Protein AF-A0A947KM28-F1 (afdb_monomer)

Sequence (595 aa):
MPNTINYKTVRKPQDFRLFSLVRKKGRMAFASAFYKFTKDPPALVLMHKKENFYPEIYLECVLQINDLSALMKNEFIIAEDTAYDGWKFYLDRYGHLMFQLRDKAPSYEESVAISHLSLATFVGMTFKVGFTVSGTKLLLLAAKDERQPMEVLFTVEDFKGLPPFFSKIEPTHLENKSSRIRIQRLTAYNTARFELFQGGAGKPNGCLVKTDFSGASRMFCAYHGNRELIDIYTGPEFCNTTSYWLFVRVTGAVKSKTKLRIHQHLDGRPNMCPVFFWSLDRKKWFRANSLKVTDERGAFNPLLEAPARDFYLASSIPFLETELRQVTQQLKRLPFVQITNIGRTVEKRDIKLLKLTDSTVPDVEKKHIALICGQHSPMEMLGAHFLMPMVDYLKKNKAILQQVVLYFVPIVNMDCAHWGGNGLNVNKLNTNRCWFKDLQPETSGILNYFKKLKHKGIQVDYFIDIHAGGTFRNHPLVTYSDNFYVGPTVKNIFKGKADAQKMIHKKHRALKLLEQYAGLRTIDHIEGSFRRALAQDYFRIAYPEAMAFSLELGTSSYFDPIKKESKVVDQQSLRIVGEGLLKAILAQISADAPG

Solvent-accessible surface area (backbone atoms only — not comparable to full-atom values): 31539 Å² total; per-residue (Å²): 130,85,81,79,81,81,83,74,80,81,85,54,67,84,77,45,45,58,34,46,83,44,82,52,94,95,39,85,41,79,27,65,63,49,62,45,80,39,83,79,71,80,38,75,40,76,50,66,74,81,71,87,80,65,81,38,42,39,38,42,33,32,39,31,31,61,43,65,76,72,22,70,83,38,65,47,69,61,34,34,28,89,54,77,58,20,36,39,34,28,30,39,55,72,29,26,46,35,40,36,53,65,66,61,45,98,44,69,79,50,26,45,50,64,32,80,57,52,53,61,81,42,57,73,32,50,22,28,39,33,39,38,43,48,86,37,34,40,38,36,30,34,17,84,28,78,81,40,30,69,39,80,51,31,77,38,78,73,42,54,58,72,52,101,52,60,58,39,52,41,62,81,40,79,80,60,83,53,86,32,62,38,65,79,45,78,49,74,44,54,77,78,84,67,91,74,81,87,82,90,79,82,80,66,86,58,47,45,81,44,49,94,51,85,29,21,22,60,62,47,79,26,45,38,85,99,59,39,40,31,40,36,35,53,39,83,59,68,95,83,43,50,34,65,37,46,28,38,36,40,32,41,36,46,55,73,56,21,29,39,31,36,41,56,53,49,88,94,36,78,47,47,41,56,44,46,26,31,21,78,75,83,76,62,67,42,76,52,54,67,80,35,59,44,48,98,86,66,49,66,34,34,29,29,48,33,88,42,38,56,29,35,41,22,29,32,71,78,53,33,67,66,50,50,52,55,50,51,66,62,45,68,75,41,92,40,42,47,80,41,75,51,34,35,31,88,91,62,46,73,25,49,35,39,39,38,30,37,84,89,44,65,73,79,80,29,48,27,38,38,38,40,16,10,45,41,24,42,47,16,9,47,57,35,58,21,54,60,34,40,50,57,50,43,70,75,40,55,76,53,28,58,47,32,37,40,37,39,26,46,42,48,31,48,63,13,24,43,54,28,25,62,14,38,41,94,86,70,41,51,53,62,50,13,60,73,50,82,65,39,49,44,46,43,15,55,53,54,51,54,52,54,40,43,77,72,69,42,67,50,46,31,37,39,41,31,37,42,45,11,54,66,28,58,40,34,28,45,39,61,33,64,62,60,54,74,37,84,84,26,78,84,71,47,98,44,74,66,58,32,50,52,50,50,54,51,48,57,54,42,36,54,32,24,22,58,43,26,19,34,42,63,90,58,50,39,79,47,82,84,74,72,22,31,62,33,47,45,43,36,67,77,27,67,83,22,56,39,25,36,36,39,34,27,47,45,17,29,37,36,45,87,79,73,42,80,41,68,50,48,69,66,46,42,36,48,33,26,34,11,45,52,50,19,52,52,54,46,52,61,73,68,48,88,128

pLDDT: mean 76.01, std 21.68, range [22.36, 98.88]

Secondary structure (DSSP, 8-state):
-----------SGGGG--EEEEEETTEEEEEE-PEEEEETTEEEEEPPTTS----EEEEEEEEEES-GGGTSSS-EEEEEE-STT-EEEEE-TTSEEEEEESS--SSHHHHEEEEEEEGGGGBTSEEEEEEEEETTEEEEEEESSTTS--EEEEEESS-----S-----B-TTTT---SSEEEEEEEEEESSS-------S---SS-EEE--STTPPPEEEEEETTTTEEEEEEPP-SSS------EEEEES--TTT-EEEEE---TT-GGGPPPPEEESSSSS-EE--EEEEE-TTS-EEEEEEP-SSSEEEESS---SHHHHHHHHHHHTTSTTEEEEEEEE-TT--EEEEEEE--TTS-GGGSEEEEEEE-SS-GGGGGGGGGHHHHHHHHHH-GGGGGTEEEEEES-S-HHHHHHT-SS--TTS--GGG-SSSS--HHHHHHHHHHHHHHHTTPPP-EEEEEEEESTT-SS-EEE--THHHHSGGGTTTSSSHHHHHHHHHHHHHHHHHHHHHH---GGG-B-----SSSHHHHHHHHSTTSEEEEEEEESSEEEETTTTEEEE--HHHHHHHHHHHHHHHHHHHHTTS--

Mean predicted aligned error: 14.21 Å

Nearest PDB structures (foldseek):
  4b6z-assembly3_C  TM=7.887E-01  e=4.135E-25  Burkholderia cenocepacia
  4b6z-assembly4_D  TM=7.791E-01  e=6.897E-25  Burkholderia cenocepacia
  4b6z-assembly1_A  TM=7.856E-01  e=1.529E-24  Burkholderia cenocepacia
  4b6z-assembly2_B  TM=7.825E-01  e=2.699E-24  Burkholderia cenocepacia
  3l2n-assembly1_A  TM=8.101E-01  e=4.136E-23  Shewanella denitrificans OS217

Foldseek 3Di:
DPDDDDFDADDDQVVFFQWDWDQDPNDIDIAGFAFDQDVVVRDGHTDDRPDDAFWKKKKKWKKAAQDLVVQCVAWAFQKWDPDQQIWTFTQHSQQWTKIFGRDFDPDRVLGMDTFPDHPPVLHRHIKMWIWIDAPQKIFTWIGSHPQFFTDTRTIDHRSPSRPPGPRTIDRVPPPPPDPGMDTPDMDMDTLPDDDNDDDDDDDDQWKDKAQPAFLAFDWDWGAHDPRQEIEIERDDDGHDFWALKHKIKIAQDDFQRRKYWYHTDDPPPPQQNFFKWKAQPLPFIDTWDWPDQADPVRHGTTITTDHDRIMMMIRFSFDAPVNVVVVCVVQVPPPQWDWDFLFAAPVGHTFIKIKGADPVADQLQAAEAEEEWALFFRNFLLLLLLVVLQVVLCVVVVVNRNHYIYIYRSHLQNQNRRHRHRTAHPVRHRCQQQQQPPHGRSNVSVVVVVVVCVVVVDAHAEYEYGTEGHDNPLAKEKADALCCLVDPVNPPQDPDNVLSVVVVVLVVLLQVLLCQQQVRHPVRYDHDDLDVGGPLNNSCRSRVNHHRIYMYGYQAWHQQNVVRHIDGDGSVSSSRNSNSNVRSVVVSVVVVDDD

Structure (mmCIF, N/CA/C/O backbone):
data_AF-A0A947KM28-F1
#
_entry.id   AF-A0A947KM28-F1
#
loop_
_atom_site.group_PDB
_atom_site.id
_atom_site.type_symbol
_atom_site.label_atom_id
_atom_site.label_alt_id
_atom_site.label_comp_id
_atom_site.label_asym_id
_atom_site.label_entity_id
_atom_site.label_seq_id
_atom_site.pdbx_PDB_ins_code
_atom_site.Cartn_x
_atom_site.Cartn_y
_atom_site.Cartn_z
_atom_site.occupancy
_atom_site.B_iso_or_equiv
_atom_site.auth_seq_id
_atom_site.auth_comp_id
_atom_site.auth_asym_id
_atom_site.auth_atom_id
_atom_site.pdbx_PDB_model_num
ATOM 1 N N . MET A 1 1 ? -16.382 -14.405 -23.094 1.00 23.16 1 MET A N 1
ATOM 2 C CA . MET A 1 1 ? -14.939 -14.269 -23.401 1.00 23.16 1 MET A CA 1
ATOM 3 C C . MET A 1 1 ? -14.528 -12.835 -23.092 1.00 23.16 1 MET A C 1
ATOM 5 O O . MET A 1 1 ? -15.331 -11.957 -23.385 1.00 23.16 1 MET A O 1
ATOM 9 N N . PRO A 1 2 ? -13.384 -12.550 -22.448 1.00 24.05 2 PRO A N 1
ATOM 10 C CA . PRO A 1 2 ? -12.977 -11.165 -22.247 1.00 24.05 2 PRO A CA 1
ATOM 11 C C . PRO A 1 2 ? -12.565 -10.585 -23.601 1.00 24.05 2 PRO A C 1
ATOM 13 O O . PRO A 1 2 ? -11.694 -11.144 -24.260 1.00 24.05 2 PRO A O 1
ATOM 16 N N . ASN A 1 3 ? -13.241 -9.510 -24.015 1.00 22.94 3 ASN A N 1
ATOM 17 C CA . ASN A 1 3 ? -13.019 -8.810 -25.280 1.00 22.94 3 ASN A CA 1
ATOM 18 C C . ASN A 1 3 ? -11.521 -8.589 -25.523 1.00 22.94 3 ASN A C 1
ATOM 20 O O . ASN A 1 3 ? -10.876 -7.816 -24.812 1.00 22.94 3 ASN A O 1
ATOM 24 N N . THR A 1 4 ? -10.995 -9.270 -26.535 1.00 22.61 4 THR A N 1
ATOM 25 C CA . THR A 1 4 ? -9.686 -9.021 -27.125 1.00 22.61 4 THR A CA 1
ATOM 26 C C . THR A 1 4 ? -9.621 -7.561 -27.556 1.00 22.61 4 THR A C 1
ATOM 28 O O . THR A 1 4 ? -10.396 -7.101 -28.394 1.00 22.61 4 THR A O 1
ATOM 31 N N . ILE A 1 5 ? -8.712 -6.809 -26.941 1.00 24.09 5 ILE A N 1
ATOM 32 C CA . ILE A 1 5 ? -8.357 -5.466 -27.386 1.00 24.09 5 ILE A CA 1
ATOM 33 C C . ILE A 1 5 ? -7.682 -5.636 -28.752 1.00 24.09 5 ILE A C 1
ATOM 35 O O . ILE A 1 5 ? -6.591 -6.192 -28.836 1.00 24.09 5 ILE A O 1
ATOM 39 N N . ASN A 1 6 ? -8.347 -5.211 -29.828 1.00 22.36 6 ASN A N 1
ATOM 40 C CA . ASN A 1 6 ? -7.742 -5.176 -31.158 1.00 22.36 6 ASN A CA 1
ATOM 41 C C . ASN A 1 6 ? -6.814 -3.958 -31.250 1.00 22.36 6 ASN A C 1
ATOM 43 O O . ASN A 1 6 ? -7.271 -2.814 -31.263 1.00 22.36 6 ASN A O 1
ATOM 47 N N . TYR A 1 7 ? -5.508 -4.213 -31.313 1.00 28.58 7 TYR A N 1
ATOM 48 C CA . TYR A 1 7 ? -4.479 -3.201 -31.536 1.00 28.58 7 TYR A CA 1
ATOM 49 C C . TYR A 1 7 ? -4.534 -2.728 -32.995 1.00 28.58 7 TYR A C 1
ATOM 51 O O . TYR A 1 7 ? -4.408 -3.534 -33.916 1.00 28.58 7 TYR A O 1
ATOM 59 N N . LYS A 1 8 ? -4.718 -1.425 -33.229 1.00 28.16 8 LYS A N 1
ATOM 60 C CA . LYS A 1 8 ? -4.659 -0.841 -34.576 1.00 28.16 8 LYS A CA 1
ATOM 61 C C . LYS A 1 8 ? -3.262 -0.262 -34.796 1.00 28.16 8 LYS A C 1
ATOM 63 O O . LYS A 1 8 ? -2.875 0.677 -34.110 1.00 28.16 8 LYS A O 1
ATOM 68 N N . THR A 1 9 ? -2.506 -0.823 -35.737 1.00 30.70 9 THR A N 1
ATOM 69 C CA . THR A 1 9 ? -1.204 -0.279 -36.146 1.00 30.70 9 THR A CA 1
ATOM 70 C C . THR A 1 9 ? -1.407 1.094 -36.786 1.00 30.70 9 THR A C 1
ATOM 72 O O . THR A 1 9 ? -2.077 1.207 -37.813 1.00 30.70 9 THR A O 1
ATOM 75 N N . VAL A 1 10 ? -0.832 2.125 -36.178 1.00 34.00 10 VAL A N 1
ATOM 76 C CA . VAL A 1 10 ? -0.763 3.485 -36.721 1.00 34.00 10 VAL A CA 1
ATOM 77 C C . VAL A 1 10 ? 0.266 3.515 -37.857 1.00 34.00 10 VAL A C 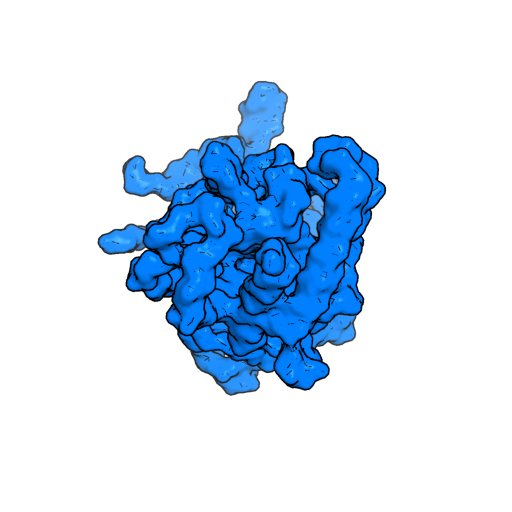1
ATOM 79 O O . VAL A 1 10 ? 1.367 2.995 -37.695 1.00 34.00 10 VAL A O 1
ATOM 82 N N . ARG A 1 11 ? -0.100 4.052 -39.030 1.00 31.86 11 ARG A N 1
ATOM 83 C CA . ARG A 1 11 ? 0.731 3.972 -40.252 1.00 31.86 11 ARG A CA 1
ATOM 84 C C . ARG A 1 11 ? 0.888 5.300 -41.000 1.00 31.86 11 ARG A C 1
ATOM 86 O O . ARG A 1 11 ? 1.658 5.333 -41.954 1.00 31.86 11 ARG A O 1
ATOM 93 N N . LYS A 1 12 ? 0.172 6.375 -40.631 1.00 35.47 12 LYS A N 1
ATOM 94 C CA . LYS A 1 12 ? 0.184 7.652 -41.374 1.00 35.47 12 LYS A CA 1
ATOM 95 C C . LYS A 1 12 ? 0.520 8.853 -40.470 1.00 35.47 12 LYS A C 1
ATOM 97 O O . LYS A 1 12 ? 0.097 8.861 -39.320 1.00 35.47 12 LYS A O 1
ATOM 102 N N . PRO A 1 13 ? 1.180 9.914 -40.980 1.00 33.16 13 PRO A N 1
ATOM 103 C CA . PRO A 1 13 ? 1.560 11.108 -40.200 1.00 33.16 13 PRO A CA 1
ATOM 104 C C . PRO A 1 13 ? 0.416 11.797 -39.429 1.00 33.16 13 PRO A C 1
ATOM 106 O O . PRO A 1 13 ? 0.615 12.350 -38.352 1.00 33.16 13 PRO A O 1
ATOM 109 N N . GLN A 1 14 ? -0.811 11.744 -39.950 1.00 38.41 14 GLN A N 1
ATOM 110 C CA . GLN A 1 14 ? -2.008 12.305 -39.307 1.00 38.41 14 GLN A CA 1
ATOM 111 C C . GLN A 1 14 ? -2.412 11.603 -37.996 1.00 38.41 14 GLN A C 1
ATOM 113 O O . GLN A 1 14 ? -3.127 12.185 -37.182 1.00 38.41 14 GLN A O 1
ATOM 118 N N . ASP A 1 15 ? -1.931 10.378 -37.781 1.00 36.44 15 ASP A N 1
ATOM 119 C CA . ASP A 1 15 ? -2.217 9.566 -36.601 1.00 36.44 15 ASP A CA 1
ATOM 120 C C . ASP A 1 15 ? -1.331 9.960 -35.385 1.00 36.44 15 ASP A C 1
ATOM 122 O O . ASP A 1 15 ? -1.511 9.420 -34.296 1.00 36.44 15 ASP A O 1
ATOM 126 N N . PHE A 1 16 ? -0.390 10.907 -35.550 1.00 37.94 16 PHE A N 1
ATOM 127 C CA . PHE A 1 16 ? 0.612 11.329 -34.549 1.00 37.94 16 PHE A CA 1
ATOM 128 C C . PHE A 1 16 ? 0.315 12.684 -33.864 1.00 37.94 16 PHE A C 1
ATOM 130 O O . PHE A 1 16 ? 1.201 13.282 -33.250 1.00 37.94 16 PHE A O 1
ATOM 137 N N . ARG A 1 17 ? -0.913 13.216 -33.952 1.00 40.94 17 ARG A N 1
ATOM 138 C CA . ARG A 1 17 ? -1.299 14.451 -33.232 1.00 40.94 17 ARG A CA 1
ATOM 139 C C . ARG A 1 17 ? -1.501 14.179 -31.735 1.00 40.94 17 ARG A C 1
ATOM 141 O O . ARG A 1 17 ? -2.512 13.598 -31.356 1.00 40.94 17 ARG A O 1
ATOM 148 N N . LEU A 1 18 ? -0.581 14.636 -30.882 1.00 41.97 18 LEU A N 1
ATOM 149 C CA . LEU A 1 18 ? -0.646 14.427 -29.423 1.00 41.97 18 LEU A CA 1
ATOM 150 C C . LEU A 1 18 ? -1.498 15.491 -28.689 1.00 41.97 18 LEU A C 1
ATOM 152 O O . LEU A 1 18 ? -2.117 15.184 -27.666 1.00 41.97 18 LEU A O 1
ATOM 156 N N . PHE A 1 19 ? -1.595 16.720 -29.219 1.00 39.25 19 PHE A N 1
ATOM 157 C CA . PHE A 1 19 ? -2.377 17.824 -28.634 1.00 39.25 19 PHE A CA 1
ATOM 158 C C . PHE A 1 19 ? -3.058 18.701 -29.698 1.00 39.25 19 PHE A C 1
ATOM 160 O O . PHE A 1 19 ? -2.598 18.798 -30.833 1.00 39.25 19 PHE A O 1
ATOM 167 N N . SER A 1 20 ? -4.155 19.373 -29.324 1.00 36.22 20 SER A N 1
ATOM 168 C CA . SER A 1 20 ? -4.854 20.355 -30.165 1.00 36.22 20 SER A CA 1
ATOM 169 C C . SER A 1 20 ? -5.204 21.629 -29.386 1.00 36.22 20 SER A C 1
ATOM 171 O O . SER A 1 20 ? -5.492 21.594 -28.187 1.00 36.22 20 SER A O 1
ATOM 173 N N . LEU A 1 21 ? -5.169 22.770 -30.073 1.00 35.66 21 LEU A N 1
ATOM 174 C CA . LEU A 1 21 ? -5.443 24.093 -29.519 1.00 35.66 21 LEU A CA 1
ATOM 175 C C . LEU A 1 21 ? -6.866 24.522 -29.889 1.00 35.66 21 LEU A C 1
ATOM 177 O O . LEU A 1 21 ? -7.203 24.599 -31.068 1.00 35.66 21 LEU A O 1
ATOM 181 N N . VAL A 1 22 ? -7.713 24.799 -28.894 1.00 38.72 22 VAL A N 1
ATOM 182 C CA . VAL A 1 22 ? -9.122 25.164 -29.123 1.00 38.72 22 VAL A CA 1
ATOM 183 C C . VAL A 1 22 ? -9.430 26.529 -28.525 1.00 38.72 22 VAL A C 1
ATOM 185 O O . VAL A 1 22 ? -9.192 26.790 -27.345 1.00 38.72 22 VAL A O 1
ATOM 188 N N . ARG A 1 23 ? -10.008 27.413 -29.342 1.00 36.94 23 ARG A N 1
ATOM 189 C CA . ARG A 1 23 ? -10.428 28.752 -28.922 1.00 36.94 23 ARG A CA 1
ATOM 190 C C . ARG A 1 23 ? -11.747 28.649 -28.161 1.00 36.94 23 ARG A C 1
ATOM 192 O O . ARG A 1 23 ? -12.749 28.185 -28.704 1.00 36.94 23 ARG A O 1
ATOM 199 N N . LYS A 1 24 ? -11.773 29.067 -26.894 1.00 34.47 24 LYS A N 1
ATOM 200 C CA . LYS A 1 24 ? -12.983 29.017 -26.063 1.00 34.47 24 LYS A CA 1
ATOM 201 C C . LYS A 1 24 ? -13.172 30.345 -25.341 1.00 34.47 24 LYS A C 1
ATOM 203 O O . LYS A 1 24 ? -12.340 30.733 -24.531 1.00 34.47 24 LYS A O 1
ATOM 208 N N . LYS A 1 25 ? -14.283 31.036 -25.626 1.00 35.31 25 LYS A N 1
ATOM 209 C CA . LYS A 1 25 ? -14.619 32.347 -25.032 1.00 35.31 25 LYS A CA 1
ATOM 210 C C . LYS A 1 25 ? -13.460 33.360 -25.118 1.00 35.31 25 LYS A C 1
ATOM 212 O O . LYS A 1 25 ? -13.063 33.943 -24.117 1.00 35.31 25 LYS A O 1
ATOM 217 N N . GLY A 1 26 ? -12.864 33.501 -26.303 1.00 34.59 26 GLY A N 1
ATOM 218 C CA . GLY A 1 26 ? -11.791 34.473 -26.551 1.00 34.59 26 GLY A CA 1
ATOM 219 C C . GLY A 1 26 ? -10.419 34.122 -25.960 1.00 34.59 26 GLY A C 1
ATOM 220 O O . GLY A 1 26 ? -9.464 34.838 -26.233 1.00 34.59 26 GLY A O 1
ATOM 221 N N . ARG A 1 27 ? -10.281 33.015 -25.216 1.00 27.12 27 ARG A N 1
ATOM 222 C CA . ARG A 1 27 ? -8.998 32.535 -24.683 1.00 27.12 27 ARG A CA 1
ATOM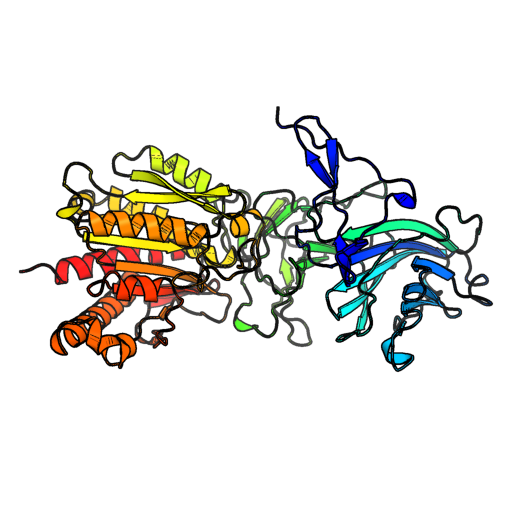 223 C C . ARG A 1 27 ? -8.589 31.219 -25.340 1.00 27.12 27 ARG A C 1
ATOM 225 O O . ARG A 1 27 ? -9.433 30.382 -25.674 1.00 27.12 27 ARG A O 1
ATOM 232 N N . MET A 1 28 ? -7.288 31.059 -25.542 1.00 34.66 28 MET A N 1
ATOM 233 C CA . MET A 1 28 ? -6.689 29.833 -26.063 1.00 34.66 28 MET A CA 1
ATOM 234 C C . MET A 1 28 ? -6.617 28.802 -24.933 1.00 34.66 28 MET A C 1
ATOM 236 O O . MET A 1 28 ? -6.160 29.128 -23.840 1.00 34.66 28 MET A O 1
ATOM 240 N N . ALA A 1 29 ? -7.113 27.585 -25.166 1.00 31.34 29 ALA A N 1
ATOM 241 C CA . ALA A 1 29 ? -7.081 26.501 -24.188 1.00 31.34 29 ALA A CA 1
ATOM 242 C C . ALA A 1 29 ? -6.582 25.199 -24.830 1.00 31.34 29 ALA A C 1
ATOM 244 O O . ALA A 1 29 ? -6.941 24.871 -25.964 1.00 31.34 29 ALA A O 1
ATOM 245 N N . PHE A 1 30 ? -5.769 24.459 -24.081 1.00 35.50 30 PHE A N 1
ATOM 246 C CA . PHE A 1 30 ? -5.212 23.169 -24.479 1.00 35.50 30 PHE A CA 1
ATOM 247 C C . PHE A 1 30 ? -6.268 22.062 -24.399 1.00 35.50 30 PHE A C 1
ATOM 249 O O . PHE A 1 30 ? -7.006 21.978 -23.416 1.00 35.50 30 PHE A O 1
ATOM 256 N N . ALA A 1 31 ? -6.319 21.187 -25.405 1.00 34.69 31 ALA A N 1
ATOM 257 C CA . ALA A 1 31 ? -7.050 19.927 -25.346 1.00 34.69 31 ALA A CA 1
ATOM 258 C C . ALA A 1 31 ? -6.157 18.785 -25.856 1.00 34.69 31 ALA A C 1
ATOM 260 O O . ALA A 1 31 ? -5.770 18.751 -27.026 1.00 34.69 31 ALA A O 1
ATOM 261 N N . SER A 1 32 ? -5.832 17.838 -24.973 1.00 36.56 32 SER A N 1
ATOM 262 C CA . SER A 1 32 ? -5.248 16.557 -25.378 1.00 36.56 32 SER A CA 1
ATOM 263 C C . SER A 1 32 ? -6.299 15.758 -26.153 1.00 36.56 32 SER A C 1
ATOM 265 O O . SER A 1 32 ? -7.448 15.661 -25.719 1.00 36.56 32 SER A O 1
ATOM 267 N N . ALA A 1 33 ? -5.935 15.230 -27.319 1.00 39.78 33 ALA A N 1
ATOM 268 C CA . ALA A 1 33 ? -6.843 14.479 -28.179 1.00 39.78 33 ALA A CA 1
ATOM 269 C C . ALA A 1 33 ? -6.618 12.974 -27.976 1.00 39.78 33 ALA A C 1
ATOM 271 O O . ALA A 1 33 ? -5.998 12.320 -28.805 1.00 39.78 33 ALA A O 1
ATOM 272 N N . PHE A 1 34 ? -7.106 12.413 -26.868 1.00 47.16 34 PHE A N 1
ATOM 273 C CA . PHE A 1 34 ? -7.146 10.957 -26.704 1.00 47.16 34 PHE A CA 1
ATOM 274 C C . PHE A 1 34 ? -8.513 10.393 -27.056 1.00 47.16 34 PHE A C 1
ATOM 276 O O . PHE A 1 34 ? -9.536 11.039 -26.852 1.00 47.16 34 PHE A O 1
ATOM 283 N N . TYR A 1 35 ? -8.518 9.164 -27.565 1.00 40.00 35 TYR A N 1
ATOM 284 C CA . TYR A 1 35 ? -9.721 8.398 -27.853 1.00 40.00 35 TYR A CA 1
ATOM 285 C C . TYR A 1 35 ? -9.967 7.392 -26.727 1.00 40.00 35 TYR A C 1
ATOM 287 O O . TYR A 1 35 ? -9.067 6.652 -26.334 1.00 40.00 35 TYR A O 1
ATOM 295 N N . LYS A 1 36 ? -11.196 7.327 -26.225 1.00 37.75 36 LYS A N 1
ATOM 296 C CA . LYS A 1 36 ? -11.663 6.254 -25.349 1.00 37.75 36 LYS A CA 1
ATOM 297 C C . LYS A 1 36 ? -12.274 5.157 -26.207 1.00 37.75 36 LYS A C 1
ATOM 299 O O . LYS A 1 36 ? -13.106 5.440 -27.065 1.00 37.75 36 LYS A O 1
ATOM 304 N N . PHE A 1 37 ? -11.914 3.901 -25.952 1.00 37.00 37 PHE A N 1
ATOM 305 C CA . PHE A 1 37 ? -12.651 2.778 -26.523 1.00 37.00 37 PHE A CA 1
ATOM 306 C C . PHE A 1 37 ? -14.021 2.686 -25.840 1.00 37.00 37 PHE A C 1
ATOM 308 O O . PHE A 1 37 ? -14.128 2.379 -24.648 1.00 37.00 37 PHE A O 1
ATOM 315 N N . THR A 1 38 ? -15.070 3.006 -26.585 1.00 38.59 38 THR A N 1
ATOM 316 C CA . THR A 1 38 ? -16.459 2.792 -26.184 1.00 38.59 38 THR A CA 1
ATOM 317 C C . THR A 1 38 ? -16.849 1.377 -26.578 1.00 38.59 38 THR A C 1
ATOM 319 O O . THR A 1 38 ? -16.475 0.902 -27.646 1.00 38.59 38 THR A O 1
ATOM 322 N N . LYS A 1 39 ? -17.496 0.654 -25.660 1.00 31.28 39 LYS A N 1
ATOM 323 C CA . LYS A 1 39 ? -17.862 -0.750 -25.885 1.00 31.28 39 LYS A CA 1
ATOM 324 C C . LYS A 1 39 ? -19.144 -0.896 -26.702 1.00 31.28 39 LYS A C 1
ATOM 326 O O . LYS A 1 39 ? -19.376 -1.988 -27.203 1.00 31.28 39 LYS A O 1
ATOM 331 N N . ASP A 1 40 ? -19.939 0.168 -26.813 1.00 39.53 40 ASP A N 1
ATOM 332 C CA . ASP A 1 40 ? -21.238 0.134 -27.474 1.00 39.53 40 ASP A CA 1
ATOM 333 C C . ASP A 1 40 ? -21.647 1.539 -27.987 1.00 39.53 40 ASP A C 1
ATOM 335 O O . ASP A 1 40 ? -21.943 2.417 -27.169 1.00 39.53 40 ASP A O 1
ATOM 339 N N . PRO A 1 41 ? -21.586 1.803 -29.306 1.00 35.44 41 PRO A N 1
ATOM 340 C CA . PRO A 1 41 ? -21.001 0.921 -30.313 1.00 35.44 41 PRO A CA 1
ATOM 341 C C . PRO A 1 41 ? -19.480 0.768 -30.100 1.00 35.44 41 PRO A C 1
ATOM 343 O O . PRO A 1 41 ? -18.852 1.661 -29.528 1.00 35.44 41 PRO A O 1
ATOM 346 N N . PRO A 1 42 ? -18.853 -0.336 -30.549 1.00 36.84 42 PRO A N 1
ATOM 347 C CA . PRO A 1 42 ? -17.407 -0.524 -30.470 1.00 36.84 42 PRO A CA 1
ATOM 348 C C . PRO A 1 42 ? -16.668 0.526 -31.308 1.00 36.84 42 PRO A C 1
ATOM 350 O O . PRO A 1 42 ? -16.481 0.367 -32.513 1.00 36.84 42 PRO A O 1
ATOM 353 N N . ALA A 1 43 ? -16.252 1.620 -30.680 1.00 37.62 43 ALA A N 1
ATOM 354 C CA . ALA A 1 43 ? -15.626 2.733 -31.378 1.00 37.62 43 ALA A CA 1
ATOM 355 C C . ALA A 1 43 ? -14.595 3.438 -30.501 1.00 37.62 43 ALA A C 1
ATOM 357 O O . ALA A 1 43 ? -14.779 3.617 -29.296 1.00 37.62 43 ALA A O 1
ATOM 358 N N . LEU A 1 44 ? -13.510 3.883 -31.129 1.00 35.12 44 LEU A N 1
ATOM 359 C CA . LEU A 1 44 ? -12.597 4.856 -30.542 1.00 35.12 44 LEU A CA 1
ATOM 360 C C . LEU A 1 44 ? -13.260 6.233 -30.647 1.00 35.12 44 LEU A C 1
ATOM 362 O O . LEU A 1 44 ? -13.399 6.768 -31.743 1.00 35.12 44 LEU A O 1
ATOM 366 N N . VAL A 1 45 ? -13.688 6.793 -29.516 1.00 41.66 45 VAL A N 1
ATOM 367 C CA . VAL A 1 45 ? -14.383 8.086 -29.450 1.00 41.66 45 VAL A CA 1
ATOM 368 C C . VAL A 1 45 ? -13.470 9.119 -28.814 1.00 41.66 45 VAL A C 1
ATOM 370 O O . VAL A 1 45 ? -12.931 8.893 -27.733 1.00 41.66 45 VAL A O 1
ATOM 373 N N . LEU A 1 46 ? -13.300 10.255 -29.488 1.00 40.12 46 LEU A N 1
ATOM 374 C CA . LEU A 1 46 ? -12.487 11.367 -29.011 1.00 40.12 46 LEU A CA 1
ATOM 375 C C . LEU A 1 46 ? -13.013 11.868 -27.656 1.00 40.12 46 LEU A C 1
ATOM 377 O O . LEU A 1 46 ? -14.195 12.188 -27.516 1.00 40.12 46 LEU A O 1
ATOM 381 N N . MET A 1 47 ? -12.145 11.917 -26.650 1.00 42.38 47 MET A N 1
ATOM 382 C CA . MET A 1 47 ? -12.517 12.322 -25.301 1.00 42.38 47 MET A CA 1
ATOM 383 C C . MET A 1 47 ? -12.782 13.823 -25.207 1.00 42.38 47 MET A C 1
ATOM 385 O O . MET A 1 47 ? -12.243 14.647 -25.947 1.00 42.38 47 MET A O 1
ATOM 389 N N . HIS A 1 48 ? -13.638 14.189 -24.257 1.00 41.78 48 HIS A N 1
ATOM 390 C CA . HIS A 1 48 ? -14.072 15.563 -24.082 1.00 41.78 48 HIS A CA 1
ATOM 391 C C . HIS A 1 48 ? -12.963 16.430 -23.453 1.00 41.78 48 HIS A C 1
ATOM 393 O O . HIS A 1 48 ? -12.345 16.061 -22.459 1.00 41.78 48 HIS A O 1
ATOM 399 N N . LYS A 1 49 ? -12.798 17.654 -23.974 1.00 37.09 49 LYS A N 1
ATOM 400 C CA . LYS A 1 49 ? -11.811 18.711 -23.625 1.00 37.09 49 LYS A CA 1
ATOM 401 C C . LYS A 1 49 ? -11.662 19.136 -22.149 1.00 37.09 49 LYS A C 1
ATOM 403 O O . LYS A 1 49 ? -11.023 20.144 -21.875 1.00 37.09 49 LYS A O 1
ATOM 408 N N . LYS A 1 50 ? -12.348 18.485 -21.210 1.00 36.56 50 LYS A N 1
ATOM 409 C CA . LYS A 1 50 ? -12.276 18.767 -19.764 1.00 36.56 50 LYS A CA 1
ATOM 410 C C . LYS A 1 50 ? -11.550 17.666 -18.982 1.00 36.56 50 LYS A C 1
ATOM 412 O O . LYS A 1 50 ? -11.358 17.825 -17.782 1.00 36.56 50 LYS A O 1
ATOM 417 N N . GLU A 1 51 ? -11.192 16.560 -19.627 1.00 40.47 51 GLU A N 1
ATOM 418 C CA . GLU A 1 51 ? -10.435 15.486 -18.989 1.00 40.47 51 GLU A CA 1
ATOM 419 C C . GLU A 1 51 ? -8.939 15.856 -18.996 1.00 40.47 51 GLU A C 1
ATOM 421 O O . GLU A 1 51 ? -8.324 15.979 -20.053 1.00 40.47 51 GLU A O 1
ATOM 426 N N . ASN A 1 52 ? -8.375 16.128 -17.813 1.00 34.62 52 ASN A N 1
ATOM 427 C CA . ASN A 1 52 ? -6.992 16.587 -17.646 1.00 34.62 52 ASN A CA 1
ATOM 428 C C . ASN A 1 52 ? -6.009 15.405 -17.716 1.00 34.62 52 ASN A C 1
ATOM 430 O O . ASN A 1 52 ? -6.038 14.535 -16.846 1.00 34.62 52 ASN A O 1
ATOM 434 N N . PHE A 1 53 ? -5.094 15.424 -18.687 1.00 38.84 53 PHE A N 1
ATOM 435 C CA . PHE A 1 53 ? -4.001 14.456 -18.844 1.00 38.84 53 PHE A CA 1
ATOM 436 C C . PHE A 1 53 ? -2.631 15.133 -18.620 1.00 38.84 53 PHE A C 1
ATOM 438 O O . PHE A 1 53 ? -2.521 16.335 -18.859 1.00 38.84 53 PHE A O 1
ATOM 445 N N . TYR A 1 54 ? -1.608 14.414 -18.134 1.00 41.91 54 TYR A N 1
ATOM 446 C CA . TYR A 1 54 ? -0.272 14.990 -17.892 1.00 41.91 54 TYR A CA 1
ATOM 447 C C . TYR A 1 54 ? 0.713 14.745 -19.060 1.00 41.91 54 TYR A C 1
ATOM 449 O O . TYR A 1 54 ? 0.635 13.691 -19.687 1.00 41.91 54 TYR A O 1
ATOM 457 N N . PRO A 1 55 ? 1.625 15.694 -19.358 1.00 47.97 55 PRO A N 1
ATOM 458 C CA . PRO A 1 55 ? 2.443 15.711 -20.573 1.00 47.97 55 PRO A CA 1
ATOM 459 C C . PRO A 1 55 ? 3.827 15.073 -20.373 1.00 47.97 55 PRO A C 1
ATOM 461 O O . PRO A 1 55 ? 4.790 15.752 -20.034 1.00 47.97 55 PRO A O 1
ATOM 464 N N . GLU A 1 56 ? 3.954 13.777 -20.624 1.00 49.56 56 GLU A N 1
ATOM 465 C CA . GLU A 1 56 ? 5.271 13.139 -20.734 1.00 49.56 56 GLU A CA 1
ATOM 466 C C . GLU A 1 56 ? 5.374 12.455 -22.084 1.00 49.56 56 GLU A C 1
ATOM 468 O O . GLU A 1 56 ? 4.444 11.759 -22.500 1.00 49.56 56 GLU A O 1
ATOM 473 N N . ILE A 1 57 ? 6.483 12.694 -22.782 1.00 57.00 57 ILE A N 1
ATOM 474 C CA . ILE A 1 57 ? 6.705 12.200 -24.140 1.00 57.00 57 ILE A CA 1
ATOM 475 C C . ILE A 1 57 ? 8.051 11.503 -24.187 1.00 57.00 57 ILE A C 1
ATOM 477 O O . ILE A 1 57 ? 9.075 12.103 -23.875 1.00 57.00 57 ILE A O 1
ATOM 481 N N . TYR A 1 58 ? 8.043 10.251 -24.630 1.00 61.72 58 TYR A N 1
ATOM 482 C CA . TYR A 1 58 ? 9.254 9.517 -24.971 1.00 61.72 58 TYR A CA 1
ATOM 483 C C . TYR A 1 58 ? 9.235 9.198 -26.465 1.00 61.72 58 TYR A C 1
ATOM 485 O O . TYR A 1 58 ? 8.250 8.656 -26.961 1.00 61.72 58 TYR A O 1
ATOM 493 N N . LEU A 1 59 ? 10.298 9.547 -27.185 1.00 65.31 59 LEU A N 1
ATOM 494 C CA . LEU A 1 59 ? 10.477 9.255 -28.605 1.00 65.31 59 LEU A CA 1
ATOM 495 C C . LEU A 1 59 ? 11.751 8.428 -28.803 1.00 65.31 59 LEU A C 1
ATOM 497 O O . LEU A 1 59 ? 12.813 8.778 -28.298 1.00 65.31 59 LEU A O 1
ATOM 501 N N . GLU A 1 60 ? 11.648 7.337 -29.555 1.00 66.69 60 GLU A N 1
ATOM 502 C CA . GLU A 1 60 ? 12.735 6.411 -29.880 1.00 66.69 60 GLU A CA 1
ATOM 503 C C . GLU A 1 60 ? 12.812 6.202 -31.397 1.00 66.69 60 GLU A C 1
ATOM 505 O O . GLU A 1 60 ? 11.801 5.959 -32.049 1.00 66.69 60 GLU A O 1
ATOM 510 N N . CYS A 1 61 ? 14.015 6.222 -31.960 1.00 69.38 61 CYS A N 1
ATOM 511 C CA . CYS A 1 61 ? 14.305 6.003 -33.368 1.00 69.38 61 CYS A CA 1
ATOM 512 C C . CYS A 1 61 ? 15.452 4.992 -33.544 1.00 69.38 61 CYS A C 1
ATOM 514 O O . CYS A 1 61 ? 16.452 5.057 -32.837 1.00 69.38 61 CYS A O 1
ATOM 516 N N . VAL A 1 62 ? 15.342 4.077 -34.509 1.00 64.81 62 VAL A N 1
ATOM 517 C CA . VAL A 1 62 ? 16.446 3.223 -34.979 1.00 64.81 62 VAL A CA 1
ATOM 518 C C . VAL A 1 62 ? 17.015 3.848 -36.248 1.00 64.81 62 VAL A C 1
ATOM 520 O O . VAL A 1 62 ? 16.279 4.066 -37.215 1.00 64.81 62 VAL A O 1
ATOM 523 N N . LEU A 1 63 ? 18.313 4.125 -36.243 1.00 74.38 63 LEU A N 1
ATOM 524 C CA . LEU A 1 63 ? 19.060 4.712 -37.345 1.00 74.38 63 LEU A CA 1
ATOM 525 C C . LEU A 1 63 ? 20.092 3.726 -37.882 1.00 74.38 63 LEU A C 1
ATOM 527 O O . LEU A 1 63 ? 20.675 2.947 -37.137 1.00 74.38 63 LEU A O 1
ATOM 531 N N . GLN A 1 64 ? 20.359 3.810 -39.177 1.00 78.25 64 GLN A N 1
ATOM 532 C CA . GLN A 1 64 ? 21.509 3.186 -39.814 1.00 78.25 64 GLN A CA 1
ATOM 533 C C . GLN A 1 64 ? 22.287 4.264 -40.560 1.00 78.25 64 GLN A C 1
ATOM 535 O O . GLN A 1 64 ? 21.744 4.880 -41.479 1.00 78.25 64 GLN A O 1
ATOM 540 N N . ILE A 1 65 ? 23.543 4.490 -40.175 1.00 77.69 65 ILE A N 1
ATOM 541 C CA . ILE A 1 65 ? 24.451 5.391 -40.893 1.00 77.69 65 ILE A CA 1
ATOM 542 C C . ILE A 1 65 ? 25.369 4.522 -41.745 1.00 77.69 65 ILE A C 1
ATOM 544 O O . ILE A 1 65 ? 26.259 3.867 -41.221 1.00 77.69 65 ILE A O 1
ATOM 548 N N . ASN A 1 66 ? 25.175 4.521 -43.058 1.00 78.31 66 ASN A N 1
ATOM 549 C CA . ASN A 1 66 ? 26.073 3.858 -44.002 1.00 78.31 66 ASN A CA 1
ATOM 550 C C . ASN A 1 66 ? 27.264 4.755 -44.373 1.00 78.31 66 ASN A C 1
ATOM 552 O O . ASN A 1 66 ? 28.344 4.243 -44.640 1.00 78.31 66 ASN A O 1
ATOM 556 N N . ASP A 1 67 ? 27.073 6.079 -44.379 1.00 75.12 67 ASP A N 1
ATOM 557 C CA . ASP A 1 67 ? 28.108 7.066 -44.707 1.00 75.12 67 ASP A CA 1
ATOM 558 C C . ASP A 1 67 ? 27.771 8.447 -44.099 1.00 75.12 67 ASP A C 1
ATOM 560 O O . ASP A 1 67 ? 26.632 8.913 -44.194 1.00 75.12 67 ASP A O 1
ATOM 564 N N . LEU A 1 68 ? 28.764 9.117 -43.495 1.00 69.69 68 LEU A N 1
ATOM 565 C CA . LEU A 1 68 ? 28.642 10.459 -42.898 1.00 69.69 68 LEU A CA 1
ATOM 566 C C . LEU A 1 68 ? 28.781 11.594 -43.914 1.00 69.69 68 LEU A C 1
ATOM 568 O O . LEU A 1 68 ? 28.547 12.746 -43.555 1.00 69.69 68 LEU A O 1
ATOM 572 N N . SER A 1 69 ? 29.116 11.320 -45.179 1.00 71.50 69 SER A N 1
ATOM 573 C CA . SER A 1 69 ? 29.196 12.367 -46.211 1.00 71.50 69 SER A CA 1
ATOM 574 C C . SER A 1 69 ? 27.890 13.164 -46.360 1.00 71.50 69 SER A C 1
ATOM 576 O O . SER A 1 69 ? 27.911 14.313 -46.797 1.00 71.50 69 SER A O 1
ATOM 578 N N . ALA A 1 70 ? 26.759 12.576 -45.953 1.00 65.25 70 ALA A N 1
ATOM 579 C CA . ALA A 1 70 ? 25.458 13.235 -45.880 1.00 65.25 70 ALA A CA 1
ATOM 580 C C . ALA A 1 70 ? 25.377 14.331 -44.795 1.00 65.25 70 ALA A C 1
ATOM 582 O O . ALA A 1 70 ? 24.623 15.285 -44.972 1.00 65.25 70 ALA A O 1
ATOM 583 N N . LEU A 1 71 ? 26.161 14.223 -43.716 1.00 67.81 71 LEU A N 1
ATOM 584 C CA . LEU A 1 71 ? 26.235 15.206 -42.625 1.00 67.81 71 LEU A CA 1
ATOM 585 C C . LEU A 1 71 ? 27.241 16.329 -42.911 1.00 67.81 71 LEU A C 1
ATOM 587 O O . LEU A 1 71 ? 27.100 17.434 -42.404 1.00 67.81 71 LEU A O 1
ATOM 591 N N . MET A 1 72 ? 28.228 16.089 -43.782 1.00 63.97 72 MET A N 1
ATOM 592 C CA . MET A 1 72 ? 29.331 17.027 -44.060 1.00 63.97 72 MET A CA 1
ATOM 593 C C . MET A 1 72 ? 28.884 18.411 -44.573 1.00 63.97 72 MET A C 1
ATOM 595 O O . MET A 1 72 ? 29.667 19.358 -44.516 1.00 63.97 72 MET A O 1
ATOM 599 N N . LYS A 1 73 ? 27.653 18.545 -45.092 1.00 59.50 73 LYS A N 1
ATOM 600 C CA . LYS A 1 73 ? 27.109 19.819 -45.600 1.00 59.50 73 LYS A CA 1
ATOM 601 C C . LYS A 1 73 ? 25.811 20.279 -44.927 1.00 59.50 73 LYS A C 1
ATOM 603 O O . LYS A 1 73 ? 25.503 21.455 -45.054 1.00 59.50 73 LYS A O 1
ATOM 608 N N . ASN A 1 74 ? 25.079 19.403 -44.231 1.00 68.44 74 ASN A N 1
ATOM 609 C CA . ASN A 1 74 ? 23.752 19.675 -43.663 1.00 68.44 74 ASN A CA 1
ATOM 610 C C . ASN A 1 74 ? 23.501 18.836 -42.396 1.00 68.44 74 ASN A C 1
ATOM 612 O O . ASN A 1 74 ? 24.113 17.793 -42.197 1.00 68.44 74 ASN A O 1
ATOM 616 N N . GLU A 1 75 ? 22.548 19.261 -41.572 1.00 83.56 75 GLU A N 1
ATOM 617 C CA . GLU A 1 75 ? 21.979 18.460 -40.482 1.00 83.56 75 GLU A CA 1
ATOM 618 C C . GLU A 1 75 ? 21.035 17.356 -40.999 1.00 83.56 75 GLU A C 1
ATOM 620 O O . GLU A 1 75 ? 20.325 17.542 -41.990 1.00 83.56 75 GLU A O 1
ATOM 625 N N . PHE A 1 76 ? 20.988 16.212 -40.309 1.00 82.12 76 PHE A N 1
ATOM 626 C CA . PHE A 1 76 ? 20.055 15.122 -40.610 1.00 82.12 76 PHE A CA 1
ATOM 627 C C . PHE A 1 76 ? 18.900 15.110 -39.613 1.00 82.12 76 PHE A C 1
ATOM 629 O O . PHE A 1 76 ? 19.057 14.711 -38.459 1.00 82.12 76 PHE A O 1
ATOM 636 N N . ILE A 1 77 ? 17.723 15.530 -40.067 1.00 81.19 77 ILE A N 1
ATOM 637 C CA . ILE A 1 77 ? 16.522 15.610 -39.235 1.00 81.19 77 ILE A CA 1
ATOM 638 C C . ILE A 1 77 ? 15.975 14.204 -38.995 1.00 81.19 77 ILE A C 1
ATOM 640 O O . ILE A 1 77 ? 15.647 13.493 -39.937 1.00 81.19 77 ILE A O 1
ATOM 644 N N . ILE A 1 78 ? 15.868 13.793 -37.735 1.00 76.81 78 ILE A N 1
ATOM 645 C CA . ILE A 1 78 ? 15.292 12.495 -37.364 1.00 76.81 78 ILE A CA 1
ATOM 646 C C . ILE A 1 78 ? 13.777 12.637 -37.217 1.00 76.81 78 ILE A C 1
ATOM 648 O O . ILE A 1 78 ? 13.006 11.846 -37.760 1.00 76.81 78 ILE A O 1
ATOM 652 N N . ALA A 1 79 ? 13.357 13.654 -36.470 1.00 72.69 79 ALA A N 1
ATOM 653 C CA . ALA A 1 79 ? 11.965 14.023 -36.277 1.00 72.69 79 ALA A CA 1
ATOM 654 C C . ALA A 1 79 ? 11.882 15.510 -35.939 1.00 72.69 79 ALA A C 1
ATOM 656 O O . ALA A 1 79 ? 12.776 16.054 -35.288 1.00 72.69 79 ALA A O 1
ATOM 657 N N . GLU A 1 80 ? 10.800 16.162 -36.342 1.00 71.94 80 GLU A N 1
ATOM 658 C CA . GLU A 1 80 ? 10.558 17.551 -35.970 1.00 71.94 80 GLU A CA 1
ATOM 659 C C . GLU A 1 80 ? 9.071 17.878 -35.861 1.00 71.94 80 GLU A C 1
ATOM 661 O O . GLU A 1 80 ? 8.209 17.198 -36.427 1.00 71.94 80 GLU A O 1
ATOM 666 N N . ASP A 1 81 ? 8.799 18.952 -35.125 1.00 69.06 81 ASP A N 1
ATOM 667 C CA . ASP A 1 81 ? 7.587 19.747 -35.269 1.00 69.06 81 ASP A CA 1
ATOM 668 C C . ASP A 1 81 ? 7.996 21.038 -35.987 1.00 69.06 81 ASP A C 1
ATOM 670 O O . ASP A 1 81 ? 8.781 21.835 -35.466 1.00 69.06 81 ASP A O 1
ATOM 674 N N . THR A 1 82 ? 7.511 21.222 -37.215 1.00 69.81 82 THR A N 1
ATOM 675 C CA . THR A 1 82 ? 7.848 22.373 -38.066 1.00 69.81 82 THR A CA 1
ATOM 676 C C . THR A 1 82 ? 7.073 23.637 -37.698 1.00 69.81 82 THR A C 1
ATOM 678 O O . THR A 1 82 ? 7.180 24.641 -38.403 1.00 69.81 82 THR A O 1
ATOM 681 N N . ALA A 1 83 ? 6.249 23.604 -36.646 1.00 62.38 83 ALA A N 1
A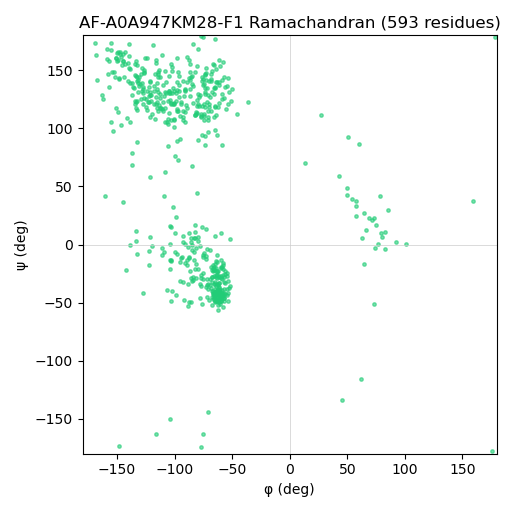TOM 682 C CA . ALA A 1 83 ? 5.579 24.792 -36.140 1.00 62.38 83 ALA A CA 1
ATOM 683 C C . ALA A 1 83 ? 6.585 25.885 -35.741 1.00 62.38 83 ALA A C 1
ATOM 685 O O . ALA A 1 83 ? 7.745 25.615 -35.424 1.00 62.38 83 ALA A O 1
ATOM 686 N N . TYR A 1 84 ? 6.107 27.132 -35.733 1.00 62.78 84 TYR A N 1
ATOM 687 C CA . TYR A 1 84 ? 6.900 28.311 -35.375 1.00 62.78 84 TYR A CA 1
ATOM 688 C C . TYR A 1 84 ? 7.576 28.170 -34.000 1.00 62.78 84 TYR A C 1
ATOM 690 O O . TYR A 1 84 ? 8.758 28.452 -33.863 1.00 62.78 84 TYR A O 1
ATOM 698 N N . ASP A 1 85 ? 6.866 27.637 -33.002 1.00 59.44 85 ASP A N 1
ATOM 699 C CA . ASP A 1 85 ? 7.416 27.321 -31.683 1.00 59.44 85 ASP A CA 1
ATOM 700 C C . ASP A 1 85 ? 7.774 25.837 -31.519 1.00 59.44 85 ASP A C 1
ATOM 702 O O . ASP A 1 85 ? 7.799 25.335 -30.403 1.00 59.44 85 ASP A O 1
ATOM 706 N N . GLY A 1 86 ? 8.023 25.128 -32.619 1.00 68.31 86 GLY A N 1
ATOM 707 C CA . GLY A 1 86 ? 8.287 23.696 -32.635 1.00 68.31 86 GLY A CA 1
ATOM 708 C C . GLY A 1 86 ? 9.683 23.309 -32.143 1.00 68.31 86 GLY A C 1
ATOM 709 O O . GLY A 1 86 ? 10.409 24.069 -31.498 1.00 68.31 86 GLY A O 1
ATOM 710 N N . TRP A 1 87 ? 10.075 22.084 -32.462 1.00 78.50 87 TRP A N 1
ATOM 711 C CA . TRP A 1 87 ? 11.347 21.507 -32.041 1.00 78.50 87 TRP A CA 1
ATOM 712 C C . TRP A 1 87 ? 11.920 20.631 -33.142 1.00 78.50 87 TRP A C 1
ATOM 714 O O . TRP A 1 87 ? 11.235 20.245 -34.092 1.00 78.50 87 TRP A O 1
ATOM 724 N N . LYS A 1 88 ? 13.194 20.299 -32.991 1.00 81.81 88 LYS A N 1
ATOM 725 C CA . LYS A 1 88 ? 13.943 19.482 -33.926 1.00 81.81 88 LYS A CA 1
ATOM 726 C C . LYS A 1 88 ? 14.787 18.468 -33.171 1.00 81.81 88 LYS A C 1
ATOM 728 O O . LYS A 1 88 ? 15.544 18.842 -32.284 1.00 81.81 88 LYS A O 1
ATOM 733 N N . PHE A 1 89 ? 14.677 17.199 -33.543 1.00 83.00 89 PHE A N 1
ATOM 734 C CA . PHE A 1 89 ? 15.550 16.118 -33.096 1.00 83.00 89 PHE A CA 1
ATOM 735 C C . PHE A 1 89 ? 16.360 15.627 -34.293 1.00 83.00 89 PHE A C 1
ATOM 737 O O . PHE A 1 89 ? 15.782 15.196 -35.293 1.00 83.00 89 PHE A O 1
ATOM 744 N N . TYR A 1 90 ? 17.683 15.756 -34.246 1.00 85.88 90 TYR A N 1
ATOM 745 C CA . TYR A 1 90 ? 18.525 15.633 -35.438 1.00 85.88 90 TYR A CA 1
ATOM 746 C C . TYR A 1 90 ? 19.965 15.228 -35.115 1.00 85.88 90 TYR A C 1
ATOM 748 O O . TYR A 1 90 ? 20.381 15.255 -33.962 1.00 85.88 90 TYR A O 1
ATOM 756 N N . LEU A 1 91 ? 20.720 14.840 -36.143 1.00 85.56 91 LEU A N 1
ATOM 757 C CA . LEU A 1 91 ? 22.179 14.753 -36.088 1.00 85.56 91 LEU A CA 1
ATOM 758 C C . LEU A 1 91 ? 22.780 16.00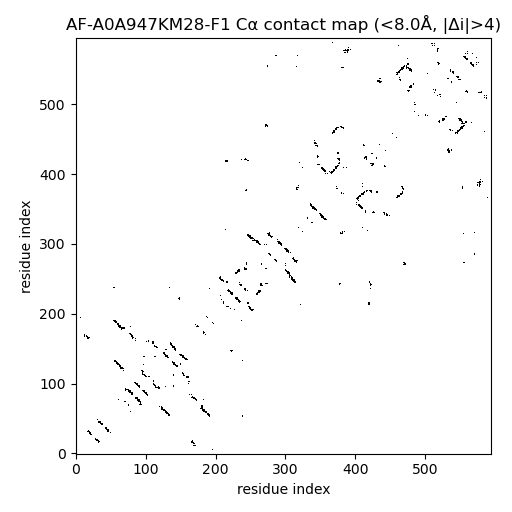6 -36.722 1.00 85.56 91 LEU A C 1
ATOM 760 O O . LEU A 1 91 ? 22.393 16.371 -37.837 1.00 85.56 91 LEU A O 1
ATOM 764 N N . ASP A 1 92 ? 23.716 16.659 -36.039 1.00 86.56 92 ASP A N 1
ATOM 765 C CA . ASP A 1 92 ? 24.446 17.788 -36.615 1.00 86.56 92 ASP A CA 1
ATOM 766 C C . ASP A 1 92 ? 25.508 17.336 -37.639 1.00 86.56 92 ASP A C 1
ATOM 768 O O . ASP A 1 92 ? 25.716 16.143 -37.885 1.00 86.56 92 ASP A O 1
ATOM 772 N N . ARG A 1 93 ? 26.215 18.304 -38.237 1.00 85.06 93 ARG A N 1
ATOM 773 C CA . ARG A 1 93 ? 27.254 18.039 -39.248 1.00 85.06 93 ARG A CA 1
ATOM 774 C C . ARG A 1 93 ? 28.453 17.230 -38.736 1.00 85.06 93 ARG A C 1
ATOM 776 O O . ARG A 1 93 ? 29.240 16.731 -39.535 1.00 85.06 93 ARG A O 1
ATOM 783 N N . TYR A 1 94 ? 28.601 17.121 -37.420 1.00 84.38 94 TYR A N 1
ATOM 784 C CA . TYR A 1 94 ? 29.674 16.401 -36.743 1.00 84.38 94 TYR A CA 1
ATOM 785 C C . TYR A 1 94 ? 29.199 15.053 -36.177 1.00 84.38 94 TYR A C 1
ATOM 787 O O . TYR A 1 94 ? 29.990 14.318 -35.584 1.00 84.38 94 TYR A O 1
ATOM 795 N N . GLY A 1 95 ? 27.923 14.705 -36.372 1.00 78.31 95 GLY A N 1
ATOM 796 C CA . GLY A 1 95 ? 27.317 13.469 -35.893 1.00 78.31 95 GLY A CA 1
ATOM 797 C C . GLY A 1 95 ? 26.858 13.512 -34.436 1.00 78.31 95 GLY A C 1
ATOM 798 O O . GLY A 1 95 ? 26.519 12.460 -33.898 1.00 78.31 95 GLY A O 1
ATOM 799 N N . HIS A 1 96 ? 26.830 14.673 -33.780 1.00 84.81 96 HIS A N 1
ATOM 800 C CA . HIS A 1 96 ? 26.229 14.793 -32.453 1.00 84.81 96 HIS A CA 1
ATOM 801 C C . HIS A 1 96 ? 24.710 14.712 -32.541 1.00 84.81 96 HIS A C 1
ATOM 803 O O . HIS A 1 96 ? 24.092 15.243 -33.464 1.00 84.81 96 HIS A O 1
ATOM 809 N N . LEU A 1 97 ? 24.109 14.040 -31.562 1.00 86.50 97 LEU A N 1
ATOM 810 C CA . LEU A 1 97 ? 22.667 13.971 -31.409 1.00 86.50 97 LEU A CA 1
ATOM 811 C C . LEU A 1 97 ? 22.173 15.245 -30.737 1.00 86.50 97 LEU A C 1
ATOM 813 O O . LEU A 1 97 ? 22.606 15.582 -29.637 1.00 86.50 97 LEU A O 1
ATOM 817 N N . MET A 1 98 ? 21.244 15.915 -31.401 1.00 86.00 98 MET A N 1
ATOM 818 C CA . MET A 1 98 ? 20.759 17.233 -31.040 1.00 86.00 98 MET A CA 1
ATOM 819 C C . MET A 1 98 ? 19.259 17.201 -30.784 1.00 86.00 98 MET A C 1
ATOM 821 O O . MET A 1 98 ? 18.498 16.586 -31.538 1.00 86.00 98 MET A O 1
ATOM 825 N N . PHE A 1 99 ? 18.823 17.932 -29.765 1.00 84.44 99 PHE A N 1
ATOM 826 C CA . PHE A 1 99 ? 17.441 18.367 -29.624 1.00 84.44 99 PHE A CA 1
ATOM 827 C C . PHE A 1 99 ? 17.417 19.884 -29.473 1.00 84.44 99 PHE A C 1
ATOM 829 O O . PHE A 1 99 ? 18.078 20.420 -28.590 1.00 84.44 99 PHE A O 1
ATOM 836 N N . GLN A 1 100 ? 16.664 20.569 -30.327 1.00 83.12 100 GLN A N 1
ATOM 837 C CA . GLN A 1 100 ? 16.613 22.026 -30.376 1.00 83.12 100 GLN A CA 1
ATOM 838 C C . GLN A 1 100 ? 15.176 22.542 -30.383 1.00 83.12 100 GLN A C 1
ATOM 840 O O . GLN A 1 100 ? 14.333 22.044 -31.128 1.00 83.12 100 GLN A O 1
ATOM 845 N N . LEU A 1 101 ? 14.918 23.587 -29.601 1.00 74.00 101 LEU A N 1
ATOM 846 C CA . LEU A 1 101 ? 13.710 24.408 -29.678 1.00 74.00 101 LEU A CA 1
ATOM 847 C C . LEU A 1 101 ? 13.868 25.483 -30.757 1.00 74.00 101 LEU A C 1
ATOM 849 O O . LEU A 1 101 ? 14.919 26.116 -30.840 1.00 74.00 101 LEU A O 1
ATOM 853 N N . ARG A 1 102 ? 12.834 25.702 -31.578 1.00 72.06 102 ARG A N 1
ATOM 854 C CA . ARG A 1 102 ? 12.935 26.579 -32.755 1.00 72.06 102 ARG A CA 1
ATOM 855 C C . ARG A 1 102 ? 12.875 28.079 -32.441 1.00 72.06 102 ARG A C 1
ATOM 857 O O . ARG A 1 102 ? 13.553 28.811 -33.147 1.00 72.06 102 ARG A O 1
ATOM 864 N N . ASP A 1 103 ? 12.122 28.543 -31.428 1.00 63.38 103 ASP A N 1
ATOM 865 C CA . ASP A 1 103 ? 11.978 30.007 -31.223 1.00 63.38 103 ASP A CA 1
ATOM 866 C C . ASP A 1 103 ? 11.510 30.494 -29.820 1.00 63.38 103 ASP A C 1
ATOM 868 O O . ASP A 1 103 ? 10.658 31.376 -29.707 1.00 63.38 103 ASP A O 1
ATOM 872 N N . LYS A 1 104 ? 12.003 29.915 -28.704 1.00 53.69 104 LYS A N 1
ATOM 873 C CA . LYS A 1 104 ? 11.571 30.325 -27.335 1.00 53.69 104 LYS A CA 1
ATOM 874 C C . LYS A 1 104 ? 12.637 30.432 -26.235 1.00 53.69 104 LYS A C 1
ATOM 876 O O . LYS A 1 104 ? 12.269 30.785 -25.113 1.00 53.69 104 LYS A O 1
ATOM 881 N N . ALA A 1 105 ? 13.914 30.155 -26.496 1.00 54.38 105 ALA A N 1
ATOM 882 C CA . ALA A 1 105 ? 14.933 30.266 -25.448 1.00 54.38 105 ALA A CA 1
ATOM 883 C C . ALA A 1 105 ? 15.671 31.620 -25.499 1.00 54.38 105 ALA A C 1
ATOM 885 O O . ALA A 1 105 ? 16.052 32.049 -26.588 1.00 54.38 105 ALA A O 1
ATOM 886 N N . PRO A 1 106 ? 15.913 32.274 -24.347 1.00 52.41 106 PRO A N 1
ATOM 887 C CA . PRO A 1 106 ? 16.731 33.486 -24.227 1.00 52.41 106 PRO A CA 1
ATOM 888 C C . PRO A 1 106 ? 18.148 33.364 -24.812 1.00 52.41 106 PRO A C 1
ATOM 890 O O . PRO A 1 106 ? 18.746 34.377 -25.174 1.00 52.41 106 PRO A O 1
ATOM 893 N N . SER A 1 107 ? 18.690 32.143 -24.895 1.00 62.62 107 SER A N 1
ATOM 894 C CA . SER A 1 107 ? 20.026 31.845 -25.415 1.00 62.62 107 SER A CA 1
ATOM 895 C C . SER A 1 107 ? 20.088 30.475 -26.116 1.00 62.62 107 SER A C 1
ATOM 897 O O . SER A 1 107 ? 19.212 29.618 -25.953 1.00 62.62 107 SER A O 1
ATOM 899 N N . TYR A 1 108 ? 21.147 30.252 -26.903 1.00 59.72 108 TYR A N 1
ATOM 900 C CA . TYR A 1 108 ? 21.408 28.973 -27.583 1.00 59.72 108 TYR A CA 1
ATOM 901 C C . TYR A 1 108 ? 21.584 27.811 -26.588 1.00 59.72 108 TYR A C 1
ATOM 903 O O . TYR A 1 108 ? 21.057 26.723 -26.804 1.00 59.72 108 TYR A O 1
ATOM 911 N N . GLU A 1 109 ? 22.260 28.054 -25.462 1.00 60.66 109 GLU A N 1
ATOM 912 C CA . GLU A 1 109 ? 22.496 27.047 -24.414 1.00 60.66 109 GLU A CA 1
ATOM 913 C C . GLU A 1 109 ? 21.201 26.590 -23.726 1.00 60.66 109 GLU A C 1
ATOM 915 O O . GLU A 1 109 ? 21.103 25.453 -23.274 1.00 60.66 109 GLU A O 1
ATOM 920 N N . GLU A 1 110 ? 20.177 27.445 -23.699 1.00 58.03 110 GLU A N 1
ATOM 921 C CA . GLU A 1 110 ? 18.874 27.136 -23.105 1.00 58.03 110 GLU A CA 1
ATOM 922 C C . GLU A 1 110 ? 17.886 26.488 -24.096 1.00 58.03 110 GLU A C 1
ATOM 924 O O . GLU A 1 110 ? 16.862 25.952 -23.677 1.00 58.03 110 GLU A O 1
ATOM 929 N N . SER A 1 111 ? 18.170 26.517 -25.406 1.00 67.25 111 SER A N 1
ATOM 930 C CA . SER A 1 111 ? 17.309 25.930 -26.456 1.00 67.25 111 SER A CA 1
ATOM 931 C C . SER A 1 111 ? 17.819 24.612 -27.013 1.00 67.25 111 SER A C 1
ATOM 933 O O . SER A 1 111 ? 17.063 23.942 -27.721 1.00 67.25 111 SER A O 1
ATOM 935 N N . VAL A 1 112 ? 19.073 24.249 -26.742 1.00 73.44 112 VAL A N 1
ATOM 936 C CA . VAL A 1 112 ? 19.760 23.145 -27.413 1.00 73.44 112 VAL A CA 1
ATOM 937 C C . VAL A 1 112 ? 20.326 22.160 -26.402 1.00 73.44 112 VAL A C 1
ATOM 939 O O . VAL A 1 112 ? 21.112 22.508 -25.529 1.00 73.44 112 VAL A O 1
ATOM 942 N N . ALA A 1 113 ? 19.971 20.893 -26.572 1.00 74.88 113 ALA A N 1
ATOM 943 C CA . ALA A 1 113 ? 20.628 19.766 -25.936 1.00 74.88 113 ALA A CA 1
ATOM 944 C C . ALA A 1 113 ? 21.488 19.038 -26.971 1.00 74.88 113 ALA A C 1
ATOM 946 O O . ALA A 1 113 ? 21.010 18.726 -28.062 1.00 74.88 113 ALA A O 1
ATOM 947 N N . ILE A 1 114 ? 22.737 18.749 -26.612 1.00 81.12 114 ILE A N 1
ATOM 948 C CA . ILE A 1 114 ? 23.726 18.097 -27.474 1.00 81.12 114 ILE A CA 1
ATOM 949 C C . ILE A 1 114 ? 24.320 16.887 -26.757 1.00 81.12 114 ILE A C 1
ATOM 951 O O . ILE A 1 114 ? 24.700 16.968 -25.591 1.00 81.12 114 ILE A O 1
ATOM 955 N N . SER A 1 115 ? 24.420 15.747 -27.439 1.00 72.38 115 SER A N 1
ATOM 956 C CA . SER A 1 115 ? 25.129 14.594 -26.890 1.00 72.38 115 SER A CA 1
ATOM 957 C C . SER A 1 115 ? 26.620 14.883 -26.730 1.00 72.38 115 SER A C 1
ATOM 959 O O . SER A 1 115 ? 27.277 15.350 -27.660 1.00 72.38 115 SER A O 1
ATOM 961 N N . HIS A 1 116 ? 27.196 14.516 -25.583 1.00 63.69 116 HIS A N 1
ATOM 962 C CA . HIS A 1 116 ? 28.640 14.656 -25.352 1.00 63.69 116 HIS A CA 1
ATOM 963 C C . HIS A 1 116 ? 29.493 13.808 -26.305 1.00 63.69 116 HIS A C 1
ATOM 965 O O . HIS A 1 116 ? 30.641 14.140 -26.587 1.00 63.69 116 HIS A O 1
ATOM 971 N N . LEU A 1 117 ? 28.927 12.710 -26.804 1.00 67.19 117 LEU A N 1
ATOM 972 C CA . LEU A 1 117 ? 29.562 11.813 -27.760 1.00 67.19 117 LEU A CA 1
ATOM 973 C C . LEU A 1 117 ? 28.963 12.026 -29.146 1.00 67.19 117 LEU A C 1
ATOM 975 O O . LEU A 1 117 ? 27.738 12.034 -29.304 1.00 67.19 117 LEU A O 1
ATOM 979 N N . SER A 1 118 ? 29.836 12.154 -30.145 1.00 80.06 118 SER A N 1
ATOM 980 C CA . SER A 1 118 ? 29.428 12.076 -31.544 1.00 80.06 118 SER A CA 1
ATOM 981 C C . SER A 1 118 ? 29.071 10.634 -31.899 1.00 80.06 118 SER A C 1
ATOM 983 O O . SER A 1 118 ? 29.803 9.682 -31.599 1.00 80.06 118 SER A O 1
ATOM 985 N N . LEU A 1 119 ? 27.950 10.479 -32.598 1.00 76.06 119 LEU A N 1
ATOM 986 C CA . LEU A 1 119 ? 27.494 9.214 -33.152 1.00 76.06 119 LEU A CA 1
ATOM 987 C C . LEU A 1 119 ? 28.162 8.884 -34.502 1.00 76.06 119 LEU A C 1
ATOM 989 O O . LEU A 1 119 ? 27.808 7.903 -35.156 1.00 76.06 119 LEU A O 1
ATOM 993 N N . ALA A 1 120 ? 29.195 9.636 -34.894 1.00 72.88 120 ALA A N 1
ATOM 994 C CA . ALA A 1 120 ? 30.077 9.285 -36.007 1.00 72.88 120 ALA A CA 1
ATOM 995 C C . ALA A 1 120 ? 30.795 7.935 -35.803 1.00 72.88 120 ALA A C 1
ATOM 997 O O . ALA A 1 120 ? 31.231 7.305 -36.761 1.00 72.88 120 ALA A O 1
ATOM 998 N N . THR A 1 121 ? 30.883 7.443 -34.566 1.00 66.94 121 THR A N 1
ATOM 999 C CA . THR A 1 121 ? 31.450 6.119 -34.254 1.00 66.94 121 THR A CA 1
ATOM 1000 C C . THR A 1 121 ? 30.532 4.946 -34.621 1.00 66.94 121 THR A C 1
ATOM 1002 O O . THR A 1 121 ? 30.965 3.797 -34.556 1.00 66.94 121 THR A O 1
ATOM 1005 N N . PHE A 1 122 ? 29.286 5.211 -35.029 1.00 68.38 122 PHE A N 1
ATOM 1006 C CA . PHE A 1 122 ? 28.285 4.195 -35.381 1.00 68.38 122 PHE A CA 1
ATOM 1007 C C . PHE A 1 122 ? 28.107 4.047 -36.905 1.00 68.38 122 PHE A C 1
ATOM 1009 O O . PHE A 1 122 ? 27.134 3.455 -37.374 1.00 68.38 122 PHE A O 1
ATOM 1016 N N . VAL A 1 123 ? 29.045 4.577 -37.697 1.00 78.62 123 VAL A N 1
ATOM 1017 C CA . VAL A 1 123 ? 29.083 4.388 -39.156 1.00 78.62 123 VAL A CA 1
ATOM 1018 C C . VAL A 1 123 ? 29.246 2.916 -39.506 1.00 78.62 123 VAL A C 1
ATOM 1020 O O . VAL A 1 123 ? 30.027 2.196 -38.891 1.00 78.62 123 VAL A O 1
ATOM 1023 N N . GLY A 1 124 ? 28.490 2.466 -40.502 1.00 70.88 124 GLY A N 1
ATOM 1024 C CA . GLY A 1 124 ? 28.370 1.064 -40.885 1.00 70.88 124 GLY A CA 1
ATOM 1025 C C . GLY A 1 124 ? 27.484 0.243 -39.944 1.00 70.88 124 GLY A C 1
ATOM 1026 O O . GLY A 1 124 ? 27.312 -0.952 -40.177 1.00 70.88 124 GLY A O 1
ATOM 1027 N N . MET A 1 125 ? 26.908 0.849 -38.898 1.00 70.25 125 MET A N 1
ATOM 1028 C CA . MET A 1 125 ? 26.099 0.162 -37.892 1.00 70.25 125 MET A CA 1
ATOM 1029 C C . MET A 1 125 ? 24.645 0.646 -37.894 1.00 70.25 125 MET A C 1
ATOM 1031 O O . MET A 1 125 ? 24.316 1.758 -38.312 1.00 70.25 125 MET A O 1
ATOM 1035 N N . THR A 1 126 ? 23.761 -0.224 -37.406 1.00 71.44 126 THR A N 1
ATOM 1036 C CA . THR A 1 126 ? 22.396 0.134 -37.006 1.00 71.44 126 THR A CA 1
ATOM 1037 C C . THR A 1 126 ? 22.399 0.372 -35.502 1.00 71.44 126 THR A C 1
ATOM 1039 O O . THR A 1 126 ? 22.940 -0.447 -34.772 1.00 71.44 126 THR A O 1
ATOM 1042 N N . PHE A 1 127 ? 21.819 1.470 -35.036 1.00 61.94 127 PHE A N 1
ATOM 1043 C CA . PHE A 1 127 ? 21.882 1.917 -33.646 1.00 61.94 127 PHE A CA 1
ATOM 1044 C C . PHE A 1 127 ? 20.595 2.678 -33.286 1.00 61.94 127 PHE A C 1
ATOM 1046 O O . PHE A 1 127 ? 19.805 3.027 -34.163 1.00 61.94 127 PHE A O 1
ATOM 1053 N N . LYS A 1 128 ? 20.323 2.908 -32.001 1.00 68.88 128 LYS A N 1
ATOM 1054 C CA . LYS A 1 128 ? 19.120 3.637 -31.560 1.00 68.88 128 LYS A CA 1
ATOM 1055 C C . LYS A 1 128 ? 19.466 5.011 -31.033 1.00 68.88 128 LYS A C 1
ATOM 1057 O O . LYS A 1 128 ? 20.522 5.183 -30.443 1.00 68.88 128 LYS A O 1
ATOM 1062 N N . VAL A 1 129 ? 18.546 5.953 -31.200 1.00 68.19 129 VAL A N 1
ATOM 1063 C CA . VAL A 1 129 ? 18.582 7.303 -30.631 1.00 68.19 129 VAL A CA 1
ATOM 1064 C C . VAL A 1 129 ? 17.192 7.686 -30.135 1.00 68.19 129 VAL A C 1
ATOM 1066 O O . VAL A 1 129 ? 16.192 7.201 -30.652 1.00 68.19 129 VAL A O 1
ATOM 1069 N N . GLY A 1 130 ? 17.086 8.533 -29.125 1.00 74.12 130 GLY A N 1
ATOM 1070 C CA . GLY A 1 130 ? 15.786 8.967 -28.629 1.00 74.12 130 GLY A CA 1
ATOM 1071 C C . GLY A 1 130 ? 15.886 10.122 -27.657 1.00 74.12 130 GLY A C 1
ATOM 1072 O O . GLY A 1 130 ? 16.980 10.500 -27.239 1.00 74.12 130 GLY A O 1
ATOM 1073 N N . PHE A 1 131 ? 14.734 10.657 -27.276 1.00 68.50 131 PHE A N 1
ATOM 1074 C CA . PHE A 1 131 ? 14.644 11.645 -26.217 1.00 68.50 131 PHE A CA 1
ATOM 1075 C C . PHE A 1 131 ? 13.428 11.401 -25.330 1.00 68.50 131 PHE A C 1
ATOM 1077 O O . PHE A 1 131 ? 12.411 10.874 -25.783 1.00 68.50 131 PHE A O 1
ATOM 1084 N N . THR A 1 132 ? 13.518 11.806 -24.065 1.00 64.06 132 THR A N 1
ATOM 1085 C CA . THR A 1 132 ? 12.348 11.921 -23.186 1.00 64.06 132 THR A CA 1
ATOM 1086 C C . THR A 1 132 ? 12.226 13.336 -22.649 1.00 64.06 132 THR A C 1
ATOM 1088 O O . THR A 1 132 ? 13.224 13.935 -22.250 1.00 64.06 132 THR A O 1
ATOM 1091 N N . VAL A 1 133 ? 11.001 13.854 -22.664 1.00 59.41 133 VAL A N 1
ATOM 1092 C CA . VAL A 1 133 ? 10.621 15.146 -22.098 1.00 59.41 133 VAL A CA 1
ATOM 1093 C C . VAL A 1 133 ? 9.641 14.904 -20.958 1.00 59.41 133 VAL A C 1
ATOM 1095 O O . VAL A 1 133 ? 8.561 14.340 -21.162 1.00 59.41 133 VAL A O 1
ATOM 1098 N N . SER A 1 134 ? 10.015 15.367 -19.766 1.00 51.91 134 SER A N 1
ATOM 1099 C CA . SER A 1 134 ? 9.202 15.283 -18.553 1.00 51.91 134 SER A CA 1
ATOM 1100 C C . SER A 1 134 ? 9.305 16.583 -17.759 1.00 51.91 134 SER A C 1
ATOM 1102 O O . SER A 1 134 ? 10.311 16.835 -17.098 1.00 51.91 134 SER A O 1
ATOM 1104 N N . GLY A 1 135 ? 8.257 17.410 -17.792 1.00 53.00 135 GLY A N 1
ATOM 1105 C CA . GLY A 1 135 ? 8.282 18.722 -17.139 1.00 53.00 135 GLY A CA 1
ATOM 1106 C C . GLY A 1 135 ? 9.362 19.625 -17.745 1.00 53.00 135 GLY A C 1
ATOM 1107 O O . GLY A 1 135 ? 9.273 19.965 -18.920 1.00 53.00 135 GLY A O 1
ATOM 1108 N N . THR A 1 136 ? 10.370 19.995 -16.950 1.00 52.16 136 THR A N 1
ATOM 1109 C CA . THR A 1 136 ? 11.557 20.756 -17.385 1.00 52.16 136 THR A CA 1
ATOM 1110 C C . THR A 1 136 ? 12.779 19.867 -17.623 1.00 52.16 136 THR A C 1
ATOM 1112 O O . THR A 1 136 ? 13.876 20.373 -17.788 1.00 52.16 136 THR A O 1
ATOM 1115 N N . LYS A 1 137 ? 12.650 18.540 -17.619 1.00 49.97 137 LYS A N 1
ATOM 1116 C CA . LYS A 1 137 ? 13.790 17.637 -17.808 1.00 49.97 137 LYS A CA 1
ATOM 1117 C C . LYS A 1 137 ? 13.788 17.037 -19.208 1.00 49.97 137 LYS A C 1
ATOM 1119 O O . LYS A 1 137 ? 12.775 16.477 -19.635 1.00 49.97 137 LYS A O 1
ATOM 1124 N N . LEU A 1 138 ? 14.934 17.114 -19.885 1.00 63.28 138 LEU A N 1
ATOM 1125 C CA . LEU A 1 138 ? 15.177 16.510 -21.196 1.00 63.28 138 LEU A CA 1
ATOM 1126 C C . LEU A 1 138 ? 16.345 15.524 -21.105 1.00 63.28 138 LEU A C 1
ATOM 1128 O O . LEU A 1 138 ? 17.428 15.877 -20.638 1.00 63.28 138 LEU A O 1
ATOM 1132 N N . LEU A 1 139 ? 16.142 14.295 -21.582 1.00 56.47 139 LEU A N 1
ATOM 1133 C CA . LEU A 1 139 ? 17.218 13.311 -21.738 1.00 56.47 139 LEU A CA 1
ATOM 1134 C C . LEU A 1 139 ? 17.418 12.993 -23.213 1.00 56.47 139 LEU A C 1
ATOM 1136 O O . LEU A 1 139 ? 16.440 12.701 -23.900 1.00 56.47 139 LEU A O 1
ATOM 1140 N N . LEU A 1 140 ? 18.673 12.974 -23.662 1.00 61.91 140 LEU A N 1
ATOM 1141 C CA . LEU A 1 140 ? 19.075 12.418 -24.951 1.00 61.91 140 LEU A CA 1
ATOM 1142 C C . LEU A 1 140 ? 19.677 11.042 -24.748 1.00 61.91 140 LEU A C 1
ATOM 1144 O O . LEU A 1 140 ? 20.510 10.837 -23.863 1.00 61.91 140 LEU A O 1
ATOM 1148 N N . LEU A 1 141 ? 19.263 10.108 -25.588 1.00 60.53 141 LEU A N 1
ATOM 1149 C CA . LEU A 1 141 ? 19.544 8.702 -25.399 1.00 60.53 141 LEU A CA 1
ATOM 1150 C C . LEU A 1 141 ? 20.088 8.081 -26.691 1.00 60.53 141 LEU A C 1
ATOM 1152 O O . LEU A 1 141 ? 19.604 8.426 -27.770 1.00 60.53 141 LEU A O 1
ATOM 1156 N N . ALA A 1 142 ? 21.021 7.130 -26.602 1.00 60.72 142 ALA A N 1
ATOM 1157 C CA . ALA A 1 142 ? 21.420 6.295 -27.739 1.00 60.72 142 ALA A CA 1
ATOM 1158 C C . ALA A 1 142 ? 21.902 4.900 -27.330 1.00 60.72 142 ALA A C 1
ATOM 1160 O O . ALA A 1 142 ? 22.288 4.681 -26.191 1.00 60.72 142 ALA A O 1
ATOM 1161 N N . ALA A 1 143 ? 21.907 3.957 -28.268 1.00 54.31 143 ALA A N 1
ATOM 1162 C CA . ALA A 1 143 ? 22.420 2.601 -28.074 1.00 54.31 143 ALA A CA 1
ATOM 1163 C C . ALA A 1 143 ? 23.176 2.147 -29.316 1.00 54.31 143 ALA A C 1
ATOM 1165 O O . ALA A 1 143 ? 22.668 2.363 -30.410 1.00 54.31 143 ALA A O 1
ATOM 1166 N N . LYS A 1 144 ? 24.304 1.439 -29.169 1.00 54.28 144 LYS A N 1
ATOM 1167 C CA . LYS A 1 144 ? 25.163 1.007 -30.294 1.00 54.28 144 LYS A CA 1
ATOM 1168 C C . LYS A 1 144 ? 24.551 0.021 -31.270 1.00 54.28 144 LYS A C 1
ATOM 1170 O O . LYS A 1 144 ? 25.062 -0.139 -32.373 1.00 54.28 144 LYS A O 1
ATOM 1175 N N . ASP A 1 145 ? 23.470 -0.616 -30.852 1.00 48.03 145 ASP A N 1
ATOM 1176 C CA . ASP A 1 145 ? 22.713 -1.587 -31.623 1.00 48.03 145 ASP A CA 1
ATOM 1177 C C . ASP A 1 145 ? 21.222 -1.470 -31.270 1.00 48.03 145 ASP A C 1
ATOM 1179 O O . ASP A 1 145 ? 20.854 -1.083 -30.156 1.00 48.03 145 ASP A O 1
ATOM 1183 N N . GLU A 1 146 ? 20.342 -1.859 -32.191 1.00 43.34 146 GLU A N 1
ATOM 1184 C CA . GLU A 1 146 ? 18.890 -1.928 -31.988 1.00 43.34 146 GLU A CA 1
ATOM 1185 C C . GLU A 1 146 ? 18.497 -2.787 -30.769 1.00 43.34 146 GLU A C 1
ATOM 1187 O O . GLU A 1 146 ? 17.471 -2.548 -30.123 1.00 43.34 146 GLU A O 1
ATOM 1192 N N . ARG A 1 147 ? 19.347 -3.761 -30.422 1.00 41.78 147 ARG A N 1
ATOM 1193 C CA . ARG A 1 147 ? 19.142 -4.754 -29.353 1.00 41.78 147 ARG A CA 1
ATOM 1194 C C . ARG A 1 147 ? 19.739 -4.333 -28.016 1.00 41.78 147 ARG A C 1
ATOM 1196 O O . ARG A 1 147 ? 19.483 -4.995 -27.013 1.00 41.78 147 ARG A O 1
ATOM 1203 N N . GLN A 1 148 ? 20.538 -3.269 -28.012 1.00 40.12 148 GLN A N 1
ATOM 1204 C CA . GLN A 1 148 ? 21.193 -2.732 -26.829 1.00 40.12 148 GLN A CA 1
ATOM 1205 C C . GLN A 1 148 ? 20.298 -1.721 -26.109 1.00 40.12 148 GLN A C 1
ATOM 1207 O O . GLN A 1 148 ? 19.351 -1.189 -26.696 1.00 40.12 148 GLN A O 1
ATOM 1212 N N . PRO A 1 149 ? 20.538 -1.470 -24.821 1.00 35.31 149 PRO A N 1
ATOM 1213 C CA . PRO A 1 149 ? 19.769 -0.497 -24.085 1.00 35.31 149 PRO A CA 1
ATOM 1214 C C . PRO A 1 149 ? 20.130 0.915 -24.500 1.00 35.31 149 PRO A C 1
ATOM 1216 O O . PRO A 1 149 ? 21.274 1.199 -24.829 1.00 35.31 149 PRO A O 1
ATOM 1219 N N . MET A 1 150 ? 19.140 1.796 -24.442 1.00 46.75 150 MET A N 1
ATOM 1220 C CA . MET A 1 150 ? 19.362 3.222 -24.607 1.00 46.75 150 MET A CA 1
ATOM 1221 C C . MET A 1 150 ? 20.140 3.750 -23.401 1.00 46.75 150 MET A C 1
ATOM 1223 O O . MET A 1 150 ? 19.634 3.727 -22.282 1.00 46.75 150 MET A O 1
ATOM 1227 N N . GLU A 1 151 ? 21.362 4.204 -23.634 1.00 43.12 151 GLU A N 1
ATOM 1228 C CA . GLU A 1 151 ? 22.198 4.901 -22.666 1.00 43.12 151 GLU A CA 1
ATOM 1229 C C . GLU A 1 151 ? 21.869 6.389 -22.688 1.00 43.12 151 GLU A C 1
ATOM 1231 O O . GLU A 1 151 ? 21.578 6.957 -23.742 1.00 43.12 151 GLU A O 1
ATOM 1236 N N . VAL A 1 152 ? 21.924 7.033 -21.523 1.00 48.38 152 VAL A N 1
ATOM 1237 C CA . VAL A 1 152 ? 21.788 8.486 -21.433 1.00 48.38 152 VAL A CA 1
ATOM 1238 C C . VAL A 1 152 ? 23.082 9.115 -21.928 1.00 48.38 152 VAL A C 1
ATOM 1240 O O . VAL A 1 152 ? 24.117 9.005 -21.277 1.00 48.38 152 VAL A O 1
ATOM 1243 N N . LEU A 1 153 ? 23.016 9.790 -23.071 1.00 51.66 153 LEU A N 1
ATOM 1244 C CA . LEU A 1 153 ? 24.150 10.529 -23.619 1.00 51.66 153 LEU A CA 1
ATOM 1245 C C . LEU A 1 153 ? 24.265 11.931 -23.034 1.00 51.66 153 LEU A C 1
ATOM 1247 O O . LEU A 1 153 ? 25.360 12.487 -22.969 1.00 51.66 153 LEU A O 1
ATOM 1251 N N . PHE A 1 154 ? 23.123 12.521 -22.681 1.00 55.28 154 PHE A N 1
ATOM 1252 C CA . PHE A 1 154 ? 23.050 13.876 -22.164 1.00 55.28 154 PHE A CA 1
ATOM 1253 C C . PHE A 1 154 ? 21.773 14.090 -21.356 1.00 55.28 154 PHE A C 1
ATOM 1255 O O . PHE A 1 154 ? 20.731 13.499 -21.646 1.00 55.28 154 PHE A O 1
ATOM 1262 N N . THR A 1 155 ? 21.864 14.931 -20.332 1.00 50.34 155 THR A N 1
ATOM 1263 C CA . THR A 1 155 ? 20.749 15.309 -19.461 1.00 50.34 155 THR A CA 1
ATOM 1264 C C . THR A 1 155 ? 20.737 16.815 -19.312 1.00 50.34 155 THR A C 1
ATOM 1266 O O . THR A 1 155 ? 21.766 17.394 -18.976 1.00 50.34 155 THR A O 1
ATOM 1269 N N . VAL A 1 156 ? 19.567 17.423 -19.498 1.00 57.94 156 VAL A N 1
ATOM 1270 C CA . VAL A 1 156 ? 19.325 18.814 -19.121 1.00 57.94 156 VAL A CA 1
ATOM 1271 C C . VAL A 1 156 ? 18.272 18.853 -18.027 1.00 57.94 156 VAL A C 1
ATOM 1273 O O . VAL A 1 156 ? 17.134 18.419 -18.228 1.00 57.94 156 VAL A O 1
ATOM 1276 N N . GLU A 1 157 ? 18.681 19.355 -16.867 1.00 51.75 157 GLU A N 1
ATOM 1277 C CA . GLU A 1 157 ? 17.783 19.767 -15.792 1.00 51.75 157 GLU A CA 1
ATOM 1278 C C . GLU A 1 157 ? 17.336 21.209 -16.073 1.00 51.75 157 GLU A C 1
ATOM 1280 O O . GLU A 1 157 ? 18.109 21.999 -16.610 1.00 51.75 157 GLU A O 1
ATOM 1285 N N . ASP A 1 158 ? 16.093 21.558 -15.739 1.00 50.44 158 ASP A N 1
ATOM 1286 C CA . ASP A 1 158 ? 15.547 22.905 -15.967 1.00 50.44 158 ASP A CA 1
ATOM 1287 C C . ASP A 1 158 ? 15.564 23.392 -17.432 1.00 50.44 158 ASP A C 1
ATOM 1289 O O . ASP A 1 158 ? 15.654 24.589 -17.702 1.00 50.44 158 ASP A O 1
ATOM 1293 N N . PHE A 1 159 ? 15.391 22.470 -18.382 1.00 60.53 159 PHE A N 1
ATOM 1294 C CA . PHE A 1 159 ? 15.104 22.710 -19.797 1.00 60.53 159 PHE A CA 1
ATOM 1295 C C . PHE A 1 159 ? 13.799 23.518 -19.959 1.00 60.53 159 PHE A C 1
ATOM 1297 O O . PHE A 1 159 ? 12.688 22.984 -20.070 1.00 60.53 159 PHE A O 1
ATOM 1304 N N . LYS A 1 160 ? 13.934 24.845 -19.888 1.00 51.38 160 LYS A N 1
ATOM 1305 C CA . LYS A 1 160 ? 12.864 25.841 -20.015 1.00 51.38 160 LYS A CA 1
ATOM 1306 C C . LYS A 1 160 ? 12.537 26.084 -21.490 1.00 51.38 160 LYS A C 1
ATOM 1308 O O . LYS A 1 160 ? 13.374 25.932 -22.366 1.00 51.38 160 LYS A O 1
ATOM 1313 N N . GLY A 1 161 ? 11.300 26.494 -21.771 1.00 49.19 161 GLY A N 1
ATOM 1314 C CA . GLY A 1 161 ? 10.903 26.923 -23.119 1.00 49.19 161 GLY A CA 1
ATOM 1315 C C . GLY A 1 161 ? 10.320 25.834 -24.020 1.00 49.19 161 GLY A C 1
ATOM 1316 O O . GLY A 1 161 ? 9.948 26.149 -25.150 1.00 49.19 161 GLY A O 1
ATOM 1317 N N . LEU A 1 162 ? 10.159 24.595 -23.531 1.00 49.62 162 LEU A N 1
ATOM 1318 C CA . LEU A 1 162 ? 9.396 23.569 -24.248 1.00 49.62 162 LEU A CA 1
ATOM 1319 C C . LEU A 1 162 ? 8.021 24.131 -24.645 1.00 49.62 162 LEU A C 1
ATOM 1321 O O . LEU A 1 162 ? 7.274 24.592 -23.769 1.00 49.62 162 LEU A O 1
ATOM 1325 N N . PRO A 1 163 ? 7.663 24.125 -25.940 1.00 44.03 163 PRO A N 1
ATOM 1326 C CA . PRO A 1 163 ? 6.339 24.539 -26.351 1.00 44.03 163 PRO A CA 1
ATOM 1327 C C . PRO A 1 163 ? 5.311 23.642 -25.661 1.00 44.03 163 PRO A C 1
ATOM 1329 O O . PRO A 1 163 ? 5.495 22.428 -25.560 1.00 44.03 163 PRO A O 1
ATOM 1332 N N . PRO A 1 164 ? 4.178 24.198 -25.221 1.00 37.19 164 PRO A N 1
ATOM 1333 C CA . PRO A 1 164 ? 3.126 23.408 -24.594 1.00 37.19 164 PRO A CA 1
ATOM 1334 C C . PRO A 1 164 ? 2.355 22.529 -25.609 1.00 37.19 164 PRO A C 1
ATOM 1336 O O . PRO A 1 164 ? 1.298 21.984 -25.290 1.00 37.19 164 PRO A O 1
ATOM 1339 N N . PHE A 1 165 ? 2.881 22.379 -26.831 1.00 41.56 165 PHE A N 1
ATOM 1340 C CA . PHE A 1 165 ? 2.321 21.619 -27.939 1.00 41.56 165 PHE A CA 1
ATOM 1341 C C . PHE A 1 165 ? 3.405 20.752 -28.594 1.00 41.56 165 PHE A C 1
ATOM 1343 O O . PHE A 1 165 ? 4.390 21.268 -29.106 1.00 41.56 165 PHE A O 1
ATOM 1350 N N . PHE A 1 166 ? 3.169 19.442 -28.663 1.00 49.22 166 PHE A N 1
ATOM 1351 C CA . PHE A 1 166 ? 3.664 18.617 -29.767 1.00 49.22 166 PHE A CA 1
ATOM 1352 C C . PHE A 1 166 ? 2.476 18.491 -30.714 1.00 49.22 166 PHE A C 1
ATOM 1354 O O . PHE A 1 166 ? 1.586 17.656 -30.518 1.00 49.22 166 PHE A O 1
ATOM 1361 N N . SER A 1 167 ? 2.362 19.443 -31.637 1.00 42.06 167 SER A N 1
ATOM 1362 C CA . SER A 1 167 ? 1.162 19.605 -32.458 1.00 42.06 167 SER A CA 1
ATOM 1363 C C . SER A 1 167 ? 1.111 18.563 -33.574 1.00 42.06 167 SER A C 1
ATOM 1365 O O . SER A 1 167 ? 0.027 18.132 -33.983 1.00 42.06 167 SER A O 1
ATOM 1367 N N . LYS A 1 168 ? 2.292 18.119 -34.021 1.00 49.31 168 LYS A N 1
ATOM 1368 C CA . LYS A 1 168 ? 2.490 17.110 -35.056 1.00 49.31 168 LYS A CA 1
ATOM 1369 C C . LYS A 1 168 ? 3.926 16.590 -34.963 1.00 49.31 168 LYS A C 1
ATOM 1371 O O . LYS A 1 168 ? 4.856 17.382 -34.941 1.00 49.31 168 LYS A O 1
ATOM 1376 N N . ILE A 1 169 ? 4.103 15.272 -34.907 1.00 49.75 169 ILE A N 1
ATOM 1377 C CA . ILE A 1 169 ? 5.411 14.668 -35.181 1.00 49.75 169 ILE A CA 1
ATOM 1378 C C . ILE A 1 169 ? 5.397 14.341 -36.664 1.00 49.75 169 ILE A C 1
ATOM 1380 O O . ILE A 1 169 ? 4.683 13.426 -37.083 1.00 49.75 169 ILE A O 1
ATOM 1384 N N . GLU A 1 170 ? 6.142 15.101 -37.457 1.00 53.62 170 GLU A N 1
ATOM 1385 C CA . GLU A 1 170 ? 6.425 14.691 -38.822 1.00 53.62 170 GLU A CA 1
ATOM 1386 C C . GLU A 1 170 ? 7.742 13.919 -38.822 1.00 53.62 170 GLU A C 1
ATOM 1388 O O . GLU A 1 170 ? 8.808 14.502 -38.611 1.00 53.62 170 GLU A O 1
ATOM 1393 N N . PRO A 1 171 ? 7.713 12.592 -39.039 1.00 50.78 171 PRO A N 1
ATOM 1394 C CA . PRO A 1 171 ? 8.903 11.922 -39.515 1.00 50.78 171 PRO A CA 1
ATOM 1395 C C . PRO A 1 171 ? 9.176 12.483 -40.905 1.00 50.78 171 PRO A C 1
ATOM 1397 O O . PRO A 1 171 ? 8.569 12.055 -41.887 1.00 50.78 171 PRO A O 1
ATOM 1400 N N . THR A 1 172 ? 10.083 13.446 -40.990 1.00 49.34 172 THR A N 1
ATOM 1401 C CA . THR A 1 172 ? 10.455 14.111 -42.243 1.00 49.34 172 THR A CA 1
ATOM 1402 C C . THR A 1 172 ? 10.974 13.130 -43.295 1.00 49.34 172 THR A C 1
ATOM 1404 O O . THR A 1 172 ? 10.993 13.452 -44.481 1.00 49.34 172 THR A O 1
ATOM 1407 N N . HIS A 1 173 ? 11.337 11.902 -42.892 1.00 48.34 173 HIS A N 1
ATOM 1408 C CA . HIS A 1 173 ? 12.025 10.940 -43.744 1.00 48.34 173 HIS A CA 1
ATOM 1409 C C . HIS A 1 173 ? 11.654 9.452 -43.530 1.00 48.34 173 HIS A C 1
ATOM 1411 O O . HIS A 1 173 ? 12.517 8.587 -43.667 1.00 48.34 173 HIS A O 1
ATOM 1417 N N . LEU A 1 174 ? 10.394 9.086 -43.242 1.00 41.31 174 LEU A N 1
ATOM 1418 C CA . LEU A 1 174 ? 10.006 7.653 -43.296 1.00 41.31 174 LEU A CA 1
ATOM 1419 C C . LEU A 1 174 ? 10.073 7.068 -44.724 1.00 41.31 174 LEU A C 1
ATOM 1421 O O . LEU A 1 174 ? 10.245 5.864 -44.887 1.00 41.31 174 LEU A O 1
ATOM 1425 N N . GLU A 1 175 ? 10.018 7.921 -45.751 1.00 42.00 175 GLU A N 1
ATOM 1426 C CA . GLU A 1 175 ? 10.255 7.567 -47.159 1.00 42.00 175 GLU A CA 1
ATOM 1427 C C . GLU A 1 175 ? 11.665 7.973 -47.637 1.00 42.00 175 GLU A C 1
ATOM 1429 O O . GLU A 1 175 ? 11.852 8.355 -48.793 1.00 42.00 175 GLU A O 1
ATOM 1434 N N . ASN A 1 176 ? 12.685 7.953 -46.764 1.00 43.94 176 ASN A N 1
ATOM 1435 C CA . ASN A 1 176 ? 14.025 8.372 -47.184 1.00 43.94 176 ASN A CA 1
ATOM 1436 C C . ASN A 1 176 ? 14.587 7.437 -48.272 1.00 43.94 176 ASN A C 1
ATOM 1438 O O . ASN A 1 176 ? 14.938 6.288 -48.000 1.00 43.94 176 ASN A O 1
ATOM 1442 N N . LYS A 1 177 ? 14.716 7.956 -49.500 1.00 43.38 177 LYS A N 1
ATOM 1443 C CA . LYS A 1 177 ? 15.452 7.330 -50.614 1.00 43.38 177 LYS A CA 1
ATOM 1444 C C . LYS A 1 177 ? 16.975 7.502 -50.490 1.00 43.38 177 LYS A C 1
ATOM 1446 O O . LYS A 1 177 ? 17.708 7.014 -51.346 1.00 43.38 177 LYS A O 1
ATOM 1451 N N . SER A 1 178 ? 17.468 8.196 -49.458 1.00 53.34 178 SER A N 1
ATOM 1452 C CA . SER A 1 178 ? 18.906 8.318 -49.204 1.00 53.34 178 SER A CA 1
ATOM 1453 C C . SER A 1 178 ? 19.483 6.981 -48.738 1.00 53.34 178 SER A C 1
ATOM 1455 O O . SER A 1 178 ? 19.130 6.470 -47.677 1.00 53.34 178 SER A O 1
ATOM 1457 N N . SER A 1 179 ? 20.415 6.426 -49.511 1.00 55.41 179 SER A N 1
ATOM 1458 C CA . SER A 1 179 ? 21.153 5.212 -49.151 1.00 55.41 179 SER A CA 1
ATOM 1459 C C . SER A 1 179 ? 22.178 5.425 -48.026 1.00 55.41 179 SER A C 1
ATOM 1461 O O . SER A 1 179 ? 22.801 4.456 -47.599 1.00 55.41 179 SER A O 1
ATOM 1463 N N . ARG A 1 180 ? 22.370 6.663 -47.537 1.00 71.81 180 ARG A N 1
ATOM 1464 C CA . ARG A 1 180 ? 23.487 7.036 -46.646 1.00 71.81 180 ARG A CA 1
ATOM 1465 C C . ARG A 1 180 ? 23.134 7.092 -45.158 1.00 71.81 180 ARG A C 1
ATOM 1467 O O . ARG A 1 180 ? 23.900 6.566 -44.362 1.00 71.81 180 ARG A O 1
ATOM 1474 N N . ILE A 1 181 ? 21.990 7.667 -44.772 1.00 72.00 181 ILE A N 1
ATOM 1475 C CA . ILE A 1 181 ? 21.464 7.611 -43.393 1.00 72.00 181 ILE A CA 1
ATOM 1476 C C . ILE A 1 181 ? 19.980 7.268 -43.458 1.00 72.00 181 ILE A C 1
ATOM 1478 O O . ILE A 1 181 ? 19.197 7.985 -44.084 1.00 72.00 181 ILE A O 1
ATOM 1482 N N . ARG A 1 182 ? 19.592 6.161 -42.822 1.00 68.75 182 ARG A N 1
ATOM 1483 C CA . ARG A 1 182 ? 18.246 5.593 -42.910 1.00 68.75 182 ARG A CA 1
ATOM 1484 C C . ARG A 1 182 ? 17.593 5.502 -41.537 1.00 68.75 182 ARG A C 1
ATOM 1486 O O . ARG A 1 182 ? 18.152 4.906 -40.622 1.00 68.75 182 ARG A O 1
ATOM 1493 N N . ILE A 1 183 ? 16.373 6.023 -41.428 1.00 68.06 183 ILE A N 1
ATOM 1494 C CA . ILE A 1 183 ? 15.483 5.759 -40.294 1.00 68.06 183 ILE A CA 1
ATOM 1495 C C . ILE A 1 183 ? 14.815 4.408 -40.545 1.00 68.06 183 ILE A C 1
ATOM 1497 O O . ILE A 1 183 ? 14.038 4.260 -41.487 1.00 68.06 183 ILE A O 1
ATOM 1501 N N . GLN A 1 184 ? 15.144 3.407 -39.736 1.00 59.12 184 GLN A N 1
ATOM 1502 C CA . GLN A 1 184 ? 14.561 2.070 -39.859 1.00 59.12 184 GLN A CA 1
ATOM 1503 C C . GLN A 1 184 ? 13.266 1.930 -39.051 1.00 59.12 184 GLN A C 1
ATOM 1505 O O . GLN A 1 184 ? 12.354 1.215 -39.463 1.00 59.12 184 GLN A O 1
ATOM 1510 N N . ARG A 1 185 ? 13.172 2.612 -37.901 1.00 55.03 185 ARG A N 1
ATOM 1511 C CA . ARG A 1 185 ? 12.009 2.560 -37.003 1.00 55.03 185 ARG A CA 1
ATOM 1512 C C . ARG A 1 185 ? 11.880 3.859 -36.216 1.00 55.03 185 ARG A C 1
ATOM 1514 O O . ARG A 1 185 ? 12.893 4.401 -35.799 1.00 55.03 185 ARG A O 1
ATOM 1521 N N . LEU A 1 186 ? 10.653 4.306 -35.955 1.00 52.84 186 LEU A N 1
ATOM 1522 C CA . LEU A 1 186 ? 10.338 5.436 -35.076 1.00 52.84 186 LEU A CA 1
ATOM 1523 C C . LEU A 1 186 ? 9.169 5.054 -34.156 1.00 52.84 186 LEU A C 1
ATOM 1525 O O . LEU A 1 186 ? 8.184 4.481 -34.618 1.00 52.84 186 LEU A O 1
ATOM 1529 N N . THR A 1 187 ? 9.280 5.362 -32.867 1.00 51.00 187 THR A N 1
ATOM 1530 C CA . THR A 1 187 ? 8.307 5.023 -31.819 1.00 51.00 187 THR A CA 1
ATOM 1531 C C . THR A 1 187 ? 8.110 6.225 -30.903 1.00 51.00 187 THR A C 1
ATOM 1533 O O . THR A 1 187 ? 9.080 6.886 -30.549 1.00 51.00 187 THR A O 1
ATOM 1536 N N . ALA A 1 188 ? 6.872 6.509 -30.502 1.00 49.72 188 ALA A N 1
ATOM 1537 C CA . ALA A 1 188 ? 6.557 7.571 -29.551 1.00 49.72 188 ALA A CA 1
ATOM 1538 C C . ALA A 1 188 ? 5.592 7.056 -28.475 1.00 49.72 188 ALA A C 1
ATOM 1540 O O . ALA A 1 188 ? 4.696 6.262 -28.765 1.00 49.72 188 ALA A O 1
ATOM 1541 N N . TYR A 1 189 ? 5.761 7.530 -27.246 1.00 50.62 189 TYR A N 1
ATOM 1542 C CA . TYR A 1 189 ? 4.979 7.155 -26.075 1.00 50.62 189 TYR A CA 1
ATOM 1543 C C . TYR A 1 189 ? 4.467 8.421 -25.383 1.00 50.62 189 TYR A C 1
ATOM 1545 O O . TYR A 1 189 ? 5.210 9.389 -25.239 1.00 50.62 189 TYR A O 1
ATOM 1553 N N . ASN A 1 190 ? 3.214 8.395 -24.927 1.00 47.66 190 ASN A N 1
ATOM 1554 C CA . ASN A 1 190 ? 2.646 9.371 -23.992 1.00 47.66 190 ASN A CA 1
ATOM 1555 C C . ASN A 1 190 ? 1.973 8.596 -22.843 1.00 47.66 190 ASN A C 1
ATOM 1557 O O . ASN A 1 190 ? 1.462 7.497 -23.069 1.00 47.66 190 ASN A O 1
ATOM 1561 N N . THR A 1 191 ? 1.984 9.117 -21.614 1.00 48.91 191 THR A N 1
ATOM 1562 C CA . THR A 1 191 ? 1.714 8.393 -20.350 1.00 48.91 191 THR A CA 1
ATOM 1563 C C . THR A 1 191 ? 0.299 7.828 -20.168 1.00 48.91 191 THR A C 1
ATOM 1565 O O . THR A 1 191 ? -0.030 7.278 -19.113 1.00 48.91 191 THR A O 1
ATOM 1568 N N . ALA A 1 192 ? -0.568 7.875 -21.183 1.00 37.78 192 ALA A N 1
ATOM 1569 C CA . ALA A 1 192 ? -1.893 7.257 -21.158 1.00 37.78 192 ALA A CA 1
ATOM 1570 C C . ALA A 1 192 ? -1.830 5.768 -21.549 1.00 37.78 192 ALA A C 1
ATOM 1572 O O . ALA A 1 192 ? -2.384 5.346 -22.559 1.00 37.78 192 ALA A O 1
ATOM 1573 N N . ARG A 1 193 ? -1.208 4.944 -20.701 1.00 39.41 193 ARG A N 1
ATOM 1574 C CA . ARG A 1 193 ? -1.532 3.511 -20.540 1.00 39.41 193 ARG A CA 1
ATOM 1575 C C . ARG A 1 193 ? -1.478 2.543 -21.750 1.00 39.41 193 ARG A C 1
ATOM 1577 O O . ARG A 1 193 ? -2.099 1.502 -21.598 1.00 39.41 193 ARG A O 1
ATOM 1584 N N . PHE A 1 194 ? -0.742 2.708 -22.857 1.00 33.12 194 PHE A N 1
ATOM 1585 C CA . PHE A 1 194 ? -0.578 1.588 -23.827 1.00 33.12 194 PHE A CA 1
ATOM 1586 C C . PHE A 1 194 ? 0.768 1.568 -24.574 1.00 33.12 194 PHE A C 1
ATOM 1588 O O . PHE A 1 194 ? 1.289 2.608 -24.960 1.00 33.12 194 PHE A O 1
ATOM 1595 N N . GLU A 1 195 ? 1.303 0.362 -24.801 1.00 33.50 195 GLU A N 1
ATOM 1596 C CA . GLU A 1 195 ? 2.375 0.068 -25.765 1.00 33.50 195 GLU A CA 1
ATOM 1597 C C . GLU A 1 195 ? 1.778 0.124 -27.184 1.00 33.50 195 GLU A C 1
ATOM 1599 O O . GLU A 1 195 ? 0.824 -0.599 -27.478 1.00 33.50 195 GLU A O 1
ATOM 1604 N N . LEU A 1 196 ? 2.267 1.030 -28.041 1.00 33.47 196 LEU A N 1
ATOM 1605 C CA . LEU A 1 196 ? 1.607 1.365 -29.316 1.00 33.47 196 LEU A CA 1
ATOM 1606 C C . LEU A 1 196 ? 2.128 0.577 -30.538 1.00 33.47 196 LEU A C 1
ATOM 1608 O O . LEU A 1 196 ? 1.466 0.594 -31.576 1.00 33.47 196 LEU A O 1
ATOM 1612 N N . PHE A 1 197 ? 3.255 -0.144 -30.439 1.00 36.22 197 PHE A N 1
ATOM 1613 C CA . PHE A 1 197 ? 3.748 -1.053 -31.489 1.00 36.22 197 PHE A CA 1
ATOM 1614 C C . PHE A 1 197 ? 4.879 -1.980 -31.001 1.00 36.22 197 PHE A C 1
ATOM 1616 O O . PHE A 1 197 ? 5.804 -1.524 -30.336 1.00 36.22 197 PHE A O 1
ATOM 1623 N N . GLN A 1 198 ? 4.871 -3.243 -31.445 1.00 31.84 198 GLN A N 1
ATOM 1624 C CA . GLN A 1 198 ? 6.058 -4.097 -31.555 1.00 31.84 198 GLN A CA 1
ATOM 1625 C C . GLN A 1 198 ? 6.016 -4.762 -32.936 1.00 31.84 198 GLN A C 1
ATOM 1627 O O . GLN A 1 198 ? 5.052 -5.450 -33.269 1.00 31.84 198 GLN A O 1
ATOM 1632 N N . GLY A 1 199 ? 7.054 -4.575 -33.747 1.00 26.34 199 GLY A N 1
ATOM 1633 C CA . GLY A 1 199 ? 7.183 -5.268 -35.024 1.00 26.34 199 GLY A CA 1
ATOM 1634 C C . GLY A 1 199 ? 8.635 -5.564 -35.339 1.00 26.34 199 GLY A C 1
ATOM 1635 O O . GLY A 1 199 ? 9.371 -4.673 -35.740 1.00 26.34 199 GLY A O 1
ATOM 1636 N N . GLY A 1 200 ? 8.990 -6.835 -35.132 1.00 37.91 200 GLY A N 1
ATOM 1637 C CA . GLY A 1 200 ? 10.077 -7.550 -35.798 1.00 37.91 200 GLY A CA 1
ATOM 1638 C C . GLY A 1 200 ? 11.497 -7.003 -35.648 1.00 37.91 200 GLY A C 1
ATOM 1639 O O . GLY A 1 200 ? 11.984 -6.360 -36.563 1.00 37.91 200 GLY A O 1
ATOM 1640 N N . ALA A 1 201 ? 12.195 -7.400 -34.579 1.00 29.69 201 ALA A N 1
ATOM 1641 C CA . ALA A 1 201 ? 13.636 -7.688 -34.598 1.00 29.69 201 ALA A CA 1
ATOM 1642 C C . ALA A 1 201 ? 14.004 -8.534 -33.360 1.00 29.69 201 ALA A C 1
ATOM 1644 O O . ALA A 1 201 ? 13.646 -8.179 -32.244 1.00 29.69 201 ALA A O 1
ATOM 1645 N N . GLY A 1 202 ? 14.645 -9.690 -33.584 1.00 37.53 202 GLY A N 1
ATOM 1646 C CA . GLY A 1 202 ? 15.314 -10.591 -32.622 1.00 37.53 202 GLY A CA 1
ATOM 1647 C C . GLY A 1 202 ? 14.842 -10.640 -31.156 1.00 37.53 202 GLY A C 1
ATOM 1648 O O . GLY A 1 202 ? 15.130 -9.748 -30.365 1.00 37.53 202 GLY A O 1
ATOM 1649 N N . LYS A 1 203 ? 14.239 -11.766 -30.746 1.00 38.97 203 LYS A N 1
ATOM 1650 C CA . LYS A 1 203 ? 13.823 -12.035 -29.356 1.00 38.97 203 LYS A CA 1
ATOM 1651 C C . LYS A 1 203 ? 14.977 -11.852 -28.337 1.00 38.97 203 LYS A C 1
ATOM 1653 O O . LYS A 1 203 ? 16.110 -12.272 -28.609 1.00 38.97 203 LYS A O 1
ATOM 1658 N N . PRO A 1 204 ? 14.700 -11.325 -27.128 1.00 45.78 204 PRO A N 1
ATOM 1659 C CA . PRO A 1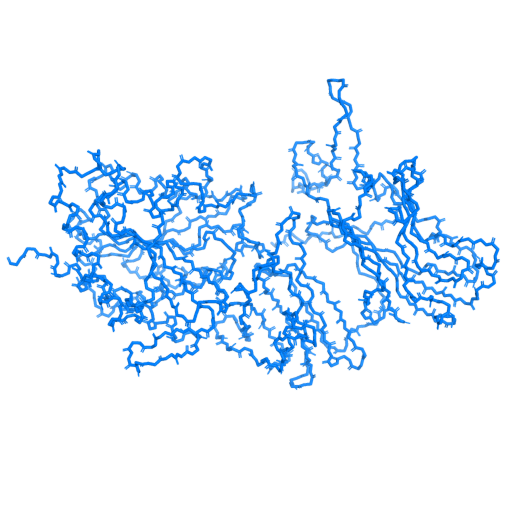 204 ? 15.594 -11.494 -25.985 1.00 45.78 204 PRO A CA 1
ATOM 1660 C C . PRO A 1 204 ? 15.809 -12.989 -25.727 1.00 45.78 204 PRO A C 1
ATOM 1662 O O . PRO A 1 204 ? 14.902 -13.800 -25.918 1.00 45.78 204 PRO A O 1
ATOM 1665 N N . ASN A 1 205 ? 17.016 -13.378 -25.314 1.00 48.88 205 ASN A N 1
ATOM 1666 C CA . ASN A 1 205 ? 17.322 -14.770 -24.983 1.00 48.88 205 ASN A CA 1
ATOM 1667 C C . ASN A 1 205 ? 16.659 -15.072 -23.647 1.00 48.88 205 ASN A C 1
ATOM 1669 O O . ASN A 1 205 ? 17.274 -14.911 -22.599 1.00 48.88 205 ASN A O 1
ATOM 1673 N N . GLY A 1 206 ? 15.388 -15.453 -23.695 1.00 62.19 206 GLY A N 1
ATOM 1674 C CA . GLY A 1 206 ? 14.604 -15.863 -22.540 1.00 62.19 206 GLY A CA 1
ATOM 1675 C C . GLY A 1 206 ? 14.193 -14.716 -21.617 1.00 62.19 206 GLY A C 1
ATOM 1676 O O . GLY A 1 206 ? 13.006 -14.634 -21.314 1.00 62.19 206 GLY A O 1
ATOM 1677 N N . CYS A 1 207 ? 15.131 -13.861 -21.179 1.00 76.56 207 CYS A N 1
ATOM 1678 C CA . CYS A 1 207 ? 14.905 -12.901 -20.100 1.00 76.56 207 CYS A CA 1
ATOM 1679 C C . CYS A 1 207 ? 14.072 -11.683 -20.531 1.00 76.56 207 CYS A C 1
ATOM 1681 O O . CYS A 1 207 ? 14.480 -10.920 -21.402 1.00 76.56 207 CYS A O 1
ATOM 1683 N N . LEU A 1 208 ? 12.917 -11.489 -19.901 1.00 78.00 208 LEU A N 1
ATOM 1684 C CA . LEU A 1 208 ? 11.931 -10.445 -20.167 1.00 78.00 208 LEU A CA 1
ATOM 1685 C C . LEU A 1 208 ? 11.395 -9.904 -18.849 1.00 78.00 208 LEU A C 1
ATOM 1687 O O . LEU A 1 208 ? 11.070 -10.687 -17.958 1.00 78.00 208 LEU A O 1
ATOM 1691 N N . VAL A 1 209 ? 11.214 -8.589 -18.759 1.00 77.69 209 VAL A N 1
ATOM 1692 C CA . VAL A 1 209 ? 10.470 -7.964 -17.663 1.00 77.69 209 VAL A CA 1
ATOM 1693 C C . VAL A 1 209 ? 9.091 -7.542 -18.156 1.00 77.69 209 VAL A C 1
ATOM 1695 O O . VAL A 1 209 ? 8.962 -6.830 -19.147 1.00 77.69 209 VAL A O 1
ATOM 1698 N N . LYS A 1 210 ? 8.053 -8.025 -17.479 1.00 76.69 210 LYS A N 1
ATOM 1699 C CA . LYS A 1 210 ? 6.646 -7.864 -17.838 1.00 76.69 210 LYS A CA 1
ATOM 1700 C C . LYS A 1 210 ? 5.904 -7.029 -16.803 1.00 76.69 210 LYS A C 1
ATOM 1702 O O . LYS A 1 210 ? 6.171 -7.130 -15.602 1.00 76.69 210 LYS A O 1
ATOM 1707 N N . THR A 1 211 ? 4.933 -6.261 -17.288 1.00 73.06 211 THR A N 1
ATOM 1708 C CA . THR A 1 211 ? 4.096 -5.330 -16.511 1.00 73.06 211 THR A CA 1
ATOM 1709 C C . THR A 1 211 ? 2.606 -5.456 -16.849 1.00 73.06 211 THR A C 1
ATOM 1711 O O . THR A 1 211 ? 1.785 -4.636 -16.449 1.00 73.06 211 THR A O 1
ATOM 1714 N N . ASP A 1 212 ? 2.227 -6.502 -17.580 1.00 68.50 212 ASP A N 1
ATOM 1715 C CA . ASP A 1 212 ? 0.880 -6.782 -18.081 1.00 68.50 212 ASP A CA 1
ATOM 1716 C C . ASP A 1 212 ? -0.037 -7.410 -17.016 1.00 68.50 212 ASP A C 1
ATOM 1718 O O . ASP A 1 212 ? -0.760 -8.374 -17.264 1.00 68.50 212 ASP A O 1
ATOM 1722 N N . PHE A 1 213 ? -0.017 -6.875 -15.793 1.00 75.62 213 PHE A N 1
ATOM 1723 C CA . PHE A 1 213 ? -0.863 -7.350 -14.700 1.00 75.62 213 PHE A CA 1
ATOM 1724 C C . PHE A 1 213 ? -1.226 -6.242 -13.705 1.00 75.62 213 PHE A C 1
ATOM 1726 O O . PHE A 1 213 ? -0.545 -5.230 -13.583 1.00 75.62 213 PHE A O 1
ATOM 1733 N N . SER A 1 214 ? -2.323 -6.445 -12.967 1.00 78.31 214 SER A N 1
ATOM 1734 C CA . SER A 1 214 ? -2.800 -5.492 -11.955 1.00 78.31 214 SER A CA 1
ATOM 1735 C C . SER A 1 214 ? -1.744 -5.241 -10.875 1.00 78.31 214 SER A C 1
ATOM 1737 O O . SER A 1 214 ? -1.207 -6.190 -10.287 1.00 78.31 214 SER A O 1
ATOM 1739 N N . GLY A 1 215 ? -1.488 -3.959 -10.617 1.00 80.06 215 GLY A N 1
ATOM 1740 C CA . GLY A 1 215 ? -0.521 -3.471 -9.642 1.00 80.06 215 GLY A CA 1
ATOM 1741 C C . GLY A 1 215 ? 0.922 -3.416 -10.134 1.00 80.06 215 GLY A C 1
ATOM 1742 O O . GLY A 1 215 ? 1.788 -2.972 -9.380 1.00 80.06 215 GLY A O 1
ATOM 1743 N N . ALA A 1 216 ? 1.198 -3.872 -11.360 1.00 83.19 216 ALA A N 1
ATOM 1744 C CA . ALA A 1 216 ? 2.528 -3.775 -11.938 1.00 83.19 216 ALA A CA 1
ATOM 1745 C C . ALA A 1 216 ? 2.939 -2.312 -12.127 1.00 83.19 216 ALA A C 1
ATOM 1747 O O . ALA A 1 216 ? 2.139 -1.494 -12.582 1.00 83.19 216 ALA A O 1
ATOM 1748 N N . SER A 1 217 ? 4.199 -2.006 -11.833 1.00 80.44 217 SER A N 1
ATOM 1749 C CA . SER A 1 217 ? 4.755 -0.680 -12.086 1.00 80.44 217 SER A CA 1
ATOM 1750 C C . SER A 1 217 ? 4.871 -0.414 -13.576 1.00 80.44 217 SER A C 1
ATOM 1752 O O . SER A 1 217 ? 5.211 -1.297 -14.369 1.00 80.44 217 SER A O 1
ATOM 1754 N N . ARG A 1 218 ? 4.690 0.849 -13.950 1.00 70.56 218 ARG A N 1
ATOM 1755 C CA . ARG A 1 218 ? 5.191 1.352 -15.228 1.00 70.56 218 ARG A CA 1
ATOM 1756 C C . ARG A 1 218 ? 6.706 1.496 -15.133 1.00 70.56 218 ARG A C 1
ATOM 1758 O O . ARG A 1 218 ? 7.231 1.948 -14.121 1.00 70.56 218 ARG A O 1
ATOM 1765 N N . MET A 1 219 ? 7.416 1.039 -16.154 1.00 69.12 219 MET A N 1
ATOM 1766 C CA . MET A 1 219 ? 8.875 0.968 -16.147 1.00 69.12 219 MET A CA 1
ATOM 1767 C C . MET A 1 219 ? 9.422 0.905 -17.564 1.00 69.12 219 MET A C 1
ATOM 1769 O O . MET A 1 219 ? 8.711 0.534 -18.500 1.00 69.12 219 MET A O 1
ATOM 1773 N N . PHE A 1 220 ? 10.696 1.252 -17.684 1.00 61.81 220 PHE A N 1
ATOM 1774 C CA . PHE A 1 220 ? 11.493 1.070 -18.884 1.00 61.81 220 PHE A CA 1
ATOM 1775 C C . PHE A 1 220 ? 12.662 0.132 -18.570 1.00 61.81 220 PHE A C 1
ATOM 1777 O O . PHE A 1 220 ? 13.298 0.248 -17.521 1.00 61.81 220 PHE A O 1
ATOM 1784 N N . CYS A 1 221 ? 12.930 -0.809 -19.474 1.00 63.09 221 CYS A N 1
ATOM 1785 C CA . CYS A 1 221 ? 14.027 -1.760 -19.348 1.00 63.09 221 CYS A CA 1
ATOM 1786 C C . CYS A 1 221 ? 15.126 -1.487 -20.362 1.00 63.09 221 CYS A C 1
ATOM 1788 O O . CYS A 1 221 ? 14.873 -1.342 -21.556 1.00 63.09 221 CYS A O 1
ATOM 1790 N N . ALA A 1 222 ? 16.352 -1.585 -19.878 1.00 56.47 222 ALA A N 1
ATOM 1791 C CA . ALA A 1 222 ? 17.570 -1.522 -20.644 1.00 56.47 222 ALA A CA 1
ATOM 1792 C C . ALA A 1 222 ? 18.352 -2.842 -20.472 1.00 56.47 222 ALA A C 1
ATOM 1794 O O . ALA A 1 222 ? 18.844 -3.142 -19.391 1.00 56.47 222 ALA A O 1
ATOM 1795 N N . TYR A 1 223 ? 18.467 -3.643 -21.535 1.00 63.72 223 TYR A N 1
ATOM 1796 C CA . TYR A 1 223 ? 19.155 -4.940 -21.529 1.00 63.72 223 TYR A CA 1
ATOM 1797 C C . TYR A 1 223 ? 20.583 -4.823 -22.070 1.00 63.72 223 TYR A C 1
ATOM 1799 O O . TYR A 1 223 ? 20.756 -4.530 -23.247 1.00 63.72 223 TYR A O 1
ATOM 1807 N N . HIS A 1 224 ? 21.600 -5.094 -21.251 1.00 53.66 224 HIS A N 1
ATOM 1808 C CA . HIS A 1 224 ? 23.016 -4.922 -21.613 1.00 53.66 224 HIS A CA 1
ATOM 1809 C C . HIS A 1 224 ? 23.662 -6.186 -22.194 1.00 53.66 224 HIS A C 1
ATOM 1811 O O . HIS A 1 224 ? 23.453 -7.278 -21.666 1.00 53.66 224 HIS A O 1
ATOM 1817 N N . GLY A 1 225 ? 24.518 -6.025 -23.217 1.00 54.25 225 GLY A N 1
ATOM 1818 C CA . GLY A 1 225 ? 25.539 -6.998 -23.655 1.00 54.25 225 GLY A CA 1
ATOM 1819 C C . GLY A 1 225 ? 25.087 -8.463 -23.760 1.00 54.25 225 GLY A C 1
ATOM 1820 O O . GLY A 1 225 ? 24.018 -8.752 -24.292 1.00 54.25 225 GLY A O 1
ATOM 1821 N N . ASN A 1 226 ? 25.884 -9.400 -23.224 1.00 54.72 226 ASN A N 1
ATOM 1822 C CA . ASN A 1 226 ? 25.580 -10.841 -23.090 1.00 54.72 226 ASN A CA 1
ATOM 1823 C C . ASN A 1 226 ? 24.318 -11.158 -22.243 1.00 54.72 226 ASN A C 1
ATOM 1825 O O . ASN A 1 226 ? 24.038 -12.325 -21.970 1.00 54.72 226 ASN A O 1
ATOM 1829 N N . ARG A 1 227 ? 23.523 -10.136 -21.890 1.00 54.66 227 ARG A N 1
ATOM 1830 C CA . ARG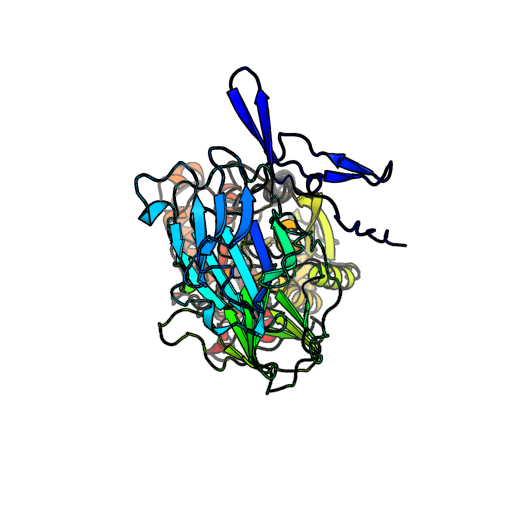 A 1 227 ? 22.193 -10.200 -21.268 1.00 54.66 227 ARG A CA 1
ATOM 1831 C C . ARG A 1 227 ? 22.224 -10.616 -19.796 1.00 54.66 227 ARG A C 1
ATOM 1833 O O . ARG A 1 227 ? 21.218 -11.070 -19.252 1.00 54.66 227 ARG A O 1
ATOM 1840 N N . GLU A 1 228 ? 23.368 -10.412 -19.143 1.00 73.19 228 GLU A N 1
ATOM 1841 C CA . GLU A 1 228 ? 23.559 -10.636 -17.706 1.00 73.19 228 GLU A CA 1
ATOM 1842 C C . GLU A 1 228 ? 23.205 -9.415 -16.850 1.00 73.19 228 GLU A C 1
ATOM 1844 O O . GLU A 1 228 ? 23.058 -9.569 -15.648 1.00 73.19 228 GLU A O 1
ATOM 1849 N N . LEU A 1 229 ? 22.994 -8.226 -17.425 1.00 78.19 229 LEU A N 1
ATOM 1850 C CA . LEU A 1 229 ? 22.554 -7.036 -16.690 1.00 78.19 229 LEU A CA 1
ATOM 1851 C C . LEU A 1 229 ? 21.332 -6.397 -17.356 1.00 78.19 229 LEU A C 1
ATOM 1853 O O . LEU A 1 229 ? 21.311 -6.167 -18.565 1.00 78.19 229 LEU A O 1
ATOM 1857 N N . ILE A 1 230 ? 20.326 -6.083 -16.543 1.00 76.69 230 ILE A N 1
ATOM 1858 C CA . ILE A 1 230 ? 19.123 -5.358 -16.943 1.00 76.69 230 ILE A CA 1
ATOM 1859 C C . ILE A 1 230 ? 18.995 -4.133 -16.044 1.00 76.69 230 ILE A C 1
ATOM 1861 O O . ILE A 1 230 ? 18.799 -4.272 -14.838 1.00 76.69 230 ILE A O 1
ATOM 1865 N N . ASP A 1 231 ? 19.083 -2.941 -16.619 1.00 69.81 231 ASP A N 1
ATOM 1866 C CA . ASP A 1 231 ? 18.682 -1.712 -15.946 1.00 69.81 231 ASP A CA 1
ATOM 1867 C C . ASP A 1 231 ? 17.149 -1.582 -16.019 1.00 69.81 231 ASP A C 1
ATOM 1869 O O . ASP A 1 231 ? 16.535 -1.730 -17.078 1.00 69.81 231 ASP A O 1
ATOM 1873 N N . ILE A 1 232 ? 16.518 -1.339 -14.877 1.00 75.88 232 ILE A N 1
ATOM 1874 C CA . ILE A 1 232 ? 15.079 -1.143 -14.712 1.00 75.88 232 ILE A CA 1
ATOM 1875 C C . ILE A 1 232 ? 14.873 0.270 -14.198 1.00 75.88 232 ILE A C 1
ATOM 1877 O O . ILE A 1 232 ? 15.132 0.558 -13.033 1.00 75.88 232 ILE A O 1
ATOM 1881 N N . TYR A 1 233 ? 14.362 1.138 -15.052 1.00 68.00 233 TYR A N 1
ATOM 1882 C CA . TYR A 1 233 ? 13.976 2.488 -14.686 1.00 68.00 233 TYR A CA 1
ATOM 1883 C C . TYR A 1 233 ? 12.517 2.449 -14.267 1.00 68.00 233 TYR A C 1
ATOM 1885 O O . TYR A 1 233 ? 11.646 2.146 -15.088 1.00 68.00 233 TYR A O 1
ATOM 1893 N N . THR A 1 234 ? 12.231 2.713 -12.991 1.00 69.25 234 THR A N 1
ATOM 1894 C CA . THR A 1 234 ? 10.838 2.917 -12.581 1.00 69.25 234 THR A CA 1
ATOM 1895 C C . THR A 1 234 ? 10.315 4.123 -13.341 1.00 69.25 234 THR A C 1
ATOM 1897 O O . THR A 1 234 ? 10.929 5.189 -13.301 1.00 69.25 234 THR A O 1
ATOM 1900 N N . GLY A 1 235 ? 9.242 3.925 -14.098 1.00 54.31 235 GLY A N 1
ATOM 1901 C CA . GLY A 1 235 ? 8.719 4.953 -14.978 1.00 54.31 235 GLY A CA 1
ATOM 1902 C C . GLY A 1 235 ? 8.224 6.148 -14.167 1.00 54.31 235 GLY A C 1
ATOM 1903 O O . GLY A 1 235 ? 7.781 5.970 -13.028 1.00 54.31 235 GLY A O 1
ATOM 1904 N N . PRO A 1 236 ? 8.267 7.362 -14.731 1.00 44.22 236 PRO A N 1
ATOM 1905 C CA . PRO A 1 236 ? 7.470 8.448 -14.200 1.00 44.22 236 PRO A CA 1
ATOM 1906 C C . PRO A 1 236 ? 5.991 8.061 -14.330 1.00 44.22 236 PRO A C 1
ATOM 1908 O O . PRO A 1 236 ? 5.466 7.781 -15.408 1.00 44.22 236 PRO A O 1
ATOM 1911 N N . GLU A 1 237 ? 5.312 7.968 -13.196 1.00 45.97 237 GLU A N 1
ATOM 1912 C CA . GLU A 1 237 ? 3.861 7.990 -13.181 1.00 45.97 237 GLU A CA 1
ATOM 1913 C C . GLU A 1 237 ? 3.449 9.446 -13.027 1.00 45.97 237 GLU A C 1
ATOM 1915 O O . GLU A 1 237 ? 3.571 10.001 -11.941 1.00 45.97 237 GLU A O 1
ATOM 1920 N N . PHE A 1 238 ? 2.964 10.053 -14.113 1.00 36.56 238 PHE A N 1
ATOM 1921 C CA . PHE A 1 238 ? 2.214 11.310 -14.102 1.00 36.56 238 PHE A CA 1
ATOM 1922 C C . PHE A 1 238 ? 2.864 12.475 -13.325 1.00 36.56 238 PHE A C 1
ATOM 1924 O O . PHE A 1 238 ? 2.570 12.649 -12.148 1.00 36.56 238 PHE A O 1
ATOM 1931 N N . CYS A 1 239 ? 3.650 13.328 -14.001 1.00 34.59 239 CYS A N 1
ATOM 1932 C CA . CYS A 1 239 ? 4.033 14.706 -13.624 1.00 34.59 239 CYS A CA 1
ATOM 1933 C C . CYS A 1 239 ? 3.735 15.115 -12.166 1.00 34.59 239 CYS A C 1
ATOM 1935 O O . CYS A 1 239 ? 2.817 15.899 -11.894 1.00 34.59 239 CYS A O 1
ATOM 1937 N N . ASN A 1 240 ? 4.500 14.527 -11.244 1.00 37.66 240 ASN A N 1
ATOM 1938 C CA . ASN A 1 240 ? 5.295 15.179 -10.197 1.00 37.66 240 ASN A CA 1
ATOM 1939 C C . ASN A 1 240 ? 5.625 14.216 -9.041 1.00 37.66 240 ASN A C 1
ATOM 1941 O O . ASN A 1 240 ? 5.563 14.603 -7.875 1.00 37.66 240 ASN A O 1
ATOM 1945 N N . THR A 1 241 ? 5.903 12.940 -9.306 1.00 40.88 241 THR A N 1
ATOM 1946 C CA . THR A 1 241 ? 6.111 12.003 -8.202 1.00 40.88 241 THR A CA 1
ATOM 1947 C C . THR A 1 241 ? 7.052 10.878 -8.567 1.00 40.88 241 THR A C 1
ATOM 1949 O O . THR A 1 241 ? 6.778 10.005 -9.387 1.00 40.88 241 THR A O 1
ATOM 1952 N N . THR A 1 242 ? 8.141 10.866 -7.839 1.00 54.25 242 THR A N 1
ATOM 1953 C CA . THR A 1 242 ? 8.775 9.654 -7.360 1.00 54.25 242 THR A CA 1
ATOM 1954 C C . THR A 1 242 ? 7.753 8.597 -6.983 1.00 54.25 242 THR A C 1
ATOM 1956 O O . THR A 1 242 ? 6.879 8.821 -6.146 1.00 54.25 242 THR A O 1
ATOM 1959 N N . SER A 1 243 ? 7.860 7.430 -7.603 1.00 67.31 243 SER A N 1
ATOM 1960 C CA . SER A 1 243 ? 7.232 6.235 -7.070 1.00 67.31 243 SER A CA 1
ATOM 1961 C C . SER A 1 243 ? 8.337 5.349 -6.528 1.00 67.31 243 SER A C 1
ATOM 1963 O O . SER A 1 243 ? 9.216 4.888 -7.252 1.00 67.31 243 SER A O 1
ATOM 1965 N N . TYR A 1 244 ? 8.288 5.108 -5.227 1.00 79.94 244 TYR A N 1
ATOM 1966 C CA . TYR A 1 244 ? 9.104 4.093 -4.566 1.00 79.94 244 TYR A CA 1
ATOM 1967 C C . TYR A 1 244 ? 8.507 2.683 -4.757 1.00 79.94 244 TYR A C 1
ATOM 1969 O O . TYR A 1 244 ? 9.012 1.702 -4.203 1.00 79.94 244 TYR A O 1
ATOM 1977 N N . TRP A 1 245 ? 7.448 2.550 -5.570 1.00 88.44 245 TRP A N 1
ATOM 1978 C CA . TRP A 1 245 ? 6.862 1.275 -5.964 1.00 88.44 245 TRP A CA 1
ATOM 1979 C C . TRP A 1 245 ? 7.502 0.705 -7.233 1.00 88.44 245 TRP A C 1
ATOM 1981 O O . TRP A 1 245 ? 7.380 1.252 -8.329 1.00 88.44 245 TRP A O 1
ATOM 1991 N N . LEU A 1 246 ? 8.126 -0.461 -7.092 1.00 90.19 246 LEU A N 1
ATOM 1992 C CA . LEU A 1 246 ? 8.442 -1.356 -8.198 1.00 90.19 246 LEU A CA 1
ATOM 1993 C C . LEU A 1 246 ? 7.621 -2.630 -8.005 1.00 90.19 246 LEU A C 1
ATOM 1995 O O . LEU A 1 246 ? 7.669 -3.206 -6.924 1.00 90.19 246 LEU A O 1
ATOM 1999 N N . PHE A 1 247 ? 6.932 -3.102 -9.041 1.00 93.81 247 PHE A N 1
ATOM 2000 C CA . PHE A 1 247 ? 6.387 -4.453 -9.107 1.00 93.81 247 PHE A CA 1
ATOM 2001 C C . PHE A 1 247 ? 6.359 -4.953 -10.545 1.00 93.81 247 PHE A C 1
ATOM 2003 O O . PHE A 1 247 ? 5.645 -4.422 -11.391 1.00 93.81 247 PHE A O 1
ATOM 2010 N N . VAL A 1 248 ? 7.150 -5.980 -10.832 1.00 92.00 248 VAL A N 1
ATOM 2011 C CA . VAL A 1 248 ? 7.316 -6.530 -12.179 1.00 92.00 248 VAL A CA 1
ATOM 2012 C C . VAL A 1 248 ? 7.370 -8.050 -12.141 1.00 92.00 248 VAL A C 1
ATOM 2014 O O . VAL A 1 248 ? 7.626 -8.653 -11.096 1.00 92.00 248 VAL A O 1
ATOM 2017 N N . ARG A 1 249 ? 7.150 -8.686 -13.292 1.00 93.06 249 ARG A N 1
ATOM 2018 C CA . ARG A 1 249 ? 7.398 -10.117 -13.478 1.00 93.06 249 ARG A CA 1
ATOM 2019 C C . ARG A 1 249 ? 8.574 -10.308 -14.421 1.00 93.06 249 ARG A C 1
ATOM 2021 O O . ARG A 1 249 ? 8.487 -9.954 -15.587 1.00 93.06 249 ARG A O 1
ATOM 2028 N N . VAL A 1 250 ? 9.646 -10.902 -13.929 1.00 92.62 250 VAL A N 1
ATOM 2029 C CA . VAL A 1 250 ? 10.804 -11.304 -14.722 1.00 92.62 250 VAL A CA 1
ATOM 2030 C C . VAL A 1 250 ? 10.590 -12.744 -15.187 1.00 92.62 250 VAL A C 1
ATOM 2032 O O . VAL A 1 250 ? 10.172 -13.593 -14.403 1.00 92.62 250 VAL A O 1
ATOM 2035 N N . THR A 1 251 ? 10.832 -13.037 -16.458 1.00 88.19 251 THR A N 1
ATOM 2036 C CA . THR A 1 251 ? 10.744 -14.393 -17.023 1.00 88.19 251 THR A CA 1
ATOM 2037 C C . THR A 1 251 ? 11.981 -14.699 -17.831 1.00 88.19 251 THR A C 1
ATOM 2039 O O . THR A 1 251 ? 12.407 -13.809 -18.538 1.00 88.19 251 THR A O 1
ATOM 2042 N N . GLY A 1 252 ? 12.507 -15.920 -17.789 1.00 86.25 252 GLY A N 1
ATOM 2043 C CA . GLY A 1 252 ? 13.665 -16.384 -18.553 1.00 86.25 252 GLY A CA 1
ATOM 2044 C C . GLY A 1 252 ? 15.019 -15.824 -18.110 1.00 86.25 252 GLY A C 1
ATOM 2045 O O . GLY A 1 252 ? 15.963 -15.848 -18.896 1.00 86.25 252 GLY A O 1
ATOM 2046 N N . ALA A 1 253 ? 15.127 -15.341 -16.872 1.00 90.00 253 ALA A N 1
ATOM 2047 C CA . ALA A 1 253 ? 16.409 -14.989 -16.274 1.00 90.00 253 ALA A CA 1
ATOM 2048 C C . ALA A 1 253 ? 17.284 -16.235 -16.057 1.00 90.00 253 ALA A C 1
ATOM 2050 O O . ALA A 1 253 ? 16.792 -17.353 -15.891 1.00 90.00 253 ALA A O 1
ATOM 2051 N N . VAL A 1 254 ? 18.599 -16.049 -16.010 1.00 88.56 254 VAL A N 1
ATOM 2052 C CA . VAL A 1 254 ? 19.526 -17.095 -15.579 1.00 88.56 254 VAL A CA 1
ATOM 2053 C C . VAL A 1 254 ? 19.862 -16.834 -14.121 1.00 88.56 254 VAL A C 1
ATOM 2055 O O . VAL A 1 254 ? 20.458 -15.807 -13.794 1.00 88.56 254 VAL A O 1
ATOM 2058 N N . LYS A 1 255 ? 19.462 -17.756 -13.238 1.00 89.44 255 LYS A N 1
ATOM 2059 C CA . LYS A 1 255 ? 19.693 -17.635 -11.793 1.00 89.44 255 LYS A CA 1
ATOM 2060 C C . LYS A 1 255 ? 21.162 -17.316 -11.515 1.00 89.44 255 LYS A C 1
ATOM 2062 O O . LYS A 1 255 ? 22.051 -17.932 -12.099 1.00 89.44 255 LYS A O 1
ATOM 2067 N N . SER A 1 256 ? 21.391 -16.341 -10.643 1.00 84.56 256 SER A N 1
ATOM 2068 C CA . SER A 1 256 ? 22.710 -15.841 -10.240 1.00 84.56 256 SER A CA 1
ATOM 2069 C C . SER A 1 256 ? 23.565 -15.169 -11.323 1.00 84.56 256 SER A C 1
ATOM 2071 O O . SER A 1 256 ? 24.470 -14.409 -10.988 1.00 84.56 256 SER A O 1
ATOM 2073 N N . LYS A 1 257 ? 23.265 -15.354 -12.612 1.00 88.00 257 LYS A N 1
ATOM 2074 C CA . LYS A 1 257 ? 23.959 -14.656 -13.704 1.00 88.00 257 LYS A CA 1
ATOM 2075 C C . LYS A 1 257 ? 23.258 -13.362 -14.094 1.00 88.00 257 LYS A C 1
ATOM 2077 O O . LYS A 1 257 ? 23.900 -12.326 -14.167 1.00 88.00 257 LYS A O 1
ATOM 2082 N N . THR A 1 258 ? 21.939 -13.397 -14.276 1.00 89.12 258 THR A N 1
ATOM 2083 C CA . THR A 1 258 ? 21.156 -12.192 -14.563 1.00 89.12 258 THR A CA 1
ATOM 2084 C C . THR A 1 258 ? 21.120 -11.283 -13.335 1.00 89.12 258 THR A C 1
ATOM 2086 O O . THR A 1 258 ? 20.738 -11.700 -12.241 1.00 89.12 258 THR A O 1
ATOM 2089 N N . LYS A 1 259 ? 21.489 -10.022 -13.527 1.00 91.06 259 LYS A N 1
ATOM 2090 C CA . LYS A 1 259 ? 21.475 -8.943 -12.551 1.00 91.06 259 LYS A CA 1
ATOM 2091 C C . LYS A 1 259 ? 20.461 -7.890 -12.977 1.00 91.06 259 LYS A C 1
ATOM 2093 O O . LYS A 1 259 ? 20.294 -7.623 -14.165 1.00 91.06 259 LYS A O 1
ATOM 2098 N N . LEU A 1 260 ? 19.785 -7.299 -12.003 1.00 91.12 260 LEU A N 1
ATOM 2099 C CA . LEU A 1 260 ? 18.773 -6.270 -12.207 1.00 91.12 260 LEU A CA 1
ATOM 2100 C C . LEU A 1 260 ? 19.214 -5.019 -11.455 1.00 91.12 260 LEU A C 1
ATOM 2102 O O . LEU A 1 260 ? 19.216 -5.028 -10.228 1.00 91.12 260 LEU A O 1
ATOM 2106 N N . ARG A 1 261 ? 19.605 -3.960 -12.155 1.00 85.88 261 ARG A N 1
ATOM 2107 C CA . ARG A 1 261 ? 19.902 -2.674 -11.522 1.00 85.88 261 ARG A CA 1
ATOM 2108 C C . ARG A 1 261 ? 18.658 -1.807 -11.578 1.00 85.88 261 ARG A C 1
ATOM 2110 O O . ARG A 1 261 ? 18.130 -1.554 -12.653 1.00 85.88 261 ARG A O 1
ATOM 2117 N N . ILE A 1 262 ? 18.166 -1.382 -10.426 1.00 85.88 262 ILE A N 1
ATOM 2118 C CA . ILE A 1 262 ? 16.953 -0.574 -10.344 1.00 85.88 262 ILE A CA 1
ATOM 2119 C C . ILE A 1 262 ? 17.350 0.894 -10.263 1.00 85.88 262 ILE A C 1
ATOM 2121 O O . ILE A 1 262 ? 18.114 1.266 -9.384 1.00 85.88 262 ILE A O 1
ATOM 2125 N N . HIS A 1 263 ? 16.798 1.719 -11.142 1.00 73.44 263 HIS A N 1
ATOM 2126 C CA . HIS A 1 263 ? 16.926 3.172 -11.116 1.00 73.44 263 HIS A CA 1
ATOM 2127 C C . HIS A 1 263 ? 15.601 3.746 -10.634 1.00 73.44 263 HIS A C 1
ATOM 2129 O O . HIS A 1 263 ? 14.612 3.759 -11.375 1.00 73.44 263 HIS A O 1
ATOM 2135 N N . GLN A 1 264 ? 15.574 4.173 -9.372 1.00 73.88 264 GLN A N 1
ATOM 2136 C CA . GLN A 1 264 ? 14.408 4.796 -8.751 1.00 73.88 264 GLN A CA 1
ATOM 2137 C C . GLN A 1 264 ? 14.635 6.290 -8.563 1.00 73.88 264 GLN A C 1
ATOM 2139 O O . GLN A 1 264 ? 15.631 6.717 -7.985 1.00 73.88 264 GLN A O 1
ATOM 2144 N N . HIS A 1 265 ? 13.671 7.097 -9.003 1.00 66.00 265 HIS A N 1
ATOM 2145 C CA . HIS A 1 265 ? 13.650 8.508 -8.649 1.00 66.00 265 HIS A CA 1
ATOM 2146 C C . HIS A 1 265 ? 12.985 8.657 -7.277 1.00 66.00 265 HIS A C 1
ATOM 2148 O O . HIS A 1 265 ? 11.840 8.239 -7.103 1.00 66.00 265 HIS A O 1
ATOM 2154 N N . LEU A 1 266 ? 13.698 9.246 -6.309 1.00 65.50 266 LEU A N 1
ATOM 2155 C CA . LEU A 1 266 ? 13.246 9.402 -4.918 1.00 65.50 266 LEU A CA 1
ATOM 2156 C C . LEU A 1 266 ? 13.180 10.867 -4.424 1.00 65.50 266 LEU A C 1
ATOM 2158 O O . LEU A 1 266 ? 12.835 11.058 -3.264 1.00 65.50 266 LEU A O 1
ATOM 2162 N N . ASP A 1 267 ? 13.402 11.885 -5.282 1.00 58.41 267 ASP A N 1
ATOM 2163 C CA . ASP A 1 267 ? 13.105 13.329 -5.037 1.00 58.41 267 ASP A CA 1
ATOM 2164 C C . ASP A 1 267 ? 13.499 13.797 -3.633 1.00 58.41 267 ASP A C 1
ATOM 2166 O O . ASP A 1 267 ? 12.667 14.162 -2.802 1.00 58.41 267 ASP A O 1
ATOM 2170 N N . GLY A 1 268 ? 14.786 13.654 -3.309 1.00 56.75 268 GLY A N 1
ATOM 2171 C CA . GLY A 1 268 ? 15.321 14.089 -2.019 1.00 56.75 268 GLY A CA 1
ATOM 2172 C C . GLY A 1 268 ? 14.794 13.315 -0.804 1.00 56.75 268 GLY A C 1
ATOM 2173 O O . GLY A 1 268 ? 15.027 13.732 0.328 1.00 56.75 268 GLY A O 1
ATOM 2174 N N . ARG A 1 269 ? 14.119 12.172 -0.998 1.00 66.75 269 ARG A N 1
ATOM 2175 C CA . ARG A 1 269 ? 13.664 11.260 0.064 1.00 66.75 269 ARG A CA 1
ATOM 2176 C C . ARG A 1 269 ? 14.489 9.967 0.057 1.00 66.75 269 ARG A C 1
ATOM 2178 O O . ARG A 1 269 ? 13.907 8.894 -0.098 1.00 66.75 269 ARG A O 1
ATOM 2185 N N . PRO A 1 270 ? 15.819 10.015 0.290 1.00 66.44 270 PRO A N 1
ATOM 2186 C CA . PRO A 1 270 ? 16.642 8.801 0.407 1.00 66.44 270 PRO A CA 1
ATOM 2187 C C . PRO A 1 270 ? 16.157 7.896 1.549 1.00 66.44 270 PRO A C 1
ATOM 2189 O O . PRO A 1 270 ? 16.381 6.694 1.579 1.00 66.44 270 PRO A O 1
ATOM 2192 N N . ASN A 1 271 ? 15.410 8.472 2.480 1.00 71.94 271 ASN A N 1
ATOM 2193 C CA . ASN A 1 271 ? 14.732 7.758 3.537 1.00 71.94 271 ASN A CA 1
ATOM 2194 C C . ASN A 1 271 ? 13.654 6.780 3.022 1.00 71.94 271 ASN A C 1
ATOM 2196 O O . ASN A 1 271 ? 13.432 5.738 3.631 1.00 71.94 271 ASN A O 1
ATOM 2200 N N . MET A 1 272 ? 13.033 7.048 1.872 1.00 80.19 272 MET A N 1
ATOM 2201 C CA . MET A 1 272 ? 12.014 6.188 1.256 1.00 80.19 272 MET A CA 1
ATOM 2202 C C . MET A 1 272 ? 12.595 5.072 0.377 1.00 80.19 272 MET A C 1
ATOM 2204 O O . MET A 1 272 ? 11.822 4.343 -0.242 1.00 80.19 272 MET A O 1
ATOM 2208 N N . CYS A 1 273 ? 13.922 4.907 0.337 1.00 85.31 273 CYS A N 1
ATOM 2209 C CA . CYS A 1 273 ? 14.583 3.808 -0.367 1.00 85.31 273 CYS A CA 1
ATOM 2210 C C . CYS A 1 273 ? 14.016 2.452 0.085 1.00 85.31 273 CYS A C 1
ATOM 2212 O O . CYS A 1 273 ? 14.076 2.144 1.275 1.00 85.31 273 CYS A O 1
ATOM 2214 N N . PRO A 1 274 ? 13.454 1.627 -0.806 1.00 88.31 274 PRO A N 1
ATOM 2215 C CA . PRO A 1 274 ? 12.921 0.330 -0.418 1.00 88.31 274 PRO A CA 1
ATOM 2216 C C . PRO A 1 274 ? 14.012 -0.731 -0.260 1.00 88.31 274 PRO A C 1
ATOM 2218 O O . PRO A 1 274 ? 15.141 -0.598 -0.734 1.00 88.31 274 PRO A O 1
ATOM 2221 N N . VAL A 1 275 ? 13.624 -1.860 0.326 1.00 91.38 275 VAL A N 1
ATOM 2222 C CA . VAL A 1 275 ? 14.283 -3.146 0.071 1.00 91.38 275 VAL A CA 1
ATOM 2223 C C . VAL A 1 275 ? 13.405 -3.964 -0.868 1.00 91.38 275 VAL A C 1
ATOM 2225 O O . VAL A 1 275 ? 12.194 -3.765 -0.927 1.00 91.38 275 VAL A O 1
ATOM 2228 N N . PHE A 1 276 ? 13.997 -4.892 -1.612 1.00 94.69 276 PHE A N 1
ATOM 2229 C CA . PHE A 1 276 ? 13.264 -5.637 -2.630 1.00 94.69 276 PHE A CA 1
ATOM 2230 C C . PHE A 1 276 ? 12.913 -7.039 -2.151 1.00 94.69 276 PHE A C 1
ATOM 2232 O O . PHE A 1 276 ? 13.646 -7.661 -1.380 1.00 94.69 276 PHE A O 1
ATOM 2239 N N . PHE A 1 277 ? 11.794 -7.545 -2.648 1.00 97.31 277 PHE A N 1
ATOM 2240 C CA . PHE A 1 277 ? 11.267 -8.872 -2.387 1.00 97.31 277 PHE A CA 1
ATOM 2241 C C . PHE A 1 277 ? 10.959 -9.568 -3.704 1.00 97.31 277 PHE A C 1
ATOM 2243 O O . PHE A 1 277 ? 10.622 -8.924 -4.696 1.00 97.31 277 PHE A O 1
ATOM 2250 N N . TRP A 1 278 ? 11.029 -10.891 -3.718 1.00 98.06 278 TRP A N 1
ATOM 2251 C CA . TRP A 1 278 ? 10.674 -11.693 -4.876 1.00 98.06 278 TRP A CA 1
ATOM 2252 C C . TRP A 1 278 ? 9.785 -12.875 -4.507 1.00 98.06 278 TRP A C 1
ATOM 2254 O O . TRP A 1 278 ? 9.752 -13.318 -3.358 1.00 98.06 278 TRP A O 1
ATOM 2264 N N . SER A 1 279 ? 9.054 -13.386 -5.494 1.00 98.19 279 SER A N 1
ATOM 2265 C CA . SER A 1 279 ? 8.138 -14.515 -5.327 1.00 98.19 279 SER A CA 1
ATOM 2266 C C . SER A 1 279 ? 7.968 -15.298 -6.625 1.00 98.19 279 SER A C 1
ATOM 2268 O O . SER A 1 279 ? 8.000 -14.719 -7.704 1.00 98.19 279 SER A O 1
ATOM 2270 N N . LEU A 1 280 ? 7.736 -16.608 -6.544 1.00 97.75 280 LEU A N 1
ATOM 2271 C CA . LEU A 1 280 ? 7.355 -17.416 -7.712 1.00 97.75 280 LEU A CA 1
ATOM 2272 C C . LEU A 1 280 ? 5.844 -17.362 -7.985 1.00 97.75 280 LEU A C 1
ATOM 2274 O O . LEU A 1 280 ? 5.413 -17.509 -9.125 1.00 97.75 280 LEU A O 1
ATOM 2278 N N . ASP A 1 281 ? 5.038 -17.152 -6.943 1.00 95.06 281 ASP A N 1
ATOM 2279 C CA . ASP A 1 281 ? 3.598 -17.437 -6.946 1.00 95.06 281 ASP A CA 1
ATOM 2280 C C . ASP A 1 281 ? 2.727 -16.306 -6.370 1.00 95.06 281 ASP A C 1
ATOM 2282 O O . ASP A 1 281 ? 1.508 -16.458 -6.274 1.00 95.06 281 ASP A O 1
ATOM 2286 N N . ARG A 1 282 ? 3.345 -15.180 -5.987 1.00 94.25 282 ARG A N 1
ATOM 2287 C CA . ARG A 1 282 ? 2.754 -14.047 -5.248 1.00 94.25 282 ARG A CA 1
ATOM 2288 C C . ARG A 1 282 ? 2.238 -14.387 -3.846 1.00 94.25 282 ARG A C 1
ATOM 2290 O O . ARG A 1 282 ? 1.670 -13.516 -3.191 1.00 94.25 282 ARG A O 1
ATOM 2297 N N . LYS A 1 283 ? 2.446 -15.610 -3.357 1.00 93.62 283 LYS A N 1
ATOM 2298 C CA . LYS A 1 283 ? 2.015 -16.051 -2.024 1.00 93.62 283 LYS A CA 1
ATOM 2299 C C . LYS A 1 283 ? 3.181 -16.098 -1.059 1.00 93.62 283 LYS A C 1
ATOM 2301 O O . LYS A 1 283 ? 3.064 -15.563 0.040 1.00 93.62 283 LYS A O 1
ATOM 2306 N N . LYS A 1 284 ? 4.293 -16.720 -1.459 1.00 96.38 284 LYS A N 1
ATOM 2307 C CA . LYS A 1 284 ? 5.512 -16.787 -0.652 1.00 96.38 284 LYS A CA 1
ATOM 2308 C C . LYS A 1 284 ? 6.523 -15.772 -1.161 1.00 96.38 284 LYS A C 1
ATOM 2310 O O . LYS A 1 284 ? 6.915 -15.827 -2.327 1.00 96.38 284 LYS A O 1
ATOM 2315 N N . TRP A 1 285 ? 6.929 -14.859 -0.290 1.00 97.56 285 TRP A N 1
ATOM 2316 C CA . TRP A 1 285 ? 7.842 -13.767 -0.605 1.00 97.56 285 TRP A CA 1
ATOM 2317 C C . TRP A 1 285 ? 9.148 -13.918 0.160 1.00 97.56 285 TRP A C 1
ATOM 2319 O O . TRP A 1 285 ? 9.159 -14.267 1.339 1.00 97.56 285 TRP A O 1
ATOM 2329 N N . PHE A 1 286 ? 10.248 -13.630 -0.521 1.00 96.50 286 PHE A N 1
ATOM 2330 C CA . PHE A 1 286 ? 11.597 -13.683 0.022 1.00 96.50 286 PHE A CA 1
ATOM 2331 C C . PHE A 1 286 ? 12.289 -12.354 -0.231 1.00 96.50 286 PHE A C 1
ATOM 2333 O O . PHE A 1 286 ? 12.049 -11.720 -1.257 1.00 96.50 286 PHE A O 1
ATOM 2340 N N . ARG A 1 287 ? 13.179 -11.935 0.667 1.00 94.88 287 ARG A N 1
ATOM 2341 C CA . ARG A 1 287 ? 14.012 -10.755 0.425 1.00 94.88 287 ARG A CA 1
ATOM 2342 C C . ARG A 1 287 ? 14.945 -11.018 -0.762 1.00 94.88 287 ARG A C 1
ATOM 2344 O O . ARG A 1 287 ? 15.520 -12.100 -0.881 1.00 94.88 287 ARG A O 1
ATOM 2351 N N . ALA A 1 288 ? 15.050 -10.051 -1.664 1.00 94.56 288 ALA A N 1
ATOM 2352 C CA . ALA A 1 288 ? 15.972 -10.105 -2.788 1.00 94.56 288 ALA A CA 1
ATOM 2353 C C . ALA A 1 288 ? 17.408 -9.879 -2.304 1.00 94.56 288 ALA A C 1
ATOM 2355 O O . ALA A 1 288 ? 17.647 -9.120 -1.363 1.00 94.56 288 ALA A O 1
ATOM 2356 N N . ASN A 1 289 ? 18.357 -10.542 -2.963 1.00 91.06 289 ASN A N 1
ATOM 2357 C CA . ASN A 1 289 ? 19.774 -10.366 -2.689 1.00 91.06 289 ASN A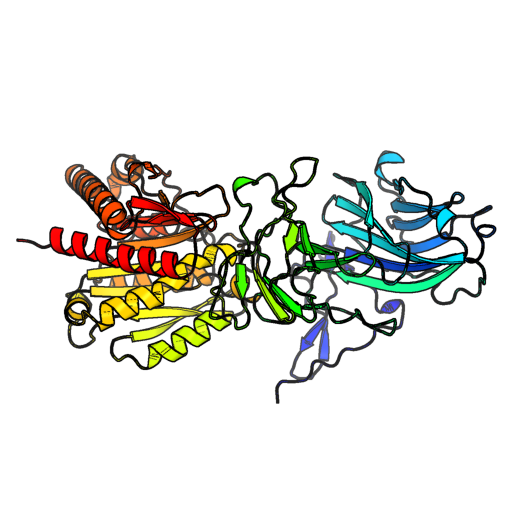 CA 1
ATOM 2358 C C . ASN A 1 289 ? 20.281 -9.103 -3.403 1.00 91.06 289 ASN A C 1
ATOM 2360 O O . ASN A 1 289 ? 20.297 -9.063 -4.637 1.00 91.06 289 ASN A O 1
ATOM 2364 N N . SER A 1 290 ? 20.674 -8.086 -2.635 1.00 91.00 290 SER A N 1
ATOM 2365 C CA . SER A 1 290 ? 21.286 -6.860 -3.157 1.00 91.00 290 SER A CA 1
ATOM 2366 C C . SER A 1 290 ? 22.805 -7.002 -3.151 1.00 91.00 290 SER A C 1
ATOM 2368 O O . SER A 1 290 ? 23.414 -7.066 -2.089 1.00 91.00 290 SER A O 1
ATOM 2370 N N . LEU A 1 291 ? 23.418 -7.011 -4.332 1.00 89.00 291 LEU A N 1
ATOM 2371 C CA . LEU A 1 291 ? 24.875 -7.030 -4.503 1.00 89.00 291 LEU A CA 1
ATOM 2372 C C . LEU A 1 291 ? 25.491 -5.653 -4.245 1.00 89.00 291 LEU A C 1
ATOM 2374 O O . LEU A 1 291 ? 26.595 -5.542 -3.726 1.00 89.00 291 LEU A O 1
ATOM 2378 N N . LYS A 1 292 ? 24.764 -4.600 -4.626 1.00 87.38 292 LYS A N 1
ATOM 2379 C CA . LYS A 1 292 ? 25.120 -3.201 -4.385 1.00 87.38 292 LYS A CA 1
ATOM 2380 C C . LYS A 1 292 ? 23.838 -2.421 -4.117 1.00 87.38 292 LYS A C 1
ATOM 2382 O O . LYS A 1 292 ? 22.811 -2.738 -4.709 1.00 87.38 292 LYS A O 1
ATOM 2387 N N . VAL A 1 293 ? 23.878 -1.430 -3.229 1.00 84.44 293 VAL A N 1
ATOM 2388 C CA . VAL A 1 293 ? 22.705 -0.589 -2.909 1.00 84.44 293 VAL A CA 1
ATOM 2389 C C . VAL A 1 293 ? 22.793 0.773 -3.596 1.00 84.44 293 VAL A C 1
ATOM 2391 O O . VAL A 1 293 ? 21.797 1.261 -4.121 1.00 84.44 293 VAL A O 1
ATOM 2394 N N . THR A 1 294 ? 23.986 1.362 -3.637 1.00 76.38 294 THR A N 1
ATOM 2395 C CA . THR A 1 294 ? 24.247 2.648 -4.289 1.00 76.38 294 THR A CA 1
ATOM 2396 C C . THR A 1 294 ? 25.215 2.491 -5.452 1.00 76.38 294 THR A C 1
ATOM 2398 O O . THR A 1 294 ? 25.982 1.532 -5.501 1.00 76.38 294 THR A O 1
ATOM 2401 N N . ASP A 1 295 ? 25.227 3.432 -6.388 1.00 65.81 295 ASP A N 1
ATOM 2402 C CA . ASP A 1 295 ? 26.322 3.53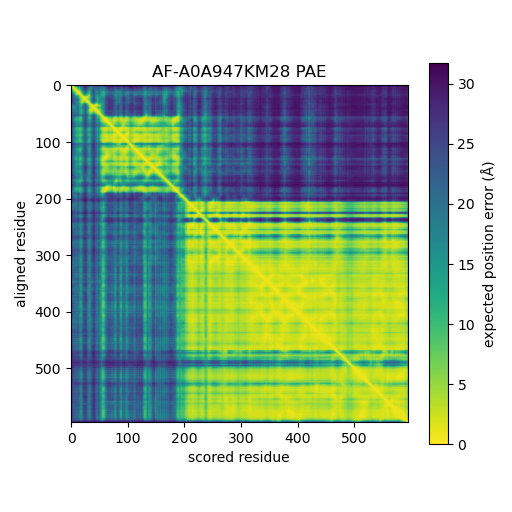4 -7.353 1.00 65.81 295 ASP A CA 1
ATOM 2403 C C . ASP A 1 295 ? 27.577 4.185 -6.735 1.00 65.81 295 ASP A C 1
ATOM 2405 O O . ASP A 1 295 ? 27.666 4.401 -5.526 1.00 65.81 295 ASP A O 1
ATOM 2409 N N . GLU A 1 296 ? 28.593 4.429 -7.563 1.00 66.25 296 GLU A N 1
ATOM 2410 C CA . GLU A 1 296 ? 29.866 5.042 -7.148 1.00 66.25 296 GLU A CA 1
ATOM 2411 C C . GLU A 1 296 ? 29.719 6.501 -6.699 1.00 66.25 296 GLU A C 1
ATOM 2413 O O . GLU A 1 296 ? 30.564 7.001 -5.966 1.00 66.25 296 GLU A O 1
ATOM 2418 N N . ARG A 1 297 ? 28.631 7.171 -7.095 1.00 61.84 297 ARG A N 1
ATOM 2419 C CA . ARG A 1 297 ? 28.311 8.551 -6.711 1.00 61.84 297 ARG A CA 1
ATOM 2420 C C . ARG A 1 297 ? 27.416 8.610 -5.469 1.00 61.84 297 ARG A C 1
ATOM 2422 O O . ARG A 1 297 ? 27.017 9.693 -5.056 1.00 61.84 297 ARG A O 1
ATOM 2429 N N . GLY A 1 298 ? 27.081 7.457 -4.881 1.00 65.31 298 GLY A N 1
ATOM 2430 C CA . GLY A 1 298 ? 26.206 7.355 -3.715 1.00 65.31 298 GLY A CA 1
ATOM 2431 C C . GLY A 1 298 ? 24.710 7.435 -4.036 1.00 65.31 298 GLY A C 1
ATOM 2432 O O . GLY A 1 298 ? 23.902 7.449 -3.108 1.00 65.31 298 GLY A O 1
ATOM 2433 N N . ALA A 1 299 ? 24.307 7.453 -5.313 1.00 68.50 299 ALA A N 1
ATOM 2434 C CA . ALA A 1 299 ? 22.891 7.460 -5.674 1.00 68.50 299 ALA A CA 1
ATOM 2435 C C . ALA A 1 299 ? 22.274 6.066 -5.483 1.00 68.50 299 ALA A C 1
ATOM 2437 O O . ALA A 1 299 ? 22.918 5.048 -5.742 1.00 68.50 299 ALA A O 1
ATOM 2438 N N . PHE A 1 300 ? 21.021 6.009 -5.020 1.00 77.50 300 PHE A N 1
ATOM 2439 C CA . PHE A 1 300 ? 20.310 4.755 -4.763 1.00 77.50 300 PHE A CA 1
ATOM 2440 C C . PHE A 1 300 ? 19.942 4.047 -6.073 1.00 77.50 300 PHE A C 1
ATOM 2442 O O . PHE A 1 300 ? 18.927 4.357 -6.690 1.00 77.50 300 PHE A O 1
ATOM 2449 N N . ASN A 1 301 ? 20.777 3.085 -6.467 1.00 77.06 301 ASN A N 1
ATOM 2450 C CA . ASN A 1 301 ? 20.663 2.319 -7.706 1.00 77.06 301 ASN A CA 1
ATOM 2451 C C . ASN A 1 301 ? 20.949 0.831 -7.432 1.00 77.06 301 ASN A C 1
ATOM 2453 O O . ASN A 1 301 ? 22.010 0.317 -7.812 1.00 77.06 301 ASN A O 1
ATOM 2457 N N . PRO A 1 302 ? 20.063 0.130 -6.701 1.00 89.25 302 PRO A N 1
ATOM 2458 C CA . PRO A 1 302 ? 20.370 -1.192 -6.185 1.00 89.25 302 PRO A CA 1
ATOM 2459 C C . PRO A 1 302 ? 20.543 -2.207 -7.312 1.00 89.25 302 PRO A C 1
ATOM 2461 O O . PRO A 1 302 ? 19.693 -2.347 -8.189 1.00 89.25 302 PRO A O 1
ATOM 2464 N N . LEU A 1 303 ? 21.651 -2.941 -7.252 1.00 91.38 303 LEU A N 1
ATOM 2465 C CA . LEU A 1 303 ? 21.972 -4.054 -8.128 1.00 91.38 303 LEU A CA 1
ATOM 2466 C C . LEU A 1 303 ? 21.549 -5.352 -7.446 1.00 91.38 303 LEU A C 1
ATOM 2468 O O . LEU A 1 303 ? 22.149 -5.771 -6.457 1.00 91.38 303 LEU A O 1
ATOM 2472 N N . LEU A 1 304 ? 20.522 -5.988 -7.988 1.00 95.50 304 LEU A N 1
ATOM 2473 C CA . LEU A 1 304 ? 19.943 -7.221 -7.478 1.00 95.50 304 LEU A CA 1
ATOM 2474 C C . LEU A 1 304 ? 20.397 -8.416 -8.307 1.00 95.50 304 LEU A C 1
ATOM 2476 O O . LEU A 1 304 ? 20.655 -8.309 -9.506 1.00 95.50 304 LEU A O 1
ATOM 2480 N N . GLU A 1 305 ? 20.431 -9.580 -7.680 1.00 94.31 305 GLU A N 1
ATOM 2481 C CA . GLU A 1 305 ? 20.665 -10.850 -8.356 1.00 94.31 305 GLU A CA 1
ATOM 2482 C C . GLU A 1 305 ? 19.347 -11.579 -8.648 1.00 94.31 305 GLU A C 1
ATOM 2484 O O . GLU A 1 305 ? 18.496 -11.707 -7.766 1.00 94.31 305 GLU A O 1
ATOM 2489 N N . ALA A 1 306 ? 19.173 -12.086 -9.875 1.00 94.44 306 ALA A N 1
ATOM 2490 C CA . ALA A 1 306 ? 17.999 -12.872 -10.235 1.00 94.44 306 ALA A CA 1
ATOM 2491 C C . ALA A 1 306 ? 17.969 -14.197 -9.439 1.00 94.44 306 ALA A C 1
ATOM 2493 O O . ALA A 1 306 ? 18.870 -15.032 -9.594 1.00 94.44 306 ALA A O 1
ATOM 2494 N N . PRO A 1 307 ? 16.927 -14.438 -8.622 1.00 96.06 307 PRO A N 1
ATOM 2495 C CA . PRO A 1 307 ? 16.856 -15.600 -7.738 1.00 96.06 307 PRO A CA 1
ATOM 2496 C C . PRO A 1 307 ? 16.365 -16.870 -8.446 1.00 96.06 307 PRO A C 1
ATOM 2498 O O . PRO A 1 307 ? 16.590 -17.983 -7.964 1.00 96.06 307 PRO A O 1
ATOM 2501 N N . ALA A 1 308 ? 15.679 -16.717 -9.580 1.00 95.62 308 ALA A N 1
ATOM 2502 C CA . ALA A 1 308 ? 15.062 -17.794 -10.340 1.00 95.62 308 ALA A CA 1
ATOM 2503 C C . ALA A 1 308 ? 14.909 -17.398 -11.814 1.00 95.62 308 ALA A C 1
ATOM 2505 O O . ALA A 1 308 ? 15.155 -16.252 -12.184 1.00 95.62 308 ALA A O 1
ATOM 2506 N N . ARG A 1 309 ? 14.476 -18.351 -12.647 1.00 93.06 309 ARG A N 1
ATOM 2507 C CA . ARG A 1 309 ? 14.198 -18.111 -14.068 1.00 93.06 309 ARG A CA 1
ATOM 2508 C C . ARG A 1 309 ? 12.992 -17.199 -14.274 1.00 93.06 309 ARG A C 1
ATOM 2510 O O . ARG A 1 309 ? 13.100 -16.194 -14.969 1.00 93.06 309 ARG A O 1
ATOM 2517 N N . ASP A 1 310 ? 11.875 -17.544 -13.643 1.00 94.81 310 ASP A N 1
ATOM 2518 C CA . ASP A 1 310 ? 10.629 -16.786 -13.706 1.00 94.81 310 ASP A CA 1
ATOM 2519 C C . ASP A 1 310 ? 10.217 -16.404 -12.287 1.00 94.81 310 ASP A C 1
ATOM 2521 O O . ASP A 1 310 ? 10.062 -17.277 -11.436 1.00 94.81 310 ASP A O 1
ATOM 2525 N N . PHE A 1 311 ? 10.060 -15.113 -12.013 1.00 97.88 311 PHE A N 1
ATOM 2526 C CA . PHE A 1 311 ? 9.713 -14.610 -10.688 1.00 97.88 311 PHE A CA 1
ATOM 2527 C C . PHE A 1 311 ? 9.070 -13.227 -10.760 1.00 97.88 311 PHE A C 1
ATOM 2529 O O . PHE A 1 311 ? 9.240 -12.464 -11.705 1.00 97.88 311 PHE A O 1
ATOM 2536 N N . TYR A 1 312 ? 8.330 -12.895 -9.721 1.00 98.12 312 TYR A N 1
ATOM 2537 C CA . TYR A 1 312 ? 7.884 -11.554 -9.402 1.00 98.12 312 TYR A CA 1
ATOM 2538 C C . TYR A 1 312 ? 8.951 -10.841 -8.579 1.00 98.12 312 TYR A C 1
ATOM 2540 O O . TYR A 1 312 ? 9.541 -11.463 -7.700 1.00 98.12 312 TYR A O 1
ATOM 2548 N N . LEU A 1 313 ? 9.157 -9.551 -8.823 1.00 97.75 313 LEU A N 1
ATOM 2549 C CA . LEU A 1 313 ? 10.045 -8.674 -8.060 1.00 97.75 313 LEU A CA 1
ATOM 2550 C C . LEU A 1 313 ? 9.263 -7.435 -7.628 1.00 97.75 313 LEU A C 1
ATOM 2552 O O . LEU A 1 313 ? 8.624 -6.815 -8.477 1.00 97.75 313 LEU A O 1
ATOM 2556 N N . ALA A 1 314 ? 9.330 -7.066 -6.350 1.00 95.81 314 ALA A N 1
ATOM 2557 C CA . ALA A 1 314 ? 8.632 -5.909 -5.804 1.00 95.81 314 ALA A CA 1
ATOM 2558 C C . ALA A 1 314 ? 9.462 -5.128 -4.770 1.00 95.81 314 ALA A C 1
ATOM 2560 O O . ALA A 1 314 ? 10.344 -5.698 -4.136 1.00 95.81 314 ALA A O 1
ATOM 2561 N N . SER A 1 315 ? 9.170 -3.841 -4.567 1.00 93.06 315 SER A N 1
ATOM 2562 C CA . SER A 1 315 ? 9.814 -2.985 -3.549 1.00 93.06 315 SER A CA 1
ATOM 2563 C C . SER A 1 315 ? 9.176 -3.066 -2.148 1.00 93.06 315 SER A C 1
ATOM 2565 O O . SER A 1 315 ? 9.588 -2.378 -1.220 1.00 93.06 315 SER A O 1
ATOM 2567 N N . SER A 1 316 ? 8.155 -3.907 -1.982 1.00 93.50 316 SER A N 1
ATOM 2568 C CA . SER A 1 316 ? 7.557 -4.327 -0.706 1.00 93.50 316 SER A CA 1
ATOM 2569 C C . SER A 1 316 ? 6.818 -5.647 -0.937 1.00 93.50 316 SER A C 1
ATOM 2571 O O . SER A 1 316 ? 6.629 -6.044 -2.087 1.00 93.50 316 SER A O 1
ATOM 2573 N N . ILE A 1 317 ? 6.397 -6.337 0.125 1.00 96.44 317 ILE A N 1
ATOM 2574 C CA . ILE A 1 317 ? 5.546 -7.530 0.009 1.00 96.44 317 ILE A CA 1
ATOM 2575 C C . ILE A 1 317 ? 4.144 -7.060 -0.424 1.00 96.44 317 ILE A C 1
ATOM 2577 O O . ILE A 1 317 ? 3.425 -6.483 0.396 1.00 96.44 317 ILE A O 1
ATOM 2581 N N . PRO A 1 318 ? 3.720 -7.284 -1.683 1.00 95.62 318 PRO A N 1
ATOM 2582 C CA . PRO A 1 318 ? 2.496 -6.694 -2.211 1.00 95.62 318 PRO A CA 1
ATOM 2583 C C . PRO A 1 318 ? 1.250 -7.171 -1.459 1.00 95.62 318 PRO A C 1
ATOM 2585 O O . PRO A 1 318 ? 1.115 -8.355 -1.148 1.00 95.62 318 PRO A O 1
ATOM 2588 N N . PHE A 1 319 ? 0.311 -6.255 -1.220 1.00 97.00 319 PHE A N 1
ATOM 2589 C CA . PHE A 1 319 ? -1.072 -6.565 -0.858 1.00 97.00 319 PHE A CA 1
ATOM 2590 C C . PHE A 1 319 ? -1.996 -5.703 -1.718 1.00 97.00 319 PHE A C 1
ATOM 2592 O O . PHE A 1 319 ? -2.329 -4.577 -1.358 1.00 97.00 319 PHE A O 1
ATOM 2599 N N . LEU A 1 320 ? -2.350 -6.203 -2.902 1.00 95.00 320 LEU A N 1
ATOM 2600 C CA . LEU A 1 320 ? -3.082 -5.440 -3.916 1.00 95.00 320 LEU A CA 1
ATOM 2601 C C . LEU A 1 320 ? -4.451 -6.071 -4.173 1.00 95.00 320 LEU A C 1
ATOM 2603 O O . LEU A 1 320 ? -4.933 -6.909 -3.411 1.00 95.00 320 LEU A O 1
ATOM 2607 N N . GLU A 1 321 ? -5.080 -5.711 -5.290 1.00 92.50 321 GLU A N 1
ATOM 2608 C CA . GLU A 1 321 ? -6.382 -6.245 -5.695 1.00 92.50 321 GLU A CA 1
ATOM 2609 C C . GLU A 1 321 ? -6.400 -7.787 -5.758 1.00 92.50 321 GLU A C 1
ATOM 2611 O O . GLU A 1 321 ? -7.377 -8.429 -5.366 1.00 92.50 321 GLU A O 1
ATOM 2616 N N . THR A 1 322 ? -5.306 -8.404 -6.221 1.00 93.19 322 THR A N 1
ATOM 2617 C CA . THR A 1 322 ? -5.211 -9.869 -6.327 1.00 93.19 322 THR A CA 1
ATOM 2618 C C . THR A 1 322 ? -5.124 -10.531 -4.955 1.00 93.19 322 THR A C 1
ATOM 2620 O O . THR A 1 322 ? -5.871 -11.477 -4.700 1.00 93.19 322 THR A O 1
ATOM 2623 N N . GLU A 1 323 ? -4.263 -10.035 -4.069 1.00 96.25 323 GLU A N 1
ATOM 2624 C CA . GLU A 1 323 ? -4.107 -10.559 -2.710 1.00 96.25 323 GLU A CA 1
ATOM 2625 C C . GLU A 1 323 ? -5.383 -10.331 -1.888 1.00 96.25 323 GLU A C 1
ATOM 2627 O O . GLU A 1 323 ? -5.872 -11.262 -1.245 1.00 96.25 323 GLU A O 1
ATOM 2632 N N . LEU A 1 324 ? -6.012 -9.155 -2.003 1.00 97.12 324 LEU A N 1
ATOM 2633 C CA . LEU A 1 324 ? -7.299 -8.881 -1.366 1.00 97.12 324 LEU A CA 1
ATOM 2634 C C . LEU A 1 324 ? -8.385 -9.850 -1.849 1.00 97.12 324 LEU A C 1
ATOM 2636 O O . LEU A 1 324 ? -9.141 -10.383 -1.034 1.00 97.12 324 LEU A O 1
ATOM 2640 N N . ARG A 1 325 ? -8.477 -10.119 -3.157 1.00 95.69 325 ARG A N 1
ATOM 2641 C CA . ARG A 1 325 ? -9.446 -11.086 -3.698 1.00 95.69 325 ARG A CA 1
ATOM 2642 C C . ARG A 1 325 ? -9.213 -12.492 -3.140 1.00 95.69 325 ARG A C 1
ATOM 2644 O O . ARG A 1 325 ? -10.174 -13.163 -2.770 1.00 95.69 325 ARG A O 1
ATOM 2651 N N . GLN A 1 326 ? -7.958 -12.930 -3.051 1.00 94.62 326 GLN A N 1
ATOM 2652 C CA . GLN A 1 326 ? -7.614 -14.239 -2.488 1.00 94.62 326 GLN A CA 1
ATOM 2653 C C . GLN A 1 326 ? -7.994 -14.332 -1.005 1.00 94.62 326 GLN A C 1
ATOM 2655 O O . GLN A 1 326 ? -8.668 -15.282 -0.606 1.00 94.62 326 GLN A O 1
ATOM 2660 N N . VAL A 1 327 ? -7.624 -13.330 -0.204 1.00 95.81 327 VAL A N 1
ATOM 2661 C CA . VAL A 1 327 ? -7.928 -13.283 1.233 1.00 95.81 327 VAL A CA 1
ATOM 2662 C C . VAL A 1 327 ? -9.436 -13.222 1.469 1.00 95.81 327 VAL A C 1
ATOM 2664 O O . VAL A 1 327 ? -9.983 -14.035 2.206 1.00 95.81 327 VAL A O 1
ATOM 2667 N N . THR A 1 328 ? -10.159 -12.335 0.786 1.00 96.62 328 THR A N 1
ATOM 2668 C CA . THR A 1 328 ? -11.622 -12.228 0.940 1.00 96.62 328 THR A CA 1
ATOM 2669 C C . THR A 1 328 ? -12.354 -13.509 0.527 1.00 96.62 328 THR A C 1
ATOM 2671 O O . THR A 1 328 ? -13.326 -13.893 1.178 1.00 96.62 328 THR A O 1
ATOM 2674 N N . GLN A 1 329 ? -11.871 -14.231 -0.492 1.00 96.56 329 GLN A N 1
ATOM 2675 C CA . GLN A 1 329 ? -12.421 -15.535 -0.875 1.00 96.56 329 GLN A CA 1
ATOM 2676 C C . GLN A 1 329 ? -12.217 -16.611 0.203 1.00 96.56 329 GLN A C 1
ATOM 2678 O O . GLN A 1 329 ? -13.084 -17.474 0.355 1.00 96.56 329 GLN A O 1
ATOM 2683 N N . GLN A 1 330 ? -11.103 -16.569 0.938 1.00 95.56 330 GLN A N 1
ATOM 2684 C CA . GLN A 1 330 ? -10.857 -17.463 2.074 1.00 95.56 330 GLN A CA 1
ATOM 2685 C C . GLN A 1 330 ? -11.739 -17.087 3.271 1.00 95.56 330 GLN A C 1
ATOM 2687 O O . GLN A 1 330 ? -12.375 -17.952 3.872 1.00 95.56 330 GLN A O 1
ATOM 2692 N N . LEU A 1 331 ? -11.823 -15.791 3.579 1.00 97.06 331 LEU A N 1
ATOM 2693 C CA . LEU A 1 331 ? -12.474 -15.286 4.785 1.00 97.06 331 LEU A CA 1
ATOM 2694 C C . LEU A 1 331 ? -14.002 -15.307 4.731 1.00 97.06 331 LEU A C 1
ATOM 2696 O O . LEU A 1 331 ? -14.625 -15.511 5.767 1.00 97.06 331 LEU A O 1
ATOM 2700 N N . LYS A 1 332 ? -14.623 -15.181 3.550 1.00 94.44 332 LYS A N 1
ATOM 2701 C CA . LYS A 1 332 ? -16.096 -15.175 3.411 1.00 94.44 332 LYS A CA 1
ATOM 2702 C C . LYS A 1 332 ? -16.798 -16.450 3.905 1.00 94.44 332 LYS A C 1
ATOM 2704 O O . LYS A 1 332 ? -18.018 -16.477 3.977 1.00 94.44 332 LYS A O 1
ATOM 2709 N N . ARG A 1 333 ? -16.046 -17.528 4.156 1.00 93.81 333 ARG A N 1
ATOM 2710 C CA . ARG A 1 333 ? -16.561 -18.808 4.671 1.00 93.81 333 ARG A CA 1
ATOM 2711 C C . ARG A 1 333 ? -16.619 -18.855 6.199 1.00 93.81 333 ARG A C 1
ATOM 2713 O O . ARG A 1 333 ? -17.149 -19.813 6.750 1.00 93.81 333 ARG A O 1
ATOM 2720 N N . LEU A 1 334 ? -16.022 -17.882 6.886 1.00 96.94 334 LEU A N 1
ATOM 2721 C CA . LEU A 1 334 ? -15.981 -17.846 8.342 1.00 96.94 334 LEU A CA 1
ATOM 2722 C C . LEU A 1 334 ? -17.250 -17.161 8.872 1.00 96.94 334 LEU A C 1
ATOM 2724 O O . LEU A 1 334 ? -17.532 -16.039 8.456 1.00 96.94 334 LEU A O 1
ATOM 2728 N N . PRO A 1 335 ? -17.990 -17.780 9.814 1.00 96.12 335 PRO A N 1
ATOM 2729 C CA . PRO A 1 335 ? -19.282 -17.259 10.275 1.00 96.12 335 PRO A CA 1
ATOM 2730 C C . PRO A 1 335 ? -19.169 -15.921 11.014 1.00 96.12 335 PRO A C 1
ATOM 2732 O O . PRO A 1 335 ? -20.129 -15.167 11.076 1.00 96.12 335 PRO A O 1
ATOM 2735 N N . PHE A 1 336 ? -17.986 -15.610 11.545 1.00 97.62 336 PHE A N 1
ATOM 2736 C CA . PHE A 1 336 ? -17.715 -14.366 12.257 1.00 97.62 336 PHE A CA 1
ATOM 2737 C C . PHE A 1 336 ? -17.161 -13.255 11.353 1.00 97.62 336 PHE A C 1
ATOM 2739 O O . PHE A 1 336 ? -16.719 -12.237 11.873 1.00 97.62 336 PHE A O 1
ATOM 2746 N N . VAL A 1 337 ? -17.118 -13.433 10.023 1.00 98.44 337 VAL A N 1
ATOM 2747 C CA . VAL A 1 337 ? -16.575 -12.437 9.084 1.00 98.44 337 VAL A CA 1
ATOM 2748 C C . VAL A 1 337 ? -17.648 -11.955 8.113 1.00 98.44 337 VAL A C 1
ATOM 2750 O O . VAL A 1 337 ? -18.160 -12.715 7.296 1.00 98.44 337 VAL A O 1
ATOM 2753 N N . GLN A 1 338 ? -17.908 -10.649 8.121 1.00 98.19 338 GLN A N 1
ATOM 2754 C CA . GLN A 1 338 ? -18.761 -9.968 7.152 1.00 98.19 338 GLN A CA 1
ATOM 2755 C C . GLN A 1 338 ? -17.920 -9.033 6.279 1.00 98.19 338 GLN A C 1
ATOM 2757 O O . GLN A 1 338 ? -17.176 -8.195 6.782 1.00 98.19 338 GLN A O 1
ATOM 2762 N N . ILE A 1 339 ? -18.068 -9.132 4.957 1.00 98.44 339 ILE A N 1
ATOM 2763 C CA . ILE A 1 339 ? -17.348 -8.287 3.995 1.00 98.44 339 ILE A CA 1
ATOM 2764 C C . ILE A 1 339 ? -18.351 -7.355 3.319 1.00 98.44 339 ILE A C 1
ATOM 2766 O O . ILE A 1 339 ? -19.253 -7.814 2.623 1.00 98.44 339 ILE A O 1
ATOM 2770 N N . THR A 1 340 ? -18.183 -6.046 3.500 1.00 98.06 340 THR A N 1
ATOM 2771 C CA . THR A 1 340 ? -19.101 -5.025 2.978 1.00 98.06 340 THR A CA 1
ATOM 2772 C C . THR A 1 340 ? -18.368 -4.064 2.051 1.00 98.06 340 THR A C 1
ATOM 2774 O O . THR A 1 340 ? -17.234 -3.671 2.314 1.00 98.06 340 THR A O 1
ATOM 2777 N N . ASN A 1 341 ? -19.017 -3.667 0.956 1.00 98.25 341 ASN A N 1
ATOM 2778 C CA . ASN A 1 341 ? -18.551 -2.548 0.145 1.00 98.25 341 ASN A CA 1
ATOM 2779 C C . ASN A 1 341 ? -19.014 -1.234 0.781 1.00 98.25 341 ASN A C 1
ATOM 2781 O O . ASN A 1 341 ? -20.216 -0.982 0.840 1.00 98.25 341 ASN A O 1
ATOM 2785 N N . ILE A 1 342 ? -18.084 -0.416 1.262 1.00 98.31 342 ILE A N 1
ATOM 2786 C CA . ILE A 1 342 ? -18.402 0.817 2.002 1.00 98.31 342 ILE A CA 1
ATOM 2787 C C . ILE A 1 342 ? -18.304 2.080 1.143 1.00 98.31 342 ILE A C 1
ATOM 2789 O O . ILE A 1 342 ? -18.677 3.165 1.580 1.00 98.31 342 ILE A O 1
ATOM 2793 N N . GLY A 1 343 ? -17.829 1.948 -0.092 1.00 97.69 343 GLY A N 1
ATOM 2794 C CA . GLY A 1 343 ? -17.687 3.052 -1.025 1.00 97.69 343 GLY A CA 1
ATOM 2795 C C . GLY A 1 343 ? -17.028 2.599 -2.316 1.00 97.69 343 GLY A C 1
ATOM 2796 O O . GLY A 1 343 ? -16.722 1.423 -2.499 1.00 97.69 343 GLY A O 1
ATOM 2797 N N . ARG A 1 344 ? -16.801 3.547 -3.219 1.00 97.31 344 ARG A N 1
ATOM 2798 C CA . ARG A 1 344 ? -16.046 3.305 -4.444 1.00 97.31 344 ARG A CA 1
ATOM 2799 C C . ARG A 1 344 ? -15.024 4.410 -4.652 1.00 97.31 344 ARG A C 1
ATOM 2801 O O . ARG A 1 344 ? -15.316 5.559 -4.331 1.00 97.31 344 ARG A O 1
ATOM 2808 N N . THR A 1 345 ? -13.873 4.055 -5.204 1.00 94.06 345 THR A N 1
ATOM 2809 C CA . THR A 1 345 ? -12.824 4.994 -5.617 1.00 94.06 345 THR A CA 1
ATOM 2810 C C . THR A 1 345 ? -13.284 5.903 -6.763 1.00 94.06 345 THR A C 1
ATOM 2812 O O . THR A 1 345 ? -14.392 5.752 -7.301 1.00 94.06 345 THR A O 1
ATOM 2815 N N . VAL A 1 346 ? -12.425 6.837 -7.175 1.00 84.81 346 VAL A N 1
ATOM 2816 C CA . VAL A 1 346 ? -12.653 7.708 -8.343 1.00 84.81 346 VAL A CA 1
ATOM 2817 C C . VAL A 1 346 ? -12.978 6.898 -9.610 1.00 84.81 346 VAL A C 1
ATOM 2819 O O . VAL A 1 346 ? -14.004 7.153 -10.247 1.00 84.81 346 VAL A O 1
ATOM 2822 N N . GLU A 1 347 ? -12.191 5.864 -9.930 1.00 82.56 347 GLU A N 1
ATOM 2823 C CA . GLU A 1 347 ? -12.428 4.946 -11.063 1.00 82.56 347 GLU A CA 1
ATOM 2824 C C . GLU A 1 347 ? -13.438 3.822 -10.744 1.00 82.56 347 GLU A C 1
ATOM 2826 O O . GLU A 1 347 ? -13.559 2.843 -11.481 1.00 82.56 347 GLU A O 1
ATOM 2831 N N . LYS A 1 348 ? -14.229 3.978 -9.677 1.00 93.06 348 LYS A N 1
ATOM 2832 C CA . LYS A 1 348 ? -15.347 3.097 -9.304 1.00 93.06 348 LYS A CA 1
ATOM 2833 C C . LYS A 1 348 ? -14.957 1.690 -8.832 1.00 93.06 348 LYS A C 1
ATOM 2835 O O . LYS A 1 348 ? -15.814 0.804 -8.845 1.00 93.06 348 LYS A O 1
ATOM 2840 N N . ARG A 1 349 ? -13.728 1.477 -8.353 1.00 93.12 349 ARG A N 1
ATOM 2841 C CA . ARG A 1 349 ? -13.340 0.224 -7.680 1.00 93.12 349 ARG A CA 1
ATOM 2842 C C . ARG A 1 349 ? -13.897 0.185 -6.265 1.00 93.12 349 ARG A C 1
ATOM 2844 O O . ARG A 1 349 ? -13.984 1.208 -5.594 1.00 93.12 349 ARG A O 1
ATOM 2851 N N . ASP A 1 350 ? -14.291 -1.000 -5.820 1.00 97.88 350 ASP A N 1
ATOM 2852 C CA . ASP A 1 350 ? -14.903 -1.193 -4.508 1.00 97.88 350 ASP A CA 1
ATOM 2853 C C . ASP A 1 350 ? -13.898 -1.005 -3.366 1.00 97.88 350 ASP A C 1
ATOM 2855 O O . ASP A 1 350 ? -12.772 -1.503 -3.420 1.00 97.88 350 ASP A O 1
ATOM 2859 N N . ILE A 1 351 ? -14.356 -0.373 -2.287 1.00 98.50 351 ILE A N 1
ATOM 2860 C CA . ILE A 1 351 ? -13.609 -0.237 -1.036 1.00 98.50 351 ILE A CA 1
ATOM 2861 C C . ILE A 1 351 ? -14.234 -1.196 -0.035 1.00 98.50 351 ILE A C 1
ATOM 2863 O O . ILE A 1 351 ? -15.366 -1.007 0.420 1.00 98.50 351 ILE A O 1
ATOM 2867 N N . LYS A 1 352 ? -13.511 -2.275 0.267 1.00 98.50 352 LYS A N 1
ATOM 2868 C CA . LYS A 1 352 ? -14.005 -3.354 1.124 1.00 98.50 352 LYS A CA 1
ATOM 2869 C C . LYS A 1 352 ? -13.647 -3.092 2.581 1.00 98.50 352 LYS A C 1
ATOM 2871 O O . LYS A 1 352 ? -12.489 -2.846 2.904 1.00 98.50 352 LYS A O 1
ATOM 2876 N N . LEU A 1 353 ? -14.641 -3.233 3.446 1.00 98.75 353 LEU A N 1
ATOM 2877 C CA . LEU A 1 353 ? -14.477 -3.336 4.887 1.00 98.75 353 LEU A CA 1
ATOM 2878 C C . LEU A 1 353 ? -14.784 -4.769 5.316 1.00 98.75 353 LEU A C 1
ATOM 2880 O O . LEU A 1 353 ? -15.821 -5.321 4.939 1.00 98.75 353 LEU A O 1
ATOM 2884 N N . LEU A 1 354 ? -13.902 -5.354 6.119 1.00 98.75 354 LEU A N 1
ATOM 2885 C CA . LEU A 1 354 ? -14.133 -6.616 6.806 1.00 98.75 354 LEU A CA 1
ATOM 2886 C C . LEU A 1 354 ? -14.506 -6.320 8.256 1.00 98.75 354 LEU A C 1
ATOM 2888 O O . LEU A 1 354 ? -13.737 -5.679 8.967 1.00 98.75 354 LEU A O 1
ATOM 2892 N N . LYS A 1 355 ? -15.679 -6.781 8.681 1.00 98.69 355 LYS A N 1
ATOM 2893 C CA . LYS A 1 355 ? -16.147 -6.751 10.066 1.00 98.69 355 LYS A CA 1
ATOM 2894 C C . LYS A 1 355 ? -16.002 -8.156 10.649 1.00 98.69 355 LYS A C 1
ATOM 2896 O O . LYS A 1 355 ? -16.577 -9.091 10.095 1.00 98.69 355 LYS A O 1
ATOM 2901 N N . LEU A 1 356 ? -15.243 -8.306 11.732 1.00 98.62 356 LEU A N 1
ATOM 2902 C CA . LEU A 1 356 ? -15.022 -9.577 12.417 1.00 98.62 356 LEU A CA 1
ATOM 2903 C C . LEU A 1 356 ? -15.639 -9.519 13.815 1.00 98.62 356 LEU A C 1
ATOM 2905 O O . LEU A 1 356 ? -15.202 -8.714 14.639 1.00 98.62 356 LEU A O 1
ATOM 2909 N N . THR A 1 357 ? -16.663 -10.332 14.072 1.00 98.38 357 THR A N 1
ATOM 2910 C CA . THR A 1 357 ? -17.355 -10.399 15.368 1.00 98.38 357 THR A CA 1
ATOM 2911 C C . THR A 1 357 ? -18.283 -11.613 15.456 1.00 98.38 357 THR A C 1
ATOM 2913 O O . THR A 1 357 ? -18.653 -12.185 14.433 1.00 98.38 357 THR A O 1
ATOM 2916 N N . ASP A 1 358 ? -18.690 -11.990 16.666 1.00 97.69 358 ASP A N 1
ATOM 2917 C CA . ASP A 1 358 ? -19.759 -12.965 16.897 1.00 97.69 358 ASP A CA 1
ATOM 2918 C C . ASP A 1 358 ? -21.127 -12.274 16.799 1.00 97.69 358 ASP A C 1
ATOM 2920 O O . ASP A 1 358 ? -21.482 -11.470 17.654 1.00 97.69 358 ASP A O 1
ATOM 2924 N N . SER A 1 359 ? -21.922 -12.571 15.774 1.00 95.38 359 SER A N 1
ATOM 2925 C CA . SER A 1 359 ? -23.215 -11.906 15.565 1.00 95.38 359 SER A CA 1
ATOM 2926 C C . SER A 1 359 ? -24.294 -12.262 16.596 1.00 95.38 359 SER A C 1
ATOM 2928 O O . SER A 1 359 ? -25.380 -11.695 16.524 1.00 95.38 359 SER A O 1
ATOM 2930 N N . THR A 1 360 ? -24.032 -13.193 17.520 1.00 96.62 360 THR A N 1
ATOM 2931 C CA . THR A 1 360 ? -24.981 -13.566 18.586 1.00 96.62 360 THR A CA 1
ATOM 2932 C C . THR A 1 360 ? -25.076 -12.530 19.705 1.00 96.62 360 THR A C 1
ATOM 2934 O O . THR A 1 360 ? -26.114 -12.429 20.350 1.00 96.62 360 THR A O 1
ATOM 2937 N N . VAL A 1 361 ? -24.028 -11.727 19.900 1.00 97.38 361 VAL A N 1
ATOM 2938 C CA . VAL A 1 361 ? -23.999 -10.639 20.887 1.00 97.38 361 VAL A CA 1
ATOM 2939 C C . VAL A 1 361 ? -24.144 -9.297 20.159 1.00 97.38 361 VAL A C 1
ATOM 2941 O O . VAL A 1 361 ? -23.400 -9.067 19.193 1.00 97.38 361 VAL A O 1
ATOM 2944 N N . PRO A 1 362 ? -25.054 -8.400 20.586 1.00 96.81 362 PRO A N 1
ATOM 2945 C CA . PRO A 1 362 ? -25.236 -7.092 19.966 1.00 96.81 362 PRO A CA 1
ATOM 2946 C C . PRO A 1 362 ? -23.942 -6.276 19.900 1.00 96.81 362 PRO A C 1
ATOM 2948 O O . PRO A 1 362 ? -23.191 -6.178 20.865 1.00 96.81 362 PRO A O 1
ATOM 2951 N N . ASP A 1 363 ? -23.693 -5.629 18.758 1.00 97.25 363 ASP A N 1
ATOM 2952 C CA . ASP A 1 363 ? -22.500 -4.793 18.558 1.00 97.25 363 ASP A CA 1
ATOM 2953 C C . ASP A 1 363 ? -22.367 -3.677 19.612 1.00 97.25 363 ASP A C 1
ATOM 2955 O O . ASP A 1 363 ? -21.255 -3.299 19.963 1.00 97.25 363 ASP A O 1
ATOM 2959 N N . VAL A 1 364 ? -23.485 -3.133 20.105 1.00 96.44 364 VAL A N 1
ATOM 2960 C CA . VAL A 1 364 ? -23.515 -2.034 21.090 1.00 96.44 364 VAL A CA 1
ATOM 2961 C C . VAL A 1 364 ? -22.940 -2.420 22.455 1.00 96.44 364 VAL A C 1
ATOM 2963 O O . VAL A 1 364 ? -22.500 -1.543 23.188 1.00 96.44 364 VAL A O 1
ATOM 2966 N N . GLU A 1 365 ? -22.889 -3.713 22.773 1.00 95.69 365 GLU A N 1
ATOM 2967 C CA . GLU A 1 365 ? -22.338 -4.242 24.030 1.00 95.69 365 GLU A CA 1
ATOM 2968 C C . GLU A 1 365 ? -20.827 -4.509 23.947 1.00 95.69 365 GLU A C 1
ATOM 2970 O O . GLU A 1 365 ? -20.197 -4.929 24.915 1.00 95.69 365 GLU A O 1
ATOM 2975 N N . LYS A 1 366 ? -20.226 -4.276 22.776 1.00 97.31 366 LYS A N 1
ATOM 2976 C CA . LYS A 1 366 ? -18.849 -4.659 22.471 1.00 97.31 366 LYS A CA 1
ATOM 2977 C C . LYS A 1 366 ? -17.928 -3.468 22.337 1.00 97.31 366 LYS A C 1
ATOM 2979 O O . LYS A 1 366 ? -18.346 -2.343 22.077 1.00 97.31 366 LYS A O 1
ATOM 2984 N N . LYS A 1 367 ? -16.636 -3.764 22.418 1.00 97.62 367 LYS A N 1
ATOM 2985 C CA . LYS A 1 367 ? -15.553 -2.835 22.109 1.00 97.62 367 LYS A CA 1
ATOM 2986 C C . LYS A 1 367 ? -15.244 -2.821 20.618 1.00 97.62 367 LYS A C 1
ATOM 2988 O O . LYS A 1 367 ? -15.194 -3.869 19.976 1.00 97.62 367 LYS A O 1
ATOM 2993 N N . HIS A 1 368 ? -15.023 -1.640 20.053 1.00 98.38 368 HIS A N 1
ATOM 2994 C CA . HIS A 1 368 ? -14.893 -1.445 18.605 1.00 98.38 368 HIS A CA 1
ATOM 2995 C C . HIS A 1 368 ? -13.480 -1.017 18.231 1.00 98.38 368 HIS A C 1
ATOM 2997 O O . HIS A 1 368 ? -12.997 0.043 18.631 1.00 98.38 368 HIS A O 1
ATOM 3003 N N . ILE A 1 369 ? -12.832 -1.836 17.407 1.00 98.62 369 ILE A N 1
ATOM 3004 C CA . ILE A 1 369 ? -11.459 -1.644 16.944 1.00 98.62 369 ILE A CA 1
ATOM 3005 C C . ILE A 1 369 ? -11.504 -1.432 15.432 1.00 98.62 369 ILE A C 1
ATOM 3007 O O . ILE A 1 369 ? -12.001 -2.283 14.700 1.00 98.62 369 ILE A O 1
ATOM 3011 N N . ALA A 1 370 ? -10.989 -0.308 14.947 1.00 98.69 370 ALA A N 1
ATOM 3012 C CA . ALA A 1 370 ? -10.980 0.050 13.535 1.00 98.69 370 ALA A CA 1
ATOM 3013 C C . ALA A 1 370 ? -9.550 0.196 13.007 1.00 98.69 370 ALA A C 1
ATOM 3015 O O . ALA A 1 370 ? -8.724 0.878 13.606 1.00 98.69 370 ALA A O 1
ATOM 3016 N N . LEU A 1 371 ? -9.263 -0.421 11.865 1.00 98.75 371 LEU A N 1
ATOM 3017 C CA . LEU A 1 371 ? -7.992 -0.302 11.163 1.00 98.75 371 LEU A CA 1
ATOM 3018 C C . LEU A 1 371 ? -8.243 0.027 9.696 1.00 98.75 371 LEU A C 1
ATOM 3020 O O . LEU A 1 371 ? -9.119 -0.558 9.051 1.00 98.75 371 LEU A O 1
ATOM 3024 N N . ILE A 1 372 ? -7.444 0.938 9.155 1.00 98.69 372 ILE A N 1
ATOM 3025 C CA . ILE A 1 372 ? -7.389 1.215 7.720 1.00 98.69 372 ILE A CA 1
ATOM 3026 C C . ILE A 1 372 ? -5.941 1.121 7.237 1.00 98.69 372 ILE A C 1
ATOM 3028 O O . ILE A 1 372 ? -5.010 1.376 7.999 1.00 98.69 372 ILE A O 1
ATOM 3032 N N . CYS A 1 373 ? -5.741 0.744 5.977 1.00 98.38 373 CYS A N 1
ATOM 3033 C CA . CYS A 1 373 ? -4.423 0.687 5.351 1.00 98.38 373 CYS A CA 1
ATOM 3034 C C . CYS A 1 373 ? -4.503 1.083 3.870 1.00 98.38 373 CYS A C 1
ATOM 3036 O O . CYS A 1 373 ? -5.560 1.009 3.239 1.00 98.38 373 CYS A O 1
ATOM 3038 N N . GLY A 1 374 ? -3.378 1.510 3.297 1.00 96.31 374 GLY A N 1
ATOM 3039 C CA . GLY A 1 374 ? -3.264 1.733 1.857 1.00 96.31 374 GLY A CA 1
ATOM 3040 C C . GLY A 1 374 ? -3.889 3.033 1.369 1.00 96.31 374 GLY A C 1
ATOM 3041 O O . GLY A 1 374 ? -4.552 3.046 0.334 1.00 96.31 374 GLY A O 1
ATOM 3042 N N . GLN A 1 375 ? -3.702 4.122 2.116 1.00 96.75 375 GLN A N 1
ATOM 3043 C CA . GLN A 1 375 ? -4.013 5.473 1.636 1.00 96.75 375 GLN A CA 1
ATOM 3044 C C . GLN A 1 375 ? -3.012 5.953 0.566 1.00 96.75 375 GLN A C 1
ATOM 3046 O O . GLN A 1 375 ? -3.401 6.645 -0.373 1.00 96.75 375 GLN A O 1
ATOM 3051 N N . HIS A 1 376 ? -1.740 5.563 0.696 1.00 92.56 376 HIS A N 1
ATOM 3052 C CA . HIS A 1 376 ? -0.650 5.981 -0.188 1.00 92.56 376 HIS A CA 1
ATOM 3053 C C . HIS A 1 376 ? -0.235 4.879 -1.186 1.00 92.56 376 HIS A C 1
ATOM 3055 O O . HIS A 1 376 ? -1.070 4.102 -1.653 1.00 92.56 376 HIS A O 1
ATOM 3061 N N . SER A 1 377 ? 1.045 4.873 -1.579 1.00 90.19 377 SER A N 1
ATOM 3062 C CA . SER A 1 377 ? 1.616 4.001 -2.608 1.00 90.19 377 SER A CA 1
ATOM 3063 C C . SER A 1 377 ? 1.458 2.527 -2.222 1.00 90.19 377 SER A C 1
ATOM 3065 O O . SER A 1 377 ? 1.432 2.217 -1.027 1.00 90.19 377 SER A O 1
ATOM 3067 N N . PRO A 1 378 ? 1.407 1.588 -3.184 1.00 92.25 378 PRO A N 1
ATOM 3068 C CA . PRO A 1 378 ? 1.295 0.168 -2.878 1.00 92.25 378 PRO A CA 1
ATOM 3069 C C . PRO A 1 378 ? 2.400 -0.376 -1.964 1.00 92.25 378 PRO A C 1
ATOM 3071 O O . PRO A 1 378 ? 2.155 -1.321 -1.214 1.00 92.25 378 PRO A O 1
ATOM 3074 N N . MET A 1 379 ? 3.582 0.255 -1.944 1.00 91.06 379 MET A N 1
ATOM 3075 C CA . MET A 1 379 ? 4.646 -0.083 -0.989 1.00 91.06 379 MET A CA 1
ATOM 3076 C C . MET A 1 379 ? 4.173 0.031 0.473 1.00 91.06 379 MET A C 1
ATOM 3078 O O . MET A 1 379 ? 4.594 -0.755 1.324 1.00 91.06 379 MET A O 1
ATOM 3082 N N . GLU A 1 380 ? 3.262 0.970 0.748 1.00 93.31 380 GLU A N 1
ATOM 3083 C CA . GLU A 1 380 ? 2.703 1.262 2.073 1.00 93.31 380 GLU A CA 1
ATOM 3084 C C . GLU A 1 380 ? 1.510 0.385 2.462 1.00 93.31 380 GLU A C 1
ATOM 3086 O O . GLU A 1 380 ? 0.975 0.512 3.561 1.00 93.31 380 GLU A O 1
ATOM 3091 N N . MET A 1 381 ? 1.086 -0.532 1.589 1.00 95.31 381 MET A N 1
ATOM 3092 C CA . MET A 1 381 ? -0.031 -1.450 1.857 1.00 95.31 381 MET A CA 1
ATOM 3093 C C . MET A 1 381 ? 0.397 -2.687 2.659 1.00 95.31 381 MET A C 1
ATOM 3095 O O . MET A 1 381 ? -0.409 -3.581 2.907 1.00 95.31 381 MET A O 1
ATOM 3099 N N . LEU A 1 382 ? 1.658 -2.738 3.102 1.00 93.69 382 LEU A N 1
ATOM 3100 C CA . LEU A 1 382 ? 2.254 -3.848 3.848 1.00 93.69 382 LEU A CA 1
ATOM 3101 C C . LEU A 1 382 ? 1.435 -4.246 5.090 1.00 93.69 382 LEU A C 1
ATOM 3103 O O . LEU A 1 382 ? 1.287 -5.431 5.386 1.00 93.69 382 LEU A O 1
ATOM 3107 N N . GLY A 1 383 ? 0.850 -3.265 5.785 1.00 96.38 383 GLY A N 1
ATOM 3108 C CA . GLY A 1 383 ? 0.026 -3.483 6.977 1.00 96.38 383 GLY A CA 1
ATOM 3109 C C . GLY A 1 383 ? -1.257 -4.279 6.733 1.00 96.38 383 GLY A C 1
ATOM 3110 O O . GLY A 1 383 ? -1.789 -4.888 7.658 1.00 96.38 383 GLY A O 1
ATOM 3111 N N . ALA A 1 384 ? -1.741 -4.353 5.492 1.00 98.00 384 ALA A N 1
ATOM 3112 C CA . ALA A 1 384 ? -2.908 -5.159 5.147 1.00 98.00 384 ALA A CA 1
ATOM 3113 C C . ALA A 1 384 ? -2.680 -6.666 5.382 1.00 98.00 384 ALA A C 1
ATOM 3115 O O . ALA A 1 384 ? -3.634 -7.404 5.649 1.00 98.00 384 ALA A O 1
ATOM 3116 N N . HIS A 1 385 ? -1.419 -7.123 5.390 1.00 97.94 385 HIS A N 1
ATOM 3117 C CA . HIS A 1 385 ? -1.059 -8.498 5.760 1.00 97.94 385 HIS A CA 1
ATOM 3118 C C . HIS A 1 385 ? -1.371 -8.841 7.223 1.00 97.94 385 HIS A C 1
ATOM 3120 O O . HIS A 1 385 ? -1.414 -10.024 7.552 1.00 97.94 385 HIS A O 1
ATOM 3126 N N . PHE A 1 386 ? -1.654 -7.862 8.094 1.00 98.31 386 PHE A N 1
ATOM 3127 C CA . PHE A 1 386 ? -2.069 -8.110 9.483 1.00 98.31 386 PHE A CA 1
ATOM 3128 C C . PHE A 1 386 ? -3.444 -8.773 9.594 1.00 98.31 386 PHE A C 1
ATOM 3130 O O . PHE A 1 386 ? -3.726 -9.434 10.594 1.00 98.31 386 PHE A O 1
ATOM 3137 N N . LEU A 1 387 ? -4.283 -8.657 8.561 1.00 98.38 387 LEU A N 1
ATOM 3138 C CA . LEU A 1 387 ? -5.639 -9.197 8.564 1.00 98.38 387 LEU A CA 1
ATOM 3139 C C . LEU A 1 387 ? -5.672 -10.712 8.826 1.00 98.38 387 LEU A C 1
ATOM 3141 O O . LEU A 1 387 ? -6.425 -11.167 9.682 1.00 98.38 387 LEU A O 1
ATOM 3145 N N . MET A 1 388 ? -4.855 -11.500 8.120 1.00 97.62 388 MET A N 1
ATOM 3146 C CA . MET A 1 388 ? -4.857 -12.963 8.276 1.00 97.62 388 MET A CA 1
ATOM 3147 C C . MET A 1 388 ? -4.360 -13.430 9.658 1.00 97.62 388 MET A C 1
ATOM 3149 O O . MET A 1 388 ? -5.054 -14.232 10.277 1.00 97.62 388 MET A O 1
ATOM 3153 N N . PRO A 1 389 ? -3.233 -12.926 10.198 1.00 98.00 389 PRO A N 1
ATOM 3154 C CA . PRO A 1 389 ? -2.815 -13.186 11.579 1.00 98.00 389 PRO A CA 1
ATOM 3155 C C . PRO A 1 389 ? -3.884 -12.841 12.619 1.00 98.00 389 PRO A C 1
ATOM 3157 O O . PRO A 1 389 ? -4.140 -13.636 13.521 1.00 98.00 389 PRO A O 1
ATOM 3160 N N . MET A 1 390 ? -4.552 -11.692 12.473 1.00 98.50 390 MET A N 1
ATOM 3161 C CA . MET A 1 390 ? -5.639 -11.288 13.370 1.00 98.50 390 MET A CA 1
ATOM 3162 C C . MET A 1 390 ? -6.832 -12.249 13.287 1.00 98.50 390 MET A C 1
ATOM 3164 O O . MET A 1 390 ? -7.359 -12.663 14.319 1.00 98.50 390 MET A O 1
ATOM 3168 N N . VAL A 1 391 ? -7.228 -12.663 12.077 1.00 98.38 391 VAL A N 1
ATOM 3169 C CA . VAL A 1 391 ? -8.266 -13.689 11.877 1.00 98.38 391 VAL A CA 1
ATOM 3170 C C . VAL A 1 391 ? -7.862 -15.009 12.529 1.00 98.38 391 VAL A C 1
ATOM 3172 O O . VAL A 1 391 ? -8.672 -15.604 13.236 1.00 98.38 391 VAL A O 1
ATOM 3175 N N . ASP A 1 392 ? -6.637 -15.481 12.293 1.00 97.94 392 ASP A N 1
ATOM 3176 C CA . ASP A 1 392 ? -6.145 -16.754 12.826 1.00 97.94 392 ASP A CA 1
ATOM 3177 C C . ASP A 1 392 ? -6.139 -16.744 14.360 1.00 97.94 392 ASP A C 1
ATOM 3179 O O . ASP A 1 392 ? -6.529 -17.733 14.989 1.00 97.94 392 ASP A O 1
ATOM 3183 N N . TYR A 1 393 ? -5.757 -15.617 14.966 1.00 98.12 393 TYR A N 1
ATOM 3184 C CA . TYR A 1 393 ? -5.810 -15.420 16.411 1.00 98.12 393 TYR A CA 1
ATOM 3185 C C . TYR A 1 393 ? -7.251 -15.442 16.943 1.00 98.12 393 TYR A C 1
ATOM 3187 O O . TYR A 1 393 ? -7.548 -16.195 17.871 1.00 98.12 393 TYR A O 1
ATOM 3195 N N . LEU A 1 394 ? -8.172 -14.692 16.328 1.00 97.69 394 LEU A N 1
ATOM 3196 C CA . LEU A 1 394 ? -9.587 -14.659 16.728 1.00 97.69 394 LEU A CA 1
ATOM 3197 C C . LEU A 1 394 ? -10.282 -16.012 16.530 1.00 97.69 394 LEU A C 1
ATOM 3199 O O . LEU A 1 394 ? -11.087 -16.430 17.359 1.00 97.69 394 LEU A O 1
ATOM 3203 N N . LYS A 1 395 ? -9.929 -16.748 15.471 1.00 96.31 395 LYS A N 1
ATOM 3204 C CA . LYS A 1 395 ? -10.442 -18.099 15.207 1.00 96.31 395 LYS A CA 1
ATOM 3205 C C . LYS A 1 395 ? -10.078 -19.078 16.326 1.00 96.31 395 LYS A C 1
ATOM 3207 O O . LYS A 1 395 ? -10.888 -19.950 16.641 1.00 96.31 395 LYS A O 1
ATOM 3212 N N . LYS A 1 396 ? -8.877 -18.945 16.899 1.00 97.12 396 LYS A N 1
ATOM 3213 C CA . LYS A 1 396 ? -8.408 -19.745 18.043 1.00 97.12 396 LYS A CA 1
ATOM 3214 C C . LYS A 1 396 ? -9.012 -19.281 19.372 1.00 97.12 396 LYS A C 1
ATOM 3216 O O . LYS A 1 396 ? -9.163 -20.094 20.271 1.00 97.12 396 LYS A O 1
ATOM 3221 N N . ASN A 1 397 ? -9.397 -18.010 19.477 1.00 96.56 397 ASN A N 1
ATOM 3222 C CA . ASN A 1 397 ? -9.885 -17.382 20.706 1.00 96.56 397 ASN A CA 1
ATOM 3223 C C . ASN A 1 397 ? -11.302 -16.817 20.521 1.00 96.56 397 ASN A C 1
ATOM 3225 O O . ASN A 1 397 ? -11.538 -15.621 20.684 1.00 96.56 397 ASN A O 1
ATOM 3229 N N . LYS A 1 398 ? -12.261 -17.676 20.154 1.00 94.81 398 LYS A N 1
ATOM 3230 C CA . LYS A 1 398 ? -13.608 -17.240 19.741 1.00 94.81 398 LYS A CA 1
ATOM 3231 C C . LYS A 1 398 ? -14.367 -16.434 20.799 1.00 94.81 398 LYS A C 1
ATOM 3233 O O . LYS A 1 398 ? -15.135 -15.561 20.421 1.00 94.81 398 LYS A O 1
ATOM 3238 N N . ALA A 1 399 ? -14.124 -16.669 22.091 1.00 95.94 399 ALA A N 1
ATOM 3239 C CA . ALA A 1 399 ? -14.746 -15.905 23.179 1.00 95.94 399 ALA A CA 1
ATOM 3240 C C . ALA A 1 399 ? -14.470 -14.391 23.079 1.00 95.94 399 ALA A C 1
ATOM 3242 O O . ALA A 1 399 ? -15.300 -13.576 23.466 1.00 95.94 399 ALA A O 1
ATOM 3243 N N . ILE A 1 400 ? -13.343 -13.998 22.476 1.00 97.12 400 ILE A N 1
ATOM 3244 C CA . ILE A 1 400 ? -13.000 -12.589 22.247 1.00 97.12 400 ILE A CA 1
ATOM 3245 C C . ILE A 1 400 ? -13.999 -11.929 21.284 1.00 97.12 400 ILE A C 1
ATOM 3247 O O . ILE A 1 400 ? -14.346 -10.766 21.460 1.00 97.12 400 ILE A O 1
ATOM 3251 N N . LEU A 1 401 ? -14.526 -12.666 20.299 1.00 97.50 401 LEU A N 1
ATOM 3252 C CA . LEU A 1 401 ? -15.481 -12.151 19.304 1.00 97.50 401 LEU A CA 1
ATOM 3253 C C . LEU A 1 401 ? -16.842 -11.756 19.910 1.00 97.50 401 LEU A C 1
ATOM 3255 O O . LEU A 1 401 ? -17.602 -11.015 19.277 1.00 97.50 401 LEU A O 1
ATOM 3259 N N . GLN A 1 402 ? -17.145 -12.225 21.123 1.00 97.12 402 GLN A N 1
ATOM 3260 C CA . GLN A 1 402 ? -18.317 -11.803 21.895 1.00 97.12 402 GLN A CA 1
ATOM 3261 C C . GLN A 1 402 ? -18.103 -10.459 22.590 1.00 97.12 402 GLN A C 1
ATOM 3263 O O . GLN A 1 402 ? -19.071 -9.777 22.889 1.00 97.12 402 GLN A O 1
ATOM 3268 N N . GLN A 1 403 ? -16.851 -10.049 22.790 1.00 96.94 403 GLN A N 1
ATOM 3269 C CA . GLN A 1 403 ? -16.491 -8.820 23.500 1.00 96.94 403 GLN A CA 1
ATOM 3270 C C . GLN A 1 403 ? -16.054 -7.703 22.550 1.00 96.94 403 GLN A C 1
ATOM 3272 O O . GLN A 1 403 ? -16.081 -6.531 22.924 1.00 96.94 403 GLN A O 1
ATOM 3277 N N . VAL A 1 404 ? -15.641 -8.043 21.322 1.00 97.94 404 VAL A N 1
ATOM 3278 C CA . VAL A 1 404 ? -15.092 -7.070 20.370 1.00 97.94 404 VAL A CA 1
ATOM 3279 C C . VAL A 1 404 ? -15.684 -7.170 18.966 1.00 97.94 404 VAL A C 1
ATOM 3281 O O . VAL A 1 404 ? -16.114 -8.228 18.494 1.00 97.94 404 VAL A O 1
ATOM 3284 N N . VAL A 1 405 ? -15.634 -6.043 18.263 1.00 98.69 405 VAL A N 1
ATOM 3285 C CA . VAL A 1 405 ? -15.831 -5.935 16.820 1.00 98.69 405 VAL A CA 1
ATOM 3286 C C . VAL A 1 405 ? -14.569 -5.348 16.199 1.00 98.69 405 VAL A C 1
ATOM 3288 O O . VAL A 1 405 ? -14.149 -4.247 16.554 1.00 98.69 405 VAL A O 1
ATOM 3291 N N . LEU A 1 406 ? -13.979 -6.066 15.244 1.00 98.75 406 LEU A N 1
ATOM 3292 C CA . LEU A 1 406 ? -12.841 -5.584 14.462 1.00 98.75 406 LEU A CA 1
ATOM 3293 C C . LEU A 1 406 ? -13.312 -5.151 13.071 1.00 98.75 406 LEU A C 1
ATOM 3295 O O . LEU A 1 406 ? -13.833 -5.968 12.316 1.00 98.75 406 LEU A O 1
ATOM 3299 N N . TYR A 1 407 ? -13.094 -3.891 12.707 1.00 98.81 407 TYR A N 1
ATOM 3300 C CA . TYR A 1 407 ? -13.303 -3.363 11.361 1.00 98.81 407 TYR A CA 1
ATOM 3301 C C . TYR A 1 407 ? -11.951 -3.153 10.680 1.00 98.81 407 TYR A C 1
ATOM 3303 O O . TYR A 1 407 ? -11.121 -2.407 11.191 1.00 98.81 407 TYR A O 1
ATOM 3311 N N . PHE A 1 408 ? -11.733 -3.755 9.514 1.00 98.88 408 PHE A N 1
ATOM 3312 C CA . PHE A 1 408 ? -10.495 -3.602 8.746 1.00 98.88 408 PHE A CA 1
ATOM 3313 C C . PHE A 1 408 ? -10.817 -3.180 7.307 1.00 98.88 408 PHE A C 1
ATOM 3315 O O . PHE A 1 408 ? -11.501 -3.911 6.591 1.00 98.88 408 PHE A O 1
ATOM 3322 N N . VAL A 1 409 ? -10.304 -2.026 6.864 1.00 98.81 409 VAL A N 1
ATOM 3323 C CA . VAL A 1 409 ? -10.240 -1.623 5.444 1.00 98.81 409 VAL A CA 1
ATOM 3324 C C . VAL A 1 409 ? -8.822 -1.879 4.909 1.00 98.81 409 VAL A C 1
ATOM 3326 O O . VAL A 1 409 ? -7.925 -1.088 5.200 1.00 98.81 409 VAL A O 1
ATOM 3329 N N . PRO A 1 410 ? -8.568 -2.974 4.162 1.00 98.31 410 PRO A N 1
ATOM 3330 C CA . PRO A 1 410 ? -7.199 -3.360 3.805 1.00 98.31 410 PRO A CA 1
ATOM 3331 C C . PRO A 1 410 ? -6.547 -2.442 2.770 1.00 98.31 410 PRO A C 1
ATOM 3333 O O . PRO A 1 410 ? -5.331 -2.303 2.758 1.00 98.31 410 PRO A O 1
ATOM 3336 N N . ILE A 1 411 ? -7.350 -1.845 1.885 1.00 98.38 411 ILE A N 1
ATOM 3337 C CA . ILE A 1 411 ? -6.882 -0.955 0.820 1.00 98.38 411 ILE A CA 1
ATOM 3338 C C . ILE A 1 411 ? -7.884 0.195 0.686 1.00 98.38 411 ILE A C 1
ATOM 3340 O O . ILE A 1 411 ? -9.006 -0.011 0.218 1.00 98.38 411 ILE A O 1
ATOM 3344 N N . VAL A 1 412 ? -7.484 1.399 1.098 1.00 98.50 412 VAL A N 1
ATOM 3345 C CA . VAL A 1 412 ? -8.281 2.626 0.929 1.00 98.50 412 VAL A CA 1
ATOM 3346 C C . VAL A 1 412 ? -8.225 3.113 -0.522 1.00 98.50 412 VAL A C 1
ATOM 3348 O O . VAL A 1 412 ? -9.262 3.335 -1.144 1.00 98.50 412 VAL A O 1
ATOM 3351 N N . ASN A 1 413 ? -7.023 3.241 -1.085 1.00 96.31 413 ASN A N 1
ATOM 3352 C CA . ASN A 1 413 ? -6.784 3.764 -2.427 1.00 96.31 413 ASN A CA 1
ATOM 3353 C C . ASN A 1 413 ? -6.624 2.617 -3.443 1.00 96.31 413 ASN A C 1
ATOM 3355 O O . ASN A 1 413 ? -5.527 2.304 -3.910 1.00 96.31 413 ASN A O 1
ATOM 3359 N N . MET A 1 414 ? -7.741 1.955 -3.769 1.00 95.44 414 MET A N 1
ATOM 3360 C CA . MET A 1 414 ? -7.748 0.795 -4.677 1.00 95.44 414 MET A CA 1
ATOM 3361 C C . MET A 1 414 ? -7.310 1.146 -6.106 1.00 95.44 414 MET A C 1
ATOM 3363 O O . MET A 1 414 ? -6.766 0.297 -6.807 1.00 95.44 414 MET A O 1
ATOM 3367 N N . ASP A 1 415 ? -7.513 2.390 -6.546 1.00 87.56 415 ASP A N 1
ATOM 3368 C CA . ASP A 1 415 ? -7.041 2.830 -7.861 1.00 87.56 415 ASP A CA 1
ATOM 3369 C C . ASP A 1 415 ? -5.511 2.867 -7.898 1.00 87.56 415 ASP A C 1
ATOM 3371 O O . ASP A 1 415 ? -4.907 2.314 -8.816 1.00 87.56 415 ASP A O 1
ATOM 3375 N N . CYS A 1 416 ? -4.879 3.426 -6.863 1.00 88.12 416 CYS A N 1
ATOM 3376 C CA . CYS A 1 416 ? -3.427 3.396 -6.696 1.00 88.12 416 CYS A CA 1
ATOM 3377 C C . CYS A 1 416 ? -2.895 1.951 -6.632 1.00 88.12 416 CYS A C 1
ATOM 3379 O O . CYS A 1 416 ? -1.954 1.611 -7.351 1.00 88.12 416 CYS A O 1
ATOM 3381 N N . ALA A 1 417 ? -3.551 1.068 -5.865 1.00 91.12 417 ALA A N 1
ATOM 3382 C CA . ALA A 1 417 ? -3.202 -0.357 -5.791 1.00 91.12 417 ALA A CA 1
ATOM 3383 C C . ALA A 1 417 ? -3.274 -1.063 -7.154 1.00 91.12 417 ALA A C 1
ATOM 3385 O O . ALA A 1 417 ? -2.441 -1.913 -7.465 1.00 91.12 417 ALA A O 1
ATOM 3386 N N . HIS A 1 418 ? -4.278 -0.725 -7.964 1.00 84.75 418 HIS A N 1
ATOM 3387 C CA . HIS A 1 418 ? -4.487 -1.327 -9.274 1.00 84.75 418 HIS A CA 1
ATOM 3388 C C . HIS A 1 418 ? -3.455 -0.861 -10.306 1.00 84.75 418 HIS A C 1
ATOM 3390 O O . HIS A 1 418 ? -3.050 -1.659 -11.153 1.00 84.75 418 HIS A O 1
ATOM 3396 N N . TRP A 1 419 ? -3.049 0.409 -10.252 1.00 79.50 419 TRP A N 1
ATOM 3397 C CA . TRP A 1 419 ? -2.137 0.995 -11.235 1.00 79.50 419 TRP A CA 1
ATOM 3398 C C . TRP A 1 419 ? -0.658 0.904 -10.875 1.00 79.50 419 TRP A C 1
ATOM 3400 O O . TRP A 1 419 ? 0.148 1.060 -11.783 1.00 79.50 419 TRP A O 1
ATOM 3410 N N . GLY A 1 420 ? -0.311 0.620 -9.616 1.00 82.44 420 GLY A N 1
ATOM 3411 C CA . GLY A 1 420 ? 1.081 0.704 -9.161 1.00 82.44 420 GLY A CA 1
ATOM 3412 C C . GLY A 1 420 ? 1.494 2.113 -8.709 1.00 82.44 420 GLY A C 1
ATOM 3413 O O . GLY A 1 420 ? 2.663 2.461 -8.809 1.00 82.44 420 GLY A O 1
ATOM 3414 N N . GLY A 1 421 ? 0.538 2.893 -8.195 1.00 77.56 421 GLY A N 1
ATOM 3415 C CA . GLY A 1 421 ? 0.622 4.345 -8.028 1.00 77.56 421 GLY A CA 1
ATOM 3416 C C . GLY A 1 421 ? 1.724 4.905 -7.106 1.00 77.56 421 GLY A C 1
ATOM 3417 O O . GLY A 1 421 ? 2.156 4.289 -6.127 1.00 77.56 421 GLY A O 1
ATOM 3418 N N . ASN A 1 422 ? 2.055 6.177 -7.323 1.00 77.19 422 ASN A N 1
ATOM 3419 C CA . ASN A 1 422 ? 2.879 7.036 -6.455 1.00 77.19 422 ASN A CA 1
ATOM 3420 C C . ASN A 1 422 ? 2.313 7.321 -5.039 1.00 77.19 422 ASN A C 1
ATOM 3422 O O . ASN A 1 422 ? 2.991 7.916 -4.203 1.00 77.19 422 ASN A O 1
ATOM 3426 N N . GLY A 1 423 ? 1.063 6.937 -4.763 1.00 84.81 423 GLY A N 1
ATOM 3427 C CA . GLY A 1 423 ? 0.370 7.179 -3.494 1.00 84.81 423 GLY A CA 1
ATOM 3428 C C . GLY A 1 423 ? -0.635 8.327 -3.453 1.00 84.81 423 GLY A C 1
ATOM 3429 O O . GLY A 1 423 ? -1.283 8.532 -2.427 1.00 84.81 423 GLY A O 1
ATOM 3430 N N . LEU A 1 424 ? -0.834 9.037 -4.556 1.00 84.81 424 LEU A N 1
ATOM 3431 C CA . LEU A 1 424 ? -1.987 9.907 -4.766 1.00 84.81 424 LEU A CA 1
ATOM 3432 C C . LEU A 1 424 ? -3.148 9.092 -5.351 1.00 84.81 424 LEU A C 1
ATOM 3434 O O . LEU A 1 424 ? -2.955 8.043 -5.968 1.00 84.81 424 LEU A O 1
ATOM 3438 N N . ASN A 1 425 ? -4.385 9.543 -5.146 1.00 81.38 425 ASN A N 1
ATOM 3439 C CA . ASN A 1 425 ? -5.519 8.980 -5.880 1.00 81.38 425 ASN A CA 1
ATOM 3440 C C . ASN A 1 425 ? -5.566 9.529 -7.320 1.00 81.38 425 ASN A C 1
ATOM 3442 O O . ASN A 1 425 ? -4.765 10.376 -7.715 1.00 81.38 425 ASN A O 1
ATOM 3446 N N . VAL A 1 426 ? -6.541 9.085 -8.115 1.00 79.25 426 VAL A N 1
ATOM 3447 C CA . VAL A 1 426 ? -6.688 9.492 -9.530 1.00 79.25 426 VAL A CA 1
ATOM 3448 C C . VAL A 1 426 ? -6.944 10.998 -9.699 1.00 79.25 426 VAL A C 1
ATOM 3450 O O . VAL A 1 426 ? -6.602 11.573 -10.730 1.00 79.25 426 VAL A O 1
ATOM 3453 N N . ASN A 1 427 ? -7.463 11.666 -8.666 1.00 78.31 427 ASN A N 1
ATOM 3454 C CA . ASN A 1 427 ? -7.614 13.123 -8.634 1.00 78.31 427 ASN A CA 1
ATOM 3455 C C . ASN A 1 427 ? -6.324 13.862 -8.237 1.00 78.31 427 ASN A C 1
ATOM 3457 O O . ASN A 1 427 ? -6.352 15.083 -8.098 1.00 78.31 427 ASN A O 1
ATOM 3461 N N . LYS A 1 428 ? -5.199 13.149 -8.075 1.00 76.00 428 LYS A N 1
ATOM 3462 C CA . LYS A 1 428 ? -3.882 13.670 -7.664 1.00 76.00 428 LYS A CA 1
ATOM 3463 C C . LYS A 1 428 ? -3.875 14.233 -6.243 1.00 76.00 428 LYS A C 1
ATOM 3465 O O . LYS A 1 428 ? -3.085 15.113 -5.915 1.00 76.00 428 LYS A O 1
ATOM 3470 N N . LEU A 1 429 ? -4.761 13.728 -5.390 1.00 81.19 429 LEU A N 1
ATOM 3471 C CA . LEU A 1 429 ? -4.853 14.144 -3.999 1.00 81.19 429 LEU A CA 1
ATOM 3472 C C . LEU A 1 429 ? -4.321 13.044 -3.088 1.00 81.19 429 LEU A C 1
ATOM 3474 O O . LEU A 1 429 ? -4.558 11.853 -3.301 1.00 81.19 429 LEU A O 1
ATOM 3478 N N . ASN A 1 430 ? -3.596 13.457 -2.051 1.00 89.75 430 ASN A N 1
ATOM 3479 C CA . ASN A 1 430 ? -3.200 12.561 -0.978 1.00 89.75 430 ASN A CA 1
ATOM 3480 C C . ASN A 1 430 ? -4.436 12.297 -0.107 1.00 89.75 430 ASN A C 1
ATOM 3482 O O . ASN A 1 430 ? -4.884 13.194 0.608 1.00 89.75 430 ASN A O 1
ATOM 3486 N N . THR A 1 431 ? -4.974 11.074 -0.132 1.00 93.69 431 THR A N 1
ATOM 3487 C CA . THR A 1 431 ? -6.190 10.744 0.629 1.00 93.69 431 THR A CA 1
ATOM 3488 C C . THR A 1 431 ? -5.998 10.910 2.138 1.00 93.69 431 THR A C 1
ATOM 3490 O O . THR A 1 431 ? -6.942 11.292 2.824 1.00 93.69 431 THR A O 1
ATOM 3493 N N . ASN A 1 432 ? -4.770 10.771 2.653 1.00 94.62 432 ASN A N 1
ATOM 3494 C CA . ASN A 1 432 ? -4.426 11.069 4.046 1.00 94.62 432 ASN A CA 1
ATOM 3495 C C . ASN A 1 432 ? -4.303 12.582 4.341 1.00 94.62 432 ASN A C 1
ATOM 3497 O O . ASN A 1 432 ? -3.723 12.994 5.345 1.00 94.62 432 ASN A O 1
ATOM 3501 N N . ARG A 1 433 ? -4.796 13.449 3.452 1.00 94.94 433 ARG A N 1
ATOM 3502 C CA . ARG A 1 433 ? -5.060 14.878 3.704 1.00 94.94 433 ARG A CA 1
ATOM 3503 C C . ARG A 1 433 ? -6.535 15.241 3.499 1.00 94.94 433 ARG A C 1
ATOM 3505 O O . ARG A 1 433 ? -6.920 16.381 3.742 1.00 94.94 433 ARG A O 1
ATOM 3512 N N . CYS A 1 434 ? -7.363 14.273 3.104 1.00 95.62 434 CYS A N 1
ATOM 3513 C CA . CYS A 1 434 ? -8.735 14.469 2.641 1.00 95.62 434 CYS A CA 1
ATOM 3514 C C . CYS A 1 434 ? -9.779 13.953 3.646 1.00 95.62 434 CYS A C 1
ATOM 3516 O O . CYS A 1 434 ? -10.752 13.305 3.253 1.00 95.62 434 CYS A O 1
ATOM 3518 N N . TRP A 1 435 ? -9.573 14.198 4.946 1.00 96.94 435 TRP A N 1
ATOM 3519 C CA . TRP A 1 435 ? -10.466 13.730 6.025 1.00 96.94 435 TRP A CA 1
ATOM 3520 C C . TRP A 1 435 ? -11.388 14.812 6.606 1.00 96.94 435 TRP A C 1
ATOM 3522 O O . TRP A 1 435 ? -12.363 14.495 7.285 1.00 96.94 435 TRP A O 1
ATOM 3532 N N . PHE A 1 436 ? -11.111 16.086 6.315 1.00 94.00 436 PHE A N 1
ATOM 3533 C CA . PHE A 1 436 ? -11.899 17.235 6.789 1.00 94.00 436 PHE A CA 1
ATOM 3534 C C . PHE A 1 436 ? -12.324 18.167 5.653 1.00 94.00 436 PHE A C 1
ATOM 3536 O O . PHE A 1 436 ? -13.454 18.651 5.642 1.00 94.00 436 PHE A O 1
ATOM 3543 N N . LYS A 1 437 ? -11.410 18.423 4.714 1.00 92.12 437 LYS A N 1
ATOM 3544 C CA . LYS A 1 437 ? -11.612 19.211 3.494 1.00 92.12 437 LYS A CA 1
ATOM 3545 C C . LYS A 1 437 ? -11.246 18.355 2.286 1.00 92.12 437 LYS A C 1
ATOM 3547 O O . LYS A 1 437 ? -10.573 17.338 2.451 1.00 92.12 437 LYS A O 1
ATOM 3552 N N . ASP A 1 438 ? -11.732 18.748 1.110 1.00 91.88 438 ASP A N 1
ATOM 3553 C CA . ASP A 1 438 ? -11.455 18.078 -0.167 1.00 91.88 438 ASP A CA 1
ATOM 3554 C C . ASP A 1 438 ? -11.679 16.563 -0.107 1.00 91.88 438 ASP A C 1
ATOM 3556 O O . ASP A 1 438 ? -10.865 15.772 -0.590 1.00 91.88 438 ASP A O 1
ATOM 3560 N N . LEU A 1 439 ? -12.782 16.158 0.539 1.00 95.00 439 LEU A N 1
ATOM 3561 C CA . LEU A 1 439 ? -13.132 14.754 0.725 1.00 95.00 439 LEU A CA 1
ATOM 3562 C C . LEU A 1 439 ? -13.115 14.027 -0.619 1.00 95.00 439 LEU A C 1
ATOM 3564 O O . LEU A 1 439 ? -13.708 14.480 -1.599 1.00 95.00 439 LEU A O 1
ATOM 3568 N N . GLN A 1 440 ? -12.448 12.881 -0.645 1.00 96.75 440 GLN A N 1
ATOM 3569 C CA . GLN A 1 440 ? -12.382 12.033 -1.826 1.00 96.75 440 GLN A CA 1
ATOM 3570 C C . GLN A 1 440 ? -13.415 10.911 -1.716 1.00 96.75 440 GLN A C 1
ATOM 3572 O O . GLN A 1 440 ? -13.880 10.624 -0.606 1.00 96.75 440 GLN A O 1
ATOM 3577 N N . PRO A 1 441 ? -13.812 10.261 -2.825 1.00 97.38 441 PRO A N 1
ATOM 3578 C CA . PRO A 1 441 ? -14.712 9.110 -2.768 1.00 97.38 441 PRO A CA 1
ATOM 3579 C C . PRO A 1 441 ? -14.221 8.028 -1.794 1.00 97.38 441 PRO A C 1
ATOM 3581 O O . PRO A 1 441 ? -15.026 7.445 -1.064 1.00 97.38 441 PRO A O 1
ATOM 3584 N N . GLU A 1 442 ? -12.899 7.840 -1.715 1.00 98.12 442 GLU A N 1
ATOM 3585 C CA . GLU A 1 442 ? -12.251 6.892 -0.815 1.00 98.12 442 GLU A CA 1
ATOM 3586 C C . GLU A 1 442 ? -12.499 7.209 0.662 1.00 98.12 442 GLU A C 1
ATOM 3588 O O . GLU A 1 442 ? -13.049 6.387 1.401 1.00 98.12 442 GLU A O 1
ATOM 3593 N N . THR A 1 443 ? -12.147 8.424 1.089 1.00 97.94 443 THR A N 1
ATOM 3594 C CA . THR A 1 443 ? -12.324 8.854 2.481 1.00 97.94 443 THR A CA 1
ATOM 3595 C C . THR A 1 443 ? -13.799 9.026 2.831 1.00 97.94 443 THR A C 1
ATOM 3597 O O . THR A 1 443 ? -14.218 8.659 3.927 1.00 97.94 443 THR A O 1
ATOM 3600 N N . SER A 1 444 ? -14.628 9.483 1.888 1.00 98.00 444 SER A N 1
ATOM 3601 C CA . SER A 1 444 ? -16.075 9.647 2.076 1.00 98.00 444 SER A CA 1
ATOM 3602 C C . SER A 1 444 ? -16.781 8.329 2.387 1.00 98.00 444 SER A C 1
ATOM 3604 O O . SER A 1 444 ? -17.640 8.298 3.266 1.00 98.00 444 SER A O 1
ATOM 3606 N N . GLY A 1 445 ? -16.424 7.234 1.704 1.00 98.06 445 GLY A N 1
ATOM 3607 C CA . GLY A 1 445 ? -17.001 5.912 1.972 1.00 98.06 445 GLY A CA 1
ATOM 3608 C C . GLY A 1 445 ? -16.752 5.451 3.411 1.00 98.06 445 GLY A C 1
ATOM 3609 O O . GLY A 1 445 ? -17.680 5.056 4.120 1.00 98.06 445 GLY A O 1
ATOM 3610 N N . ILE A 1 446 ? -15.509 5.599 3.876 1.00 98.44 446 ILE A N 1
ATOM 3611 C CA . ILE A 1 446 ? -15.101 5.251 5.243 1.00 98.44 446 ILE A CA 1
ATOM 3612 C C . ILE A 1 446 ? -15.804 6.152 6.262 1.00 98.44 446 ILE A C 1
ATOM 3614 O O . ILE A 1 446 ? -16.431 5.657 7.200 1.00 98.44 446 ILE A O 1
ATOM 3618 N N . LEU A 1 447 ? -15.775 7.468 6.048 1.00 97.88 447 LEU A N 1
ATOM 3619 C CA . LEU A 1 447 ? -16.441 8.439 6.914 1.00 97.88 447 LEU A CA 1
ATOM 3620 C C . LEU A 1 447 ? -17.938 8.155 7.048 1.00 97.88 447 LEU A C 1
ATOM 3622 O O . LEU A 1 447 ? -18.468 8.158 8.155 1.00 97.88 447 LEU A O 1
ATOM 3626 N N . ASN A 1 448 ? -18.624 7.880 5.940 1.00 98.25 448 ASN A N 1
ATOM 3627 C CA . ASN A 1 448 ? -20.054 7.586 5.949 1.00 98.25 448 ASN A CA 1
ATOM 3628 C C . ASN A 1 448 ? -20.367 6.293 6.708 1.00 98.25 448 ASN A C 1
ATOM 3630 O O . ASN A 1 448 ? -21.360 6.245 7.434 1.00 98.25 448 ASN A O 1
ATOM 3634 N N . TYR A 1 449 ? -19.527 5.263 6.576 1.00 98.50 449 TYR A N 1
ATOM 3635 C CA . TYR A 1 449 ? -19.683 4.021 7.330 1.00 98.50 449 TYR A CA 1
ATOM 3636 C C . TYR A 1 449 ? -19.569 4.262 8.842 1.00 98.50 449 TYR A C 1
ATOM 3638 O O . TYR A 1 449 ? -20.481 3.916 9.593 1.00 98.50 449 TYR A O 1
ATOM 3646 N N . PHE A 1 450 ? -18.504 4.928 9.294 1.00 98.06 450 PHE A N 1
ATOM 3647 C CA . PHE A 1 450 ? -18.298 5.176 10.722 1.00 98.06 450 PHE A CA 1
ATOM 3648 C C . PHE A 1 450 ? -19.280 6.202 11.300 1.00 98.06 450 PHE A C 1
ATOM 3650 O O . PHE A 1 450 ? -19.740 6.019 12.420 1.00 98.06 450 PHE A O 1
ATOM 3657 N N . LYS A 1 451 ? -19.702 7.223 10.544 1.00 97.31 451 LYS A N 1
ATOM 3658 C CA . LYS A 1 451 ? -20.793 8.117 10.977 1.00 97.31 451 LYS A CA 1
ATOM 3659 C C . LYS A 1 451 ? -22.081 7.339 11.242 1.00 97.31 451 LYS A C 1
ATOM 3661 O O . LYS A 1 451 ? -22.727 7.574 12.257 1.00 97.31 451 LYS A O 1
ATOM 3666 N N . LYS A 1 452 ? -22.439 6.381 10.377 1.00 97.69 452 LYS A N 1
ATOM 3667 C CA . LYS A 1 452 ? -23.611 5.515 10.592 1.00 97.69 452 LYS A CA 1
ATOM 3668 C C . LYS A 1 452 ? -23.480 4.667 11.857 1.00 97.69 452 LYS A C 1
ATOM 3670 O O . LYS A 1 452 ? -24.476 4.509 12.553 1.00 97.69 452 LYS A O 1
ATOM 3675 N N . LEU A 1 453 ? -22.289 4.146 12.166 1.00 96.50 453 LEU A N 1
ATOM 3676 C CA . LEU A 1 453 ? -22.046 3.445 13.433 1.00 96.50 453 LEU A CA 1
ATOM 3677 C C . LEU A 1 453 ? -22.252 4.380 14.629 1.00 96.50 453 LEU A C 1
ATOM 3679 O O . LEU A 1 453 ? -23.035 4.059 15.519 1.00 96.50 453 LEU A O 1
ATOM 3683 N N . LYS A 1 454 ? -21.657 5.577 14.599 1.00 95.62 454 LYS A N 1
ATOM 3684 C CA . LYS A 1 454 ? -21.846 6.585 15.650 1.00 95.62 454 LYS A CA 1
ATOM 3685 C C . LYS A 1 454 ? -23.317 6.950 15.864 1.00 95.62 454 LYS A C 1
ATOM 3687 O O . LYS A 1 454 ? -23.766 7.027 17.001 1.00 95.62 454 LYS A O 1
ATOM 3692 N N . HIS A 1 455 ? -24.090 7.124 14.789 1.00 96.38 455 HIS A N 1
ATOM 3693 C CA . HIS A 1 455 ? -25.534 7.387 14.877 1.00 96.38 455 HIS A CA 1
ATOM 3694 C C . HIS A 1 455 ? -26.330 6.239 15.514 1.00 96.38 455 HIS A C 1
ATOM 3696 O O . HIS A 1 455 ? -27.407 6.481 16.045 1.00 96.38 455 HIS A O 1
ATOM 3702 N N . LYS A 1 456 ? -25.805 5.010 15.491 1.00 95.56 456 LYS A N 1
ATOM 3703 C CA . LYS A 1 456 ? -26.377 3.844 16.181 1.00 95.56 456 LYS A CA 1
ATOM 3704 C C . LYS A 1 456 ? -25.898 3.703 17.633 1.00 95.56 456 LYS A C 1
ATOM 3706 O O . LYS A 1 456 ? -26.116 2.659 18.234 1.00 95.56 456 LYS A O 1
ATOM 3711 N N . GLY A 1 457 ? -25.215 4.709 18.180 1.00 95.31 457 GLY A N 1
ATOM 3712 C CA . GLY A 1 457 ? -24.666 4.668 19.538 1.00 95.31 457 GLY A CA 1
ATOM 3713 C C . GLY A 1 457 ? -23.360 3.881 19.668 1.00 95.31 457 GLY A C 1
ATOM 3714 O O . GLY A 1 457 ? -22.905 3.649 20.781 1.00 95.31 457 GLY A O 1
ATOM 3715 N N . ILE A 1 458 ? -22.734 3.479 18.557 1.00 96.44 458 ILE A N 1
ATOM 3716 C CA . ILE A 1 458 ? -21.457 2.763 18.593 1.00 96.44 458 ILE A CA 1
ATOM 3717 C C . ILE A 1 458 ? -20.306 3.747 18.815 1.00 96.44 458 ILE A C 1
ATOM 3719 O O . ILE A 1 458 ? -20.065 4.637 17.992 1.00 96.44 458 ILE A O 1
ATOM 3723 N N . GLN A 1 459 ? -19.560 3.537 19.896 1.00 94.81 459 GLN A N 1
ATOM 3724 C CA . GLN A 1 459 ? -18.305 4.221 20.187 1.00 94.81 459 GLN A CA 1
ATOM 3725 C C . GLN A 1 459 ? -17.133 3.402 19.639 1.00 94.81 459 GLN A C 1
ATOM 3727 O O . GLN A 1 459 ? -17.010 2.221 19.939 1.00 94.81 459 GLN A O 1
ATOM 3732 N N . VAL A 1 460 ? -16.253 4.029 18.855 1.00 97.06 460 VAL A N 1
ATOM 3733 C CA . VAL A 1 460 ? -14.970 3.420 18.471 1.00 97.06 460 VAL A CA 1
ATOM 3734 C C . VAL A 1 460 ? -13.989 3.569 19.636 1.00 97.06 460 VAL A C 1
ATOM 3736 O O . VAL A 1 460 ? -13.781 4.681 20.117 1.00 97.06 460 VAL A O 1
ATOM 3739 N N . ASP A 1 461 ? -13.378 2.474 20.088 1.00 96.31 461 ASP A N 1
ATOM 3740 C CA . ASP A 1 461 ? -12.389 2.477 21.176 1.00 96.31 461 ASP A CA 1
ATOM 3741 C C . ASP A 1 461 ? -10.952 2.607 20.645 1.00 96.31 461 ASP A C 1
ATOM 3743 O O . ASP A 1 461 ? -10.097 3.209 21.299 1.00 96.31 461 ASP A O 1
ATOM 3747 N N . TYR A 1 462 ? -10.688 2.065 19.451 1.00 97.06 462 TYR A N 1
ATOM 3748 C CA . TYR A 1 462 ? -9.382 2.101 18.784 1.00 97.06 462 TYR A CA 1
ATOM 3749 C C . TYR A 1 462 ? -9.526 2.437 17.309 1.00 97.06 462 TYR A C 1
ATOM 3751 O O . TYR A 1 462 ? -10.354 1.852 16.615 1.00 97.06 462 TYR A O 1
ATOM 3759 N N . PHE A 1 463 ? -8.665 3.323 16.818 1.00 97.94 463 PHE A N 1
ATOM 3760 C CA . PHE A 1 463 ? -8.507 3.591 15.396 1.00 97.94 463 PHE A CA 1
ATOM 3761 C C . PHE A 1 463 ? -7.023 3.599 15.018 1.00 97.94 463 PHE A C 1
ATOM 3763 O O . PHE A 1 463 ? -6.246 4.373 15.577 1.00 97.94 463 PHE A O 1
ATOM 3770 N N . ILE A 1 464 ? -6.633 2.761 14.059 1.00 98.06 464 ILE A N 1
ATOM 3771 C CA . ILE A 1 464 ? -5.258 2.689 13.560 1.00 98.06 464 ILE A CA 1
ATOM 3772 C C . ILE A 1 464 ? -5.229 2.959 12.055 1.00 98.06 464 ILE A C 1
ATOM 3774 O O . ILE A 1 464 ? -5.861 2.251 11.271 1.00 98.06 464 ILE A O 1
ATOM 3778 N N . ASP A 1 465 ? -4.458 3.965 11.655 1.00 98.06 465 ASP A N 1
ATOM 3779 C CA . ASP A 1 465 ? -4.150 4.269 10.255 1.00 98.06 465 ASP A CA 1
ATOM 3780 C C . ASP A 1 465 ? -2.757 3.733 9.912 1.00 98.06 465 ASP A C 1
ATOM 3782 O O . ASP A 1 465 ? -1.751 4.246 10.409 1.00 98.06 465 ASP A O 1
ATOM 3786 N N . ILE A 1 466 ? -2.697 2.646 9.140 1.00 97.62 466 ILE A N 1
ATOM 3787 C CA . ILE A 1 466 ? -1.454 1.919 8.878 1.00 97.62 466 ILE A CA 1
ATOM 3788 C C . ILE A 1 466 ? -0.808 2.396 7.575 1.00 97.62 466 ILE A C 1
ATOM 3790 O O . ILE A 1 466 ? -1.375 2.259 6.486 1.00 97.62 466 ILE A O 1
ATOM 3794 N N . HIS A 1 467 ? 0.427 2.855 7.716 1.00 94.62 467 HIS A N 1
ATOM 3795 C CA . HIS A 1 467 ? 1.351 3.296 6.683 1.00 94.62 467 HIS A CA 1
ATOM 3796 C C . HIS A 1 467 ? 2.615 2.428 6.678 1.00 94.62 467 HIS A C 1
ATOM 3798 O O . HIS A 1 467 ? 2.839 1.607 7.574 1.00 94.62 467 HIS A O 1
ATOM 3804 N N . ALA A 1 468 ? 3.467 2.617 5.673 1.00 91.44 468 ALA A N 1
ATOM 3805 C CA . ALA A 1 468 ? 4.811 2.058 5.686 1.00 91.44 468 ALA A CA 1
ATOM 3806 C C . ALA A 1 468 ? 5.806 2.966 4.963 1.00 91.44 468 ALA A C 1
ATOM 3808 O O . ALA A 1 468 ? 5.437 3.860 4.210 1.00 91.44 468 ALA A O 1
ATOM 3809 N N . GLY A 1 469 ? 7.088 2.698 5.169 1.00 84.94 469 GLY A N 1
ATOM 3810 C CA . GLY A 1 469 ? 8.189 3.440 4.584 1.00 84.94 469 GLY A CA 1
ATOM 3811 C C . GLY A 1 469 ? 9.335 2.549 4.120 1.00 84.94 469 GLY A C 1
ATOM 3812 O O . GLY A 1 469 ? 9.361 1.336 4.348 1.00 84.94 469 GLY A O 1
ATOM 3813 N N . GLY A 1 470 ? 10.292 3.184 3.448 1.00 80.12 470 GLY A N 1
ATOM 3814 C CA . GLY A 1 470 ? 11.554 2.572 3.044 1.00 80.12 470 GLY A CA 1
ATOM 3815 C C . GLY A 1 470 ? 12.498 2.307 4.224 1.00 80.12 470 GLY A C 1
ATOM 3816 O O . GLY A 1 470 ? 12.082 1.995 5.340 1.00 80.12 470 GLY A O 1
ATOM 3817 N N . THR A 1 471 ? 13.795 2.465 3.991 1.00 77.50 471 THR A N 1
ATOM 3818 C CA . THR A 1 471 ? 14.870 2.116 4.927 1.00 77.50 471 THR A CA 1
ATOM 3819 C C . THR A 1 471 ? 15.046 3.083 6.095 1.00 77.50 471 THR A C 1
ATOM 3821 O O . THR A 1 471 ? 15.759 2.749 7.032 1.00 77.50 471 THR A O 1
ATOM 3824 N N . PHE A 1 472 ? 14.402 4.253 6.106 1.00 70.75 472 PHE A N 1
ATOM 3825 C CA . PHE A 1 472 ? 14.504 5.187 7.242 1.00 70.75 472 PHE A CA 1
ATOM 3826 C C . PHE A 1 472 ? 13.767 4.761 8.508 1.00 70.75 472 PHE A C 1
ATOM 3828 O O . PHE A 1 472 ? 13.946 5.366 9.565 1.00 70.75 472 PHE A O 1
ATOM 3835 N N . ARG A 1 473 ? 12.902 3.752 8.405 1.00 71.81 473 ARG A N 1
ATOM 3836 C CA . ARG A 1 473 ? 12.170 3.190 9.536 1.00 71.81 473 ARG A CA 1
ATOM 3837 C C . ARG A 1 473 ? 12.792 1.841 9.871 1.00 71.81 473 ARG A C 1
ATOM 3839 O O . ARG A 1 473 ? 12.327 0.808 9.402 1.00 71.81 473 ARG A O 1
ATOM 3846 N N . ASN A 1 474 ? 13.860 1.851 10.672 1.00 69.62 474 ASN A N 1
ATOM 3847 C CA . ASN A 1 474 ? 14.467 0.600 11.138 1.00 69.62 474 ASN A CA 1
ATOM 3848 C C . ASN A 1 474 ? 13.503 -0.203 12.026 1.00 69.62 474 ASN A C 1
ATOM 3850 O O . ASN A 1 474 ? 13.600 -1.427 12.057 1.00 69.62 474 ASN A O 1
ATOM 3854 N N . HIS A 1 475 ? 12.558 0.458 12.701 1.00 81.94 475 HIS A N 1
ATOM 3855 C CA . HIS A 1 475 ? 11.482 -0.183 13.454 1.00 81.94 475 HIS A CA 1
ATOM 3856 C C . HIS A 1 475 ? 10.127 0.482 13.174 1.00 81.94 475 HIS A C 1
ATOM 3858 O O . HIS A 1 475 ? 10.096 1.661 12.803 1.00 81.94 475 HIS A O 1
ATOM 3864 N N . PRO A 1 476 ? 9.010 -0.252 13.356 1.00 82.38 476 PRO A N 1
ATOM 3865 C CA . PRO A 1 476 ? 7.673 0.317 13.336 1.00 82.38 476 PRO A CA 1
ATOM 3866 C C . PRO A 1 476 ? 7.509 1.444 14.355 1.00 82.38 476 PRO A C 1
ATOM 3868 O O . PRO A 1 476 ? 7.903 1.290 15.510 1.00 82.38 476 PRO A O 1
ATOM 3871 N N . LEU A 1 477 ? 6.880 2.543 13.944 1.00 86.75 477 LEU A N 1
ATOM 3872 C CA . LEU A 1 477 ? 6.676 3.711 14.798 1.00 86.75 477 LEU A CA 1
ATOM 3873 C C . LEU A 1 477 ? 5.199 3.979 15.037 1.00 86.75 477 LEU A C 1
ATOM 3875 O O . LEU A 1 477 ? 4.368 3.823 14.141 1.00 86.75 477 LEU A O 1
ATOM 3879 N N . VAL A 1 478 ? 4.896 4.479 16.229 1.00 89.62 478 VAL A N 1
ATOM 3880 C CA . VAL A 1 478 ? 3.585 5.031 16.567 1.00 89.62 478 VAL A CA 1
ATOM 3881 C C . VAL A 1 478 ? 3.680 6.548 16.531 1.00 89.62 478 VAL A C 1
ATOM 3883 O O . VAL A 1 478 ? 4.577 7.134 17.130 1.00 89.62 478 VAL A O 1
ATOM 3886 N N . THR A 1 479 ? 2.744 7.193 15.835 1.00 87.31 479 THR A N 1
ATOM 3887 C CA . THR A 1 479 ? 2.580 8.649 15.906 1.00 87.31 479 THR A CA 1
ATOM 3888 C C . THR A 1 479 ? 1.334 8.975 16.717 1.00 87.31 479 THR A C 1
ATOM 3890 O O . THR A 1 479 ? 0.211 8.824 16.237 1.00 87.31 479 THR A O 1
ATOM 3893 N N . TYR A 1 480 ? 1.520 9.440 17.952 1.00 82.06 480 TYR A N 1
ATOM 3894 C CA . TYR A 1 480 ? 0.411 9.759 18.857 1.00 82.06 480 TYR A CA 1
ATOM 3895 C C . TYR A 1 480 ? 0.799 10.820 19.888 1.00 82.06 480 TYR A C 1
ATOM 3897 O O . TYR A 1 480 ? 1.407 10.509 20.903 1.00 82.06 480 TYR A O 1
ATOM 3905 N N . SER A 1 481 ? 0.459 12.086 19.649 1.00 79.94 481 SER A N 1
ATOM 3906 C CA . SER A 1 481 ? 0.981 13.161 20.494 1.00 79.94 481 SER A CA 1
ATOM 3907 C C . SER A 1 481 ? 0.141 13.492 21.720 1.00 79.94 481 SER A C 1
ATOM 3909 O O . SER A 1 481 ? -1.082 13.607 21.621 1.00 79.94 481 SER A O 1
ATOM 3911 N N . ASP A 1 482 ? 0.824 13.753 22.836 1.00 79.88 482 ASP A N 1
ATOM 3912 C CA . ASP A 1 482 ? 0.221 14.304 24.056 1.00 79.88 482 ASP A CA 1
ATOM 3913 C C . ASP A 1 482 ? -0.250 15.742 23.854 1.00 79.88 482 ASP A C 1
ATOM 3915 O O . ASP A 1 482 ? -1.250 16.154 24.441 1.00 79.88 482 ASP A O 1
ATOM 3919 N N . ASN A 1 483 ? 0.389 16.487 22.942 1.00 75.81 483 ASN A N 1
ATOM 3920 C CA . ASN A 1 483 ? 0.001 17.855 22.589 1.00 75.81 483 ASN A CA 1
ATOM 3921 C C . ASN A 1 483 ? -1.443 17.940 22.093 1.00 75.81 483 ASN A C 1
ATOM 3923 O O . ASN A 1 483 ? -2.085 18.981 22.241 1.00 75.81 483 ASN A O 1
ATOM 3927 N N . PHE A 1 484 ? -1.977 16.843 21.541 1.00 77.56 484 PHE A N 1
ATOM 3928 C CA . PHE A 1 484 ? -3.392 16.779 21.204 1.00 77.56 484 PHE A CA 1
ATOM 3929 C C . PHE A 1 484 ? -4.289 16.933 22.433 1.00 77.56 484 PHE A C 1
ATOM 3931 O O . PHE A 1 484 ? -5.351 17.504 22.268 1.00 77.56 484 PHE A O 1
ATOM 3938 N N . TYR A 1 485 ? -3.884 16.461 23.616 1.00 78.12 485 TYR A N 1
ATOM 3939 C CA . TYR A 1 485 ? -4.666 16.464 24.860 1.00 78.12 485 TYR A CA 1
ATOM 3940 C C . TYR A 1 485 ? -4.387 17.664 25.771 1.00 78.12 485 TYR A C 1
ATOM 3942 O O . TYR A 1 485 ? -5.190 17.957 26.654 1.00 78.12 485 TYR A O 1
ATOM 3950 N N . VAL A 1 486 ? -3.294 18.398 25.543 1.00 75.12 486 VAL A N 1
ATOM 3951 C CA . VAL A 1 486 ? -2.930 19.583 26.346 1.00 75.12 486 VAL A CA 1
ATOM 3952 C C . VAL A 1 486 ? -3.039 20.916 25.589 1.00 75.12 486 VAL A C 1
ATOM 3954 O O . VAL A 1 486 ? -2.943 21.977 26.203 1.00 75.12 486 VAL A O 1
ATOM 3957 N N . GLY A 1 487 ? -3.256 20.891 24.268 1.00 68.12 487 GLY A N 1
ATOM 3958 C CA . GLY A 1 487 ? -3.285 22.085 23.414 1.00 68.12 487 GLY A CA 1
ATOM 3959 C C . GLY A 1 487 ? -4.630 22.842 23.350 1.00 68.12 487 GLY A C 1
ATOM 3960 O O . GLY A 1 487 ? -5.658 22.357 23.820 1.00 68.12 487 GLY A O 1
ATOM 3961 N N . PRO A 1 488 ? -4.680 24.026 22.702 1.00 63.28 488 PRO A N 1
ATOM 3962 C CA . PRO A 1 488 ? -5.888 24.864 22.613 1.00 63.28 488 PRO A CA 1
ATOM 3963 C C . PRO A 1 488 ? -7.088 24.180 21.940 1.00 63.28 488 PRO A C 1
ATOM 3965 O O . PRO A 1 488 ? -8.235 24.462 22.282 1.00 63.28 488 PRO A O 1
ATOM 3968 N N . THR A 1 489 ? -6.824 23.247 21.020 1.00 60.66 489 THR A N 1
ATOM 3969 C CA . THR A 1 489 ? -7.816 22.443 20.283 1.00 60.66 489 THR A CA 1
ATOM 3970 C C . THR A 1 489 ? -8.738 21.622 21.207 1.00 60.66 489 THR A C 1
ATOM 3972 O O . THR A 1 489 ? -9.839 21.252 20.810 1.00 60.66 489 THR A O 1
ATOM 3975 N N . VAL A 1 490 ? -8.309 21.374 22.451 1.00 58.66 490 VAL A N 1
ATOM 3976 C CA . VAL A 1 490 ? -8.924 20.480 23.453 1.00 58.66 490 VAL A CA 1
ATOM 3977 C C . VAL A 1 490 ? -10.082 21.108 24.207 1.00 58.66 490 VAL A C 1
ATOM 3979 O O . VAL A 1 490 ? -10.985 20.378 24.614 1.00 58.66 490 VAL A O 1
ATOM 3982 N N . LYS A 1 491 ? -10.088 22.440 24.388 1.00 58.62 491 LYS A N 1
ATOM 3983 C CA . LYS A 1 491 ? -11.035 23.130 25.290 1.00 58.62 491 LYS A CA 1
ATOM 3984 C C . LYS A 1 491 ? -12.515 22.889 24.944 1.00 58.62 491 LYS A C 1
ATOM 3986 O O . LYS A 1 491 ? -13.358 23.076 25.809 1.00 58.62 491 LYS A O 1
ATOM 3991 N N . ASN A 1 492 ? -12.807 22.427 23.725 1.00 61.78 492 ASN A N 1
ATOM 3992 C CA . ASN A 1 492 ? -14.160 22.135 23.243 1.00 61.78 492 ASN A CA 1
ATOM 3993 C C . ASN A 1 492 ? -14.450 20.632 23.031 1.00 61.78 492 ASN A C 1
ATOM 3995 O O . ASN A 1 492 ? -15.556 20.293 22.622 1.00 61.78 492 ASN A O 1
ATOM 3999 N N . ILE A 1 493 ? -13.472 19.737 23.231 1.00 70.94 493 ILE A N 1
ATOM 4000 C CA . ILE A 1 493 ? -13.597 18.294 22.926 1.00 70.94 493 ILE A CA 1
ATOM 4001 C C . ILE A 1 493 ? -13.723 17.453 24.203 1.00 70.94 493 ILE A C 1
ATOM 4003 O O . ILE A 1 493 ? -14.503 16.504 24.231 1.00 70.94 493 ILE A O 1
ATOM 4007 N N . PHE A 1 494 ? -12.977 17.797 25.255 1.00 67.44 494 PHE A N 1
ATOM 4008 C CA . PHE A 1 494 ? -13.000 17.085 26.535 1.00 67.44 494 PHE A CA 1
ATOM 4009 C C . PHE A 1 494 ? -13.773 17.888 27.579 1.00 67.44 494 PHE A C 1
ATOM 4011 O O . PHE A 1 494 ? -13.693 19.116 27.594 1.00 67.44 494 PHE A O 1
ATOM 4018 N N . LYS A 1 495 ? -14.502 17.204 28.472 1.00 64.31 495 LYS A N 1
ATOM 4019 C CA . LYS A 1 495 ? -15.326 17.860 29.502 1.00 64.31 495 LYS A CA 1
ATOM 4020 C C . LYS A 1 495 ? -14.483 18.481 30.626 1.00 64.31 495 LYS A C 1
ATOM 4022 O O . LYS A 1 495 ? -15.011 19.247 31.425 1.00 64.31 495 LYS A O 1
ATOM 4027 N N . GLY A 1 496 ? -13.176 18.201 30.674 1.00 66.69 496 GLY A N 1
ATOM 4028 C CA . GLY A 1 496 ? -12.229 18.840 31.588 1.00 66.69 496 GLY A CA 1
ATOM 4029 C C . GLY A 1 496 ? -10.793 18.316 31.466 1.00 66.69 496 GLY A C 1
ATOM 4030 O O . GLY A 1 496 ? -10.503 17.397 30.701 1.00 66.69 496 GLY A O 1
ATOM 4031 N N . LYS A 1 497 ? -9.875 18.891 32.261 1.00 73.94 497 LYS A N 1
ATOM 4032 C CA . LYS A 1 497 ? -8.450 18.488 32.309 1.00 73.94 497 LYS A CA 1
ATOM 4033 C C . LYS A 1 497 ? -8.242 17.032 32.762 1.00 73.94 497 LYS A C 1
ATOM 4035 O O . LYS A 1 497 ? -7.255 16.416 32.369 1.00 73.94 497 LYS A O 1
ATOM 4040 N N . ALA A 1 498 ? -9.153 16.488 33.570 1.00 77.88 498 ALA A N 1
ATOM 4041 C CA . ALA A 1 498 ? -9.077 15.115 34.072 1.00 77.88 498 ALA A CA 1
ATOM 4042 C C . ALA A 1 498 ? -9.235 14.069 32.951 1.00 77.88 498 ALA A C 1
ATOM 4044 O O . ALA A 1 498 ? -8.462 13.113 32.895 1.00 77.88 498 ALA A O 1
ATOM 4045 N N . ASP A 1 499 ? -10.159 14.288 32.010 1.00 79.38 499 ASP A N 1
ATOM 4046 C CA . ASP A 1 499 ? -10.374 13.377 30.876 1.00 79.38 499 ASP A CA 1
ATOM 4047 C C . ASP A 1 499 ? -9.154 13.339 29.947 1.00 79.38 499 ASP A C 1
ATOM 4049 O O . ASP A 1 499 ? -8.727 12.273 29.501 1.00 79.38 499 ASP A O 1
ATOM 4053 N N . ALA A 1 500 ? -8.545 14.503 29.704 1.00 81.81 500 ALA A N 1
ATOM 4054 C CA . ALA A 1 500 ? -7.310 14.611 28.934 1.00 81.81 500 ALA A CA 1
ATOM 4055 C C . ALA A 1 500 ? -6.164 13.822 29.590 1.00 81.81 500 ALA A C 1
ATOM 4057 O O . ALA A 1 500 ? -5.473 13.056 28.917 1.00 81.81 500 ALA A O 1
ATOM 4058 N N . GLN A 1 501 ? -6.005 13.941 30.913 1.00 86.19 501 GLN A N 1
ATOM 4059 C CA . GLN A 1 501 ? -5.002 13.171 31.650 1.00 86.19 501 GLN A CA 1
ATOM 4060 C C . GLN A 1 501 ? -5.272 11.667 31.600 1.00 86.19 501 GLN A C 1
ATOM 4062 O O . GLN A 1 501 ? -4.342 10.890 31.383 1.00 86.19 501 GLN A O 1
ATOM 4067 N N . LYS A 1 502 ? -6.531 11.235 31.721 1.00 87.81 502 LYS A N 1
ATOM 4068 C CA . LYS A 1 502 ? -6.903 9.820 31.575 1.00 87.81 502 LYS A CA 1
ATOM 4069 C C . LYS A 1 502 ? -6.465 9.261 30.218 1.00 87.81 502 LYS A C 1
ATOM 4071 O O . LYS A 1 502 ? -5.926 8.157 30.159 1.00 87.81 502 LYS A O 1
ATOM 4076 N N . MET A 1 503 ? -6.633 10.028 29.141 1.00 88.00 503 MET A N 1
ATOM 4077 C CA . MET A 1 503 ? -6.210 9.609 27.802 1.00 88.00 503 MET A CA 1
ATOM 4078 C C . MET A 1 503 ? -4.688 9.530 27.643 1.00 88.00 503 MET A C 1
ATOM 4080 O O . MET A 1 503 ? -4.202 8.589 27.016 1.00 88.00 503 MET A O 1
ATOM 4084 N N . ILE A 1 504 ? -3.929 10.443 28.255 1.00 88.50 504 ILE A N 1
ATOM 4085 C CA . ILE A 1 504 ? -2.456 10.382 28.280 1.00 88.50 504 ILE A CA 1
ATOM 4086 C C . ILE A 1 504 ? -1.985 9.107 29.002 1.00 88.50 504 ILE A C 1
ATOM 4088 O O . ILE A 1 504 ? -1.176 8.344 28.471 1.00 88.50 504 ILE A O 1
ATOM 4092 N N . HIS A 1 505 ? -2.558 8.794 30.169 1.00 90.31 505 HIS A N 1
ATOM 4093 C CA . HIS A 1 505 ? -2.245 7.553 30.891 1.00 90.31 505 HIS A CA 1
ATOM 4094 C C . HIS A 1 505 ? -2.610 6.305 30.072 1.00 90.31 505 HIS A C 1
ATOM 4096 O O . HIS A 1 505 ? -1.811 5.367 29.973 1.00 90.31 505 HIS A O 1
ATOM 4102 N N . LYS A 1 506 ? -3.790 6.312 29.432 1.00 91.31 506 LYS A N 1
ATOM 4103 C CA . LYS A 1 506 ? -4.247 5.245 28.528 1.00 91.31 506 LYS A CA 1
ATOM 4104 C C . LYS A 1 506 ? -3.248 5.023 27.388 1.00 91.31 506 LYS A C 1
ATOM 4106 O O . LYS A 1 506 ? -2.866 3.878 27.143 1.00 91.31 506 LYS A O 1
ATOM 4111 N N . LYS A 1 507 ? -2.767 6.101 26.754 1.00 90.12 507 LYS A N 1
ATOM 4112 C CA . LYS A 1 507 ? -1.724 6.064 25.715 1.00 90.12 507 LYS A CA 1
ATOM 4113 C C . LYS A 1 507 ? -0.444 5.415 26.233 1.00 90.12 507 LYS A C 1
ATOM 4115 O O . LYS A 1 507 ? 0.040 4.482 25.602 1.00 90.12 507 LYS A O 1
ATOM 4120 N N . HIS A 1 508 ? 0.115 5.874 27.355 1.00 91.31 508 HIS A N 1
ATOM 4121 C CA . HIS A 1 508 ? 1.388 5.335 27.849 1.00 91.31 508 HIS A CA 1
ATOM 4122 C C . HIS A 1 508 ? 1.304 3.842 28.177 1.00 91.31 508 HIS A C 1
ATOM 4124 O O . HIS A 1 508 ? 2.229 3.093 27.863 1.00 91.31 508 HIS A O 1
ATOM 4130 N N . ARG A 1 509 ? 0.190 3.386 28.765 1.00 94.00 509 ARG A N 1
ATOM 4131 C CA . ARG A 1 509 ? -0.038 1.954 29.001 1.00 94.00 509 ARG A CA 1
ATOM 4132 C C . ARG A 1 509 ? -0.126 1.180 27.686 1.00 94.00 509 ARG A C 1
ATOM 4134 O O . ARG A 1 509 ? 0.535 0.155 27.540 1.00 94.00 509 ARG A O 1
ATOM 4141 N N . ALA A 1 510 ? -0.862 1.706 26.710 1.00 93.06 510 ALA A N 1
ATOM 4142 C CA . ALA A 1 510 ? -0.982 1.087 25.398 1.00 93.06 510 ALA A CA 1
ATOM 4143 C C . ALA A 1 510 ? 0.363 1.010 24.654 1.00 93.06 510 ALA A C 1
ATOM 4145 O O . ALA A 1 510 ? 0.647 -0.025 24.064 1.00 93.06 510 ALA A O 1
ATOM 4146 N N . LEU A 1 511 ? 1.218 2.039 24.718 1.00 92.81 511 LEU A N 1
ATOM 4147 C CA . LEU A 1 511 ? 2.563 2.003 24.123 1.00 92.81 511 LEU A CA 1
ATOM 4148 C C . LEU A 1 511 ? 3.425 0.883 24.725 1.00 92.81 511 LEU A C 1
ATOM 4150 O O . LEU A 1 511 ? 4.028 0.119 23.978 1.00 92.81 511 LEU A O 1
ATOM 4154 N N . LYS A 1 512 ? 3.396 0.700 26.053 1.00 95.06 512 LYS A N 1
ATOM 4155 C CA . LYS A 1 512 ? 4.102 -0.413 26.716 1.00 95.06 512 LYS A CA 1
ATOM 4156 C C . LYS A 1 512 ? 3.592 -1.781 26.254 1.00 95.06 512 LYS A C 1
ATOM 4158 O O . LYS A 1 512 ? 4.385 -2.689 26.016 1.00 95.06 512 LYS A O 1
ATOM 4163 N N . LEU A 1 513 ? 2.275 -1.935 26.101 1.00 96.94 513 LEU A N 1
ATOM 4164 C CA . LEU A 1 513 ? 1.677 -3.176 25.600 1.00 96.94 513 LEU A CA 1
ATOM 4165 C C . LEU A 1 513 ? 2.033 -3.421 24.125 1.00 96.94 513 LEU A C 1
ATOM 4167 O O . LEU A 1 513 ? 2.341 -4.548 23.744 1.00 96.94 513 LEU A O 1
ATOM 4171 N N . LEU A 1 514 ? 2.034 -2.378 23.294 1.00 96.12 514 LEU A N 1
ATOM 4172 C CA . LEU A 1 514 ? 2.445 -2.464 21.891 1.00 96.12 514 LEU A CA 1
ATOM 4173 C C . LEU A 1 514 ? 3.921 -2.865 21.761 1.00 96.12 514 LEU A C 1
ATOM 4175 O O . LEU A 1 514 ? 4.256 -3.707 20.928 1.00 96.12 514 LEU A O 1
ATOM 4179 N N . GLU A 1 515 ? 4.792 -2.342 22.618 1.00 95.19 515 GLU A N 1
ATOM 4180 C CA . GLU A 1 515 ? 6.187 -2.771 22.699 1.00 95.19 515 GLU A CA 1
ATOM 4181 C C . GLU A 1 515 ? 6.302 -4.243 23.110 1.00 95.19 515 GLU A C 1
ATOM 4183 O O . GLU A 1 515 ? 6.996 -5.023 22.455 1.00 95.19 515 GLU A O 1
ATOM 4188 N N . GLN A 1 516 ? 5.577 -4.642 24.157 1.00 96.12 516 GLN A N 1
ATOM 4189 C CA . GLN A 1 516 ? 5.611 -6.001 24.688 1.00 96.12 516 GLN A CA 1
ATOM 4190 C C . GLN A 1 516 ? 5.151 -7.046 23.667 1.00 96.12 516 GLN A C 1
ATOM 4192 O O . GLN A 1 516 ? 5.814 -8.072 23.518 1.00 96.12 516 GLN A O 1
ATOM 4197 N N . TYR A 1 517 ? 4.014 -6.817 23.005 1.00 97.50 517 TYR A N 1
ATOM 4198 C CA . TYR A 1 517 ? 3.372 -7.830 22.165 1.00 97.50 517 TYR A CA 1
ATOM 4199 C C . TYR A 1 517 ? 3.736 -7.724 20.687 1.00 97.50 517 TYR A C 1
ATOM 4201 O O . TYR A 1 517 ? 3.749 -8.744 20.003 1.00 97.50 517 TYR A O 1
ATOM 4209 N N . ALA A 1 518 ? 4.005 -6.519 20.186 1.00 96.19 518 ALA A N 1
ATOM 4210 C CA . ALA A 1 518 ? 4.175 -6.256 18.758 1.00 96.19 518 ALA A CA 1
ATOM 4211 C C . ALA A 1 518 ? 5.535 -5.644 18.399 1.00 96.19 518 ALA A C 1
ATOM 4213 O O . ALA A 1 518 ? 5.836 -5.491 17.217 1.00 96.19 518 ALA A O 1
ATOM 4214 N N . GLY A 1 519 ? 6.360 -5.307 19.395 1.00 94.44 519 GLY A N 1
ATOM 4215 C CA . GLY A 1 519 ? 7.694 -4.752 19.180 1.00 94.44 519 GLY A CA 1
ATOM 4216 C C . GLY A 1 519 ? 7.695 -3.287 18.739 1.00 94.44 519 GLY A C 1
ATOM 4217 O O . GLY A 1 519 ? 8.708 -2.803 18.241 1.00 94.44 519 GLY A O 1
ATOM 4218 N N . LEU A 1 520 ? 6.586 -2.560 18.913 1.00 93.69 520 LEU A N 1
ATOM 4219 C CA . LEU A 1 520 ? 6.537 -1.117 18.663 1.00 93.69 520 LEU A CA 1
ATOM 4220 C C . LEU A 1 520 ? 7.147 -0.408 19.872 1.00 93.69 520 LEU A C 1
ATOM 4222 O O . LEU A 1 520 ? 6.454 -0.142 20.851 1.00 93.69 520 LEU A O 1
ATOM 4226 N N . ARG A 1 521 ? 8.459 -0.177 19.834 1.00 90.75 521 ARG A N 1
ATOM 4227 C CA . ARG A 1 521 ? 9.206 0.299 21.002 1.00 90.75 521 ARG A CA 1
ATOM 4228 C C . ARG A 1 521 ? 8.755 1.696 21.418 1.00 90.75 521 ARG A C 1
ATOM 4230 O O . ARG A 1 521 ? 8.660 2.598 20.590 1.00 90.75 521 ARG A O 1
ATOM 4237 N N . THR A 1 522 ? 8.573 1.902 22.717 1.00 88.62 522 THR A N 1
ATOM 4238 C CA . THR A 1 522 ? 8.167 3.195 23.284 1.00 88.62 522 THR A CA 1
ATOM 4239 C C . THR A 1 522 ? 9.207 4.280 22.999 1.00 88.62 522 THR A C 1
ATOM 4241 O O . THR A 1 522 ? 8.844 5.426 22.767 1.00 88.62 522 THR A O 1
ATOM 4244 N N . ILE A 1 523 ? 10.496 3.921 22.954 1.00 88.88 523 ILE A N 1
ATOM 4245 C CA . ILE A 1 523 ? 11.590 4.854 22.633 1.00 88.88 523 ILE A CA 1
ATOM 4246 C C . ILE A 1 523 ? 11.547 5.368 21.185 1.00 88.88 523 ILE A C 1
ATOM 4248 O O . ILE A 1 523 ? 12.073 6.437 20.899 1.00 88.88 523 ILE A O 1
ATOM 4252 N N . ASP A 1 524 ? 10.901 4.628 20.283 1.00 86.81 524 ASP A N 1
ATOM 4253 C CA . ASP A 1 524 ? 10.767 4.986 18.869 1.00 86.81 524 ASP A CA 1
ATOM 4254 C C . ASP A 1 524 ? 9.486 5.800 18.589 1.00 86.81 524 ASP A C 1
ATOM 4256 O O . ASP A 1 524 ? 9.192 6.165 17.448 1.00 86.81 524 ASP A O 1
ATOM 4260 N N . HIS A 1 525 ? 8.691 6.070 19.626 1.00 84.38 525 HIS A N 1
ATOM 4261 C CA . HIS A 1 525 ? 7.460 6.847 19.538 1.00 84.38 525 HIS A CA 1
ATOM 4262 C C . HIS A 1 525 ? 7.718 8.277 19.048 1.00 84.38 525 HIS A C 1
ATOM 4264 O O . HIS A 1 525 ? 8.661 8.940 19.478 1.00 84.38 525 HIS A O 1
ATOM 4270 N N . ILE A 1 526 ? 6.829 8.781 18.187 1.00 83.00 526 ILE A N 1
ATOM 4271 C CA . ILE A 1 526 ? 6.908 10.145 17.657 1.00 83.00 526 ILE A CA 1
ATOM 4272 C C . ILE A 1 526 ? 5.741 10.997 18.167 1.00 83.00 526 ILE A C 1
ATOM 4274 O O . ILE A 1 526 ? 4.558 10.709 17.942 1.00 83.00 526 ILE A O 1
ATOM 4278 N N . GLU A 1 527 ? 6.089 12.140 18.758 1.00 81.88 527 GLU A N 1
ATOM 4279 C CA . GLU A 1 527 ? 5.165 13.236 19.042 1.00 81.88 527 GLU A CA 1
ATOM 4280 C C . GLU A 1 527 ? 4.810 13.981 17.739 1.00 81.88 527 GLU A C 1
ATOM 4282 O O . GLU A 1 527 ? 5.522 14.868 17.275 1.00 81.88 527 GLU A O 1
ATOM 4287 N N . GLY A 1 528 ? 3.709 13.583 17.094 1.00 73.62 528 GLY A N 1
ATOM 4288 C CA . GLY A 1 528 ? 3.208 14.226 15.872 1.00 73.62 528 GLY A CA 1
ATOM 4289 C C . GLY A 1 528 ? 2.264 15.409 16.126 1.00 73.62 528 GLY A C 1
ATOM 4290 O O . GLY A 1 528 ? 1.403 15.356 16.996 1.00 73.62 528 GLY A O 1
ATOM 4291 N N . SER A 1 529 ? 2.335 16.462 15.312 1.00 77.25 529 SER A N 1
ATOM 4292 C CA . SER A 1 529 ? 1.382 17.577 15.404 1.00 77.25 529 SER A CA 1
ATOM 4293 C C . SER A 1 529 ? -0.036 17.178 14.974 1.00 77.25 529 SER A C 1
ATOM 4295 O O . SER A 1 529 ? -0.220 16.430 14.013 1.00 77.25 529 SER A O 1
ATOM 4297 N N . PHE A 1 530 ? -1.053 17.713 15.657 1.00 83.75 530 PHE A N 1
ATOM 4298 C CA . PHE A 1 530 ? -2.441 17.633 15.199 1.00 83.75 530 PHE A CA 1
ATOM 4299 C C . PHE A 1 530 ? -2.623 18.548 13.983 1.00 83.75 530 PHE A C 1
ATOM 4301 O O . PHE A 1 530 ? -2.484 19.766 14.099 1.00 83.75 530 PHE A O 1
ATOM 4308 N N . ARG A 1 531 ? -2.917 17.976 12.811 1.00 83.31 531 ARG A N 1
ATOM 4309 C CA . ARG A 1 531 ? -2.946 18.725 11.540 1.00 83.31 531 ARG A CA 1
ATOM 4310 C C . ARG A 1 531 ? -4.353 19.051 11.063 1.00 83.31 531 ARG A C 1
ATOM 4312 O O . ARG A 1 531 ? -4.505 19.853 10.145 1.00 83.31 531 ARG A O 1
ATOM 4319 N N . ARG A 1 532 ? -5.373 18.419 11.653 1.00 87.56 532 ARG A N 1
ATOM 4320 C CA . ARG A 1 532 ? -6.774 18.496 11.206 1.00 87.56 532 ARG A CA 1
ATOM 4321 C C . ARG A 1 532 ? -6.920 18.127 9.723 1.00 87.56 532 ARG A C 1
ATOM 4323 O O . ARG A 1 532 ? -7.672 18.752 8.979 1.00 87.56 532 ARG A O 1
ATOM 4330 N N . ALA A 1 533 ? -6.166 17.117 9.295 1.00 90.12 533 ALA A N 1
ATOM 4331 C CA . ALA A 1 533 ? -6.147 16.649 7.906 1.00 90.12 533 ALA A CA 1
ATOM 4332 C C . ALA A 1 533 ? -6.022 15.123 7.781 1.00 90.12 533 ALA A C 1
ATOM 4334 O O . ALA A 1 533 ? -6.386 14.569 6.744 1.00 90.12 533 ALA A O 1
ATOM 4335 N N . LEU A 1 534 ? -5.513 14.459 8.823 1.00 93.44 534 LEU A N 1
ATOM 4336 C CA . LEU A 1 534 ? -5.207 13.030 8.835 1.00 93.44 534 LEU A CA 1
ATOM 4337 C C . LEU A 1 534 ? -6.416 12.197 9.279 1.00 93.44 534 LEU A C 1
ATOM 4339 O O . LEU A 1 534 ? -7.299 12.702 9.979 1.00 93.44 534 LEU A O 1
ATOM 4343 N N . ALA A 1 535 ? -6.408 10.900 8.967 1.00 95.44 535 ALA A N 1
ATOM 4344 C CA . ALA A 1 535 ? -7.446 9.981 9.435 1.00 95.44 535 ALA A CA 1
ATOM 4345 C C . ALA A 1 535 ? -7.506 9.926 10.967 1.00 95.44 535 ALA A C 1
ATOM 4347 O O . ALA A 1 535 ? -8.566 10.115 11.563 1.00 95.44 535 ALA A O 1
ATOM 4348 N N . GLN A 1 536 ? -6.346 9.763 11.615 1.00 92.94 536 GLN A N 1
ATOM 4349 C CA . GLN A 1 536 ? -6.250 9.752 13.077 1.00 92.94 536 GLN A CA 1
ATOM 4350 C C . GLN A 1 536 ? -6.816 11.032 13.710 1.00 92.94 536 GLN A C 1
ATOM 4352 O O . GLN A 1 536 ? -7.513 10.957 14.717 1.00 92.94 536 GLN A O 1
ATOM 4357 N N . ASP A 1 537 ? -6.592 12.198 13.094 1.00 91.88 537 ASP A N 1
ATOM 4358 C CA . ASP A 1 537 ? -7.092 13.480 13.596 1.00 91.88 537 ASP A CA 1
ATOM 4359 C C . ASP A 1 537 ? -8.625 13.509 13.577 1.00 91.88 537 ASP A C 1
ATOM 4361 O O . ASP A 1 537 ? -9.255 13.982 14.525 1.00 91.88 537 ASP A O 1
ATOM 4365 N N . TYR A 1 538 ? -9.231 12.987 12.503 1.00 93.69 538 TYR A N 1
ATOM 4366 C CA . TYR A 1 538 ? -10.683 12.876 12.393 1.00 93.69 538 TYR A CA 1
ATOM 4367 C C . TYR A 1 538 ? -11.249 11.975 13.484 1.00 93.69 538 TYR A C 1
ATOM 4369 O O . TYR A 1 538 ? -12.181 12.376 14.180 1.00 93.69 538 TYR A O 1
ATOM 4377 N N . PHE A 1 539 ? -10.675 10.785 13.668 1.00 94.31 539 PHE A N 1
ATOM 4378 C CA . PHE A 1 539 ? -11.168 9.838 14.665 1.00 94.31 539 PHE A CA 1
ATOM 4379 C C . PHE A 1 539 ? -10.956 10.325 16.100 1.00 94.31 539 PHE A C 1
ATOM 4381 O O . PHE A 1 539 ? -11.842 10.105 16.917 1.00 94.31 539 PHE A O 1
ATOM 4388 N N . ARG A 1 540 ? -9.886 11.078 16.397 1.00 89.25 540 ARG A N 1
ATOM 4389 C CA . ARG A 1 540 ? -9.716 11.736 17.707 1.00 89.25 540 ARG A CA 1
ATOM 4390 C C . ARG A 1 540 ? -10.821 12.747 18.018 1.00 89.25 540 ARG A C 1
ATOM 4392 O O . ARG A 1 540 ? -11.230 12.858 19.165 1.00 89.25 540 ARG A O 1
ATOM 4399 N N . ILE A 1 541 ? -11.315 13.488 17.021 1.00 89.56 541 ILE A N 1
ATOM 4400 C CA . ILE A 1 541 ? -12.437 14.424 17.218 1.00 89.56 541 ILE A CA 1
ATOM 4401 C C . ILE A 1 541 ? -13.770 13.674 17.264 1.00 89.56 541 ILE A C 1
ATOM 4403 O O . ILE A 1 541 ? -14.627 13.953 18.100 1.00 89.56 541 ILE A O 1
ATOM 4407 N N . ALA A 1 542 ? -13.984 12.751 16.327 1.00 91.12 542 ALA A N 1
ATOM 4408 C CA . ALA A 1 542 ? -15.253 12.052 16.187 1.00 91.12 542 ALA A CA 1
ATOM 4409 C C . ALA A 1 542 ? -15.513 11.086 17.352 1.00 91.12 542 ALA A C 1
ATOM 4411 O O . ALA A 1 542 ? -16.676 10.885 17.703 1.00 91.12 542 ALA A O 1
ATOM 4412 N N . TYR A 1 543 ? -14.454 10.542 17.950 1.00 92.38 543 TYR A N 1
ATOM 4413 C CA . TYR A 1 543 ? -14.478 9.581 19.047 1.00 92.38 543 TYR A CA 1
ATOM 4414 C C . TYR A 1 543 ? -13.416 9.966 20.09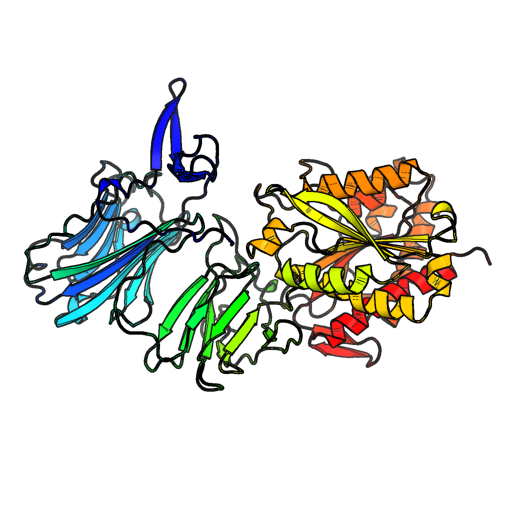9 1.00 92.38 543 TYR A C 1
ATOM 4416 O O . TYR A 1 543 ? -12.345 9.366 20.130 1.00 92.38 543 TYR A O 1
ATOM 4424 N N . PRO A 1 544 ? -13.681 10.958 20.969 1.00 86.56 544 PRO A N 1
ATOM 4425 C CA . PRO A 1 544 ? -12.672 11.512 21.886 1.00 86.56 544 PRO A CA 1
ATOM 4426 C C . PRO A 1 544 ? -12.051 10.514 22.873 1.00 86.56 544 PRO A C 1
ATOM 4428 O O . PRO A 1 544 ? -10.906 10.685 23.287 1.00 86.56 544 PRO A O 1
ATOM 4431 N N . GLU A 1 545 ? -12.785 9.456 23.223 1.00 87.31 545 GLU A N 1
ATOM 4432 C CA . GLU A 1 545 ? -12.325 8.380 24.115 1.00 87.31 545 GLU A CA 1
ATOM 4433 C C . GLU A 1 545 ? -11.525 7.282 23.383 1.00 87.31 545 GLU A C 1
ATOM 4435 O O . GLU A 1 545 ? -10.981 6.358 24.007 1.00 87.31 545 GLU A O 1
ATOM 4440 N N . ALA A 1 546 ? -11.438 7.377 22.051 1.00 90.88 546 ALA A N 1
ATOM 4441 C CA . ALA A 1 546 ? -10.699 6.438 21.228 1.00 90.88 546 ALA A CA 1
ATOM 4442 C C . ALA A 1 546 ? -9.190 6.677 21.311 1.00 90.88 546 ALA A C 1
ATOM 4444 O O . ALA A 1 546 ? -8.691 7.802 21.233 1.00 90.88 546 ALA A O 1
ATOM 4445 N N . MET A 1 547 ? -8.449 5.577 21.347 1.00 91.94 547 MET A N 1
ATOM 4446 C CA . MET A 1 547 ? -7.033 5.552 21.001 1.00 91.94 547 MET A CA 1
ATOM 4447 C C . MET A 1 547 ? -6.898 5.607 19.475 1.00 91.94 547 MET A C 1
ATOM 4449 O O . MET A 1 547 ? -6.970 4.576 18.807 1.00 91.94 547 MET A O 1
ATOM 4453 N N . ALA A 1 548 ? -6.728 6.806 18.918 1.00 93.62 548 ALA A N 1
ATOM 4454 C CA . ALA A 1 548 ? -6.583 7.015 17.478 1.00 93.62 548 ALA A CA 1
ATOM 4455 C C . ALA A 1 548 ? -5.150 7.435 17.116 1.00 93.62 548 ALA A C 1
ATOM 4457 O O . ALA A 1 548 ? -4.699 8.516 17.514 1.00 93.62 548 ALA A O 1
ATOM 4458 N N . PHE A 1 549 ? -4.430 6.598 16.366 1.00 93.06 549 PHE A N 1
ATOM 4459 C CA . PHE A 1 549 ? -3.025 6.823 16.012 1.00 93.06 549 PHE A CA 1
ATOM 4460 C C . PHE A 1 549 ? -2.659 6.281 14.626 1.00 93.06 549 PHE A C 1
ATOM 4462 O O . PHE A 1 549 ? -3.351 5.430 14.068 1.00 93.06 549 PHE A O 1
ATOM 4469 N N . SER A 1 550 ? -1.548 6.770 14.078 1.00 93.94 550 SER A N 1
ATOM 4470 C CA . SER A 1 550 ? -0.939 6.226 12.863 1.00 93.94 550 SER A CA 1
ATOM 4471 C C . SER A 1 550 ? 0.200 5.272 13.215 1.00 93.94 550 SER A C 1
ATOM 4473 O O . SER A 1 550 ? 0.983 5.540 14.132 1.00 93.94 550 SER A O 1
ATOM 4475 N N . LEU A 1 551 ? 0.286 4.171 12.472 1.00 94.44 551 LEU A N 1
ATOM 4476 C CA . LEU A 1 551 ? 1.358 3.183 12.548 1.00 94.44 551 LEU A CA 1
ATOM 4477 C C . LEU A 1 551 ? 2.199 3.263 11.275 1.00 94.44 551 LEU A C 1
ATOM 4479 O O . LEU A 1 551 ? 1.669 3.076 10.188 1.00 94.44 551 LEU A O 1
ATOM 4483 N N . GLU A 1 552 ? 3.498 3.501 11.410 1.00 91.75 552 GLU A N 1
ATOM 4484 C CA . GLU A 1 552 ? 4.448 3.587 10.298 1.00 91.75 552 GLU A CA 1
ATOM 4485 C C . GLU A 1 552 ? 5.344 2.348 10.297 1.00 91.75 552 GLU A C 1
ATOM 4487 O O . GLU A 1 552 ? 6.223 2.225 11.149 1.00 91.75 552 GLU A O 1
ATOM 4492 N N . LEU A 1 553 ? 5.130 1.413 9.372 1.00 92.94 553 LEU A N 1
ATOM 4493 C CA . LEU A 1 553 ? 5.951 0.204 9.253 1.00 92.94 553 LEU A CA 1
ATOM 4494 C C . LEU A 1 553 ? 7.249 0.467 8.475 1.00 92.94 553 LEU A C 1
ATOM 4496 O O . LEU A 1 553 ? 7.279 1.270 7.546 1.00 92.94 553 LEU A O 1
ATOM 4500 N N . GLY A 1 554 ? 8.318 -0.255 8.804 1.00 89.62 554 GLY A N 1
ATOM 4501 C CA . GLY A 1 554 ? 9.502 -0.356 7.949 1.00 89.62 554 GLY A CA 1
ATOM 4502 C C . GLY A 1 554 ? 9.350 -1.479 6.927 1.00 89.62 554 GLY A C 1
ATOM 4503 O O . GLY A 1 554 ? 8.719 -2.496 7.209 1.00 89.62 554 GLY A O 1
ATOM 4504 N N . THR A 1 555 ? 9.950 -1.325 5.748 1.00 89.12 555 THR A N 1
ATOM 4505 C CA . THR A 1 555 ? 10.147 -2.443 4.804 1.00 89.12 555 THR A CA 1
ATOM 4506 C C . THR A 1 555 ? 11.471 -3.174 5.039 1.00 89.12 555 THR A C 1
ATOM 4508 O O . THR A 1 555 ? 11.631 -4.306 4.594 1.00 89.12 555 THR A O 1
ATOM 4511 N N . SER A 1 556 ? 12.421 -2.561 5.753 1.00 90.31 556 SER A N 1
ATOM 4512 C CA . SER A 1 556 ? 13.773 -3.088 5.972 1.00 90.31 556 SER A CA 1
ATOM 4513 C C . SER A 1 556 ? 13.879 -4.002 7.194 1.00 90.31 556 SER A C 1
ATOM 4515 O O . SER A 1 556 ? 14.380 -5.129 7.079 1.00 90.31 556 SER A O 1
ATOM 4517 N N . SER A 1 557 ? 13.435 -3.525 8.354 1.00 91.94 557 SER A N 1
ATOM 4518 C CA . SER A 1 557 ? 13.560 -4.209 9.641 1.00 91.94 557 SER A CA 1
ATOM 4519 C C . SER A 1 557 ? 12.421 -3.865 10.602 1.00 91.94 557 SER A C 1
ATOM 4521 O O . SER A 1 557 ? 11.644 -2.933 10.392 1.00 91.94 557 SER A O 1
ATOM 4523 N N . TYR A 1 558 ? 12.306 -4.678 11.646 1.00 93.38 558 TYR A N 1
ATOM 4524 C CA . TYR A 1 558 ? 11.403 -4.494 12.772 1.00 93.38 558 TYR A CA 1
ATOM 4525 C C . TYR A 1 558 ? 12.072 -4.999 14.053 1.00 93.38 558 TYR A C 1
ATOM 4527 O O . TYR A 1 558 ? 13.068 -5.720 13.991 1.00 93.38 558 TYR A O 1
ATOM 4535 N N . PHE A 1 559 ? 11.547 -4.617 15.214 1.00 94.44 559 PHE A N 1
ATOM 4536 C CA . PHE A 1 559 ? 12.004 -5.167 16.485 1.00 94.44 559 PHE A CA 1
ATOM 4537 C C . PHE A 1 559 ? 11.165 -6.399 16.825 1.00 94.44 559 PHE A C 1
ATOM 4539 O O . PHE A 1 559 ? 9.945 -6.302 16.933 1.00 94.44 559 PHE A O 1
ATOM 4546 N N . ASP A 1 560 ? 11.807 -7.557 16.968 1.00 95.75 560 ASP A N 1
ATOM 4547 C CA . ASP A 1 560 ? 11.137 -8.807 17.316 1.00 95.75 560 ASP A CA 1
ATOM 4548 C C . ASP A 1 560 ? 10.814 -8.806 18.824 1.00 95.75 560 ASP A C 1
ATOM 4550 O O . ASP A 1 560 ? 11.733 -8.864 19.649 1.00 95.75 560 ASP A O 1
ATOM 4554 N N . PRO A 1 561 ? 9.529 -8.749 19.229 1.00 95.12 561 PRO A N 1
ATOM 4555 C CA . PRO A 1 561 ? 9.156 -8.692 20.639 1.00 95.12 561 PRO A CA 1
ATOM 4556 C C . PRO A 1 561 ? 9.457 -9.983 21.407 1.00 95.12 561 PRO A C 1
ATOM 4558 O O . PRO A 1 561 ? 9.515 -9.938 22.637 1.00 95.12 561 PRO A O 1
ATOM 4561 N N . ILE A 1 562 ? 9.640 -11.111 20.714 1.00 93.75 562 ILE A N 1
ATOM 4562 C CA . ILE A 1 562 ? 9.937 -12.417 21.311 1.00 93.75 562 ILE A CA 1
ATOM 4563 C C . ILE A 1 562 ? 11.442 -12.539 21.523 1.00 93.75 562 ILE A C 1
ATOM 4565 O O . ILE A 1 562 ? 11.887 -12.867 22.619 1.00 93.75 562 ILE A O 1
ATOM 4569 N N . LYS A 1 563 ? 12.228 -12.244 20.483 1.00 95.19 563 LYS A N 1
ATOM 4570 C CA . LYS A 1 563 ? 13.693 -12.364 20.532 1.00 95.19 563 LYS A CA 1
ATOM 4571 C C . LYS A 1 563 ? 14.397 -11.156 21.148 1.00 95.19 563 LYS A C 1
ATOM 4573 O O . LYS A 1 563 ? 15.575 -11.252 21.467 1.00 95.19 563 LYS A O 1
ATOM 4578 N N . LYS A 1 564 ? 13.685 -10.037 21.318 1.00 93.81 564 LYS A N 1
ATOM 4579 C CA . LYS A 1 564 ? 14.205 -8.766 21.852 1.00 93.81 564 LYS A CA 1
ATOM 4580 C C . LYS A 1 564 ? 15.383 -8.205 21.048 1.00 93.81 564 LYS A C 1
ATOM 4582 O O . LYS A 1 564 ? 16.303 -7.614 21.603 1.00 93.81 564 LYS A O 1
ATOM 4587 N N . GLU A 1 565 ? 15.333 -8.353 19.729 1.00 94.19 565 GLU A N 1
ATOM 4588 C CA . GLU A 1 565 ? 16.372 -7.884 18.809 1.00 94.19 565 GLU A CA 1
ATOM 4589 C C . GLU A 1 565 ? 15.771 -7.395 17.484 1.00 94.19 565 GLU A C 1
ATOM 4591 O O . GLU A 1 565 ? 14.666 -7.783 17.097 1.00 94.19 565 GLU A O 1
ATOM 4596 N N . SER A 1 566 ? 16.505 -6.547 16.764 1.00 93.81 566 SER A N 1
ATOM 4597 C CA . SER A 1 566 ? 16.118 -6.108 15.423 1.00 93.81 566 SER A CA 1
ATOM 4598 C C . SER A 1 566 ? 16.265 -7.254 14.420 1.00 93.81 566 SER A C 1
ATOM 4600 O O . SER A 1 566 ? 17.324 -7.872 14.308 1.00 93.81 566 SER A O 1
ATOM 4602 N N . LYS A 1 567 ? 15.212 -7.523 13.652 1.00 94.38 567 LYS A N 1
ATOM 4603 C CA . LYS A 1 567 ? 15.183 -8.527 12.583 1.00 94.38 567 LYS A CA 1
ATOM 4604 C C . LYS A 1 567 ? 14.730 -7.906 11.272 1.00 94.38 567 LYS A C 1
ATOM 4606 O O . LYS A 1 567 ? 14.119 -6.842 11.238 1.00 94.38 567 LYS A O 1
ATOM 4611 N N . VAL A 1 568 ? 15.043 -8.577 10.170 1.00 93.44 568 VAL A N 1
ATOM 4612 C CA . VAL A 1 568 ? 14.572 -8.168 8.845 1.00 93.44 568 VAL A CA 1
ATOM 4613 C C . VAL A 1 568 ? 13.063 -8.350 8.732 1.00 93.44 568 VAL A C 1
ATOM 4615 O O . VAL A 1 568 ? 12.497 -9.259 9.337 1.00 93.44 568 VAL A O 1
ATOM 4618 N N . VAL A 1 569 ? 12.418 -7.500 7.939 1.00 93.75 569 VAL A N 1
ATOM 4619 C CA . VAL A 1 569 ? 11.010 -7.701 7.594 1.00 93.75 569 VAL A CA 1
ATOM 4620 C C . VAL A 1 569 ? 10.879 -8.844 6.594 1.00 93.75 569 VAL A C 1
ATOM 4622 O O . VAL A 1 569 ? 11.571 -8.886 5.576 1.00 93.75 569 VAL A O 1
ATOM 4625 N N . ASP A 1 570 ? 9.966 -9.759 6.892 1.00 94.69 570 ASP A N 1
ATOM 4626 C CA . ASP A 1 570 ? 9.522 -10.851 6.037 1.00 94.69 570 ASP A CA 1
ATOM 4627 C C . ASP A 1 570 ? 8.040 -11.158 6.321 1.00 94.69 570 ASP A C 1
ATOM 4629 O O . ASP A 1 570 ? 7.357 -10.445 7.055 1.00 94.69 570 ASP A O 1
ATOM 4633 N N . GLN A 1 571 ? 7.485 -12.217 5.735 1.00 94.94 571 GLN A N 1
ATOM 4634 C CA . GLN A 1 571 ? 6.085 -12.554 6.005 1.00 94.94 571 GLN A CA 1
ATOM 4635 C C . GLN A 1 571 ? 5.843 -12.955 7.465 1.00 94.94 571 GLN A C 1
ATOM 4637 O O . GLN A 1 571 ? 4.765 -12.676 7.985 1.00 94.94 571 GLN A O 1
ATOM 4642 N N . GLN A 1 572 ? 6.814 -13.582 8.137 1.00 95.81 572 GLN A N 1
ATOM 4643 C CA . GLN A 1 572 ? 6.680 -13.992 9.533 1.00 95.81 572 GLN A CA 1
ATOM 4644 C C . GLN A 1 572 ? 6.690 -12.780 10.466 1.00 95.81 572 GLN A C 1
ATOM 4646 O O . GLN A 1 572 ? 5.893 -12.741 11.404 1.00 95.81 572 GLN A O 1
ATOM 4651 N N . SER A 1 573 ? 7.504 -11.762 10.181 1.00 95.19 573 SER A N 1
ATOM 4652 C CA . SER A 1 573 ? 7.486 -10.511 10.937 1.00 95.19 573 SER A CA 1
ATOM 4653 C C . SER A 1 573 ? 6.117 -9.838 10.871 1.00 95.19 573 SER A C 1
ATOM 4655 O O . SER A 1 573 ? 5.604 -9.399 11.895 1.00 95.19 573 SER A O 1
ATOM 4657 N N . LEU A 1 574 ? 5.466 -9.818 9.700 1.00 95.88 574 LEU A N 1
ATOM 4658 C CA . LEU A 1 574 ? 4.108 -9.274 9.562 1.00 95.88 574 LEU A CA 1
ATOM 4659 C C . LEU A 1 574 ? 3.083 -10.065 10.381 1.00 95.88 574 LEU A C 1
ATOM 4661 O O . LEU A 1 574 ? 2.151 -9.472 10.924 1.00 95.88 574 LEU A O 1
ATOM 4665 N N . ARG A 1 575 ? 3.264 -11.390 10.513 1.00 97.25 575 ARG A N 1
ATOM 4666 C CA . ARG A 1 575 ? 2.431 -12.210 11.406 1.00 97.25 575 ARG A CA 1
ATOM 4667 C C . ARG A 1 575 ? 2.634 -11.828 12.867 1.00 97.25 575 ARG A C 1
ATOM 4669 O O . ARG A 1 575 ? 1.646 -11.615 13.562 1.00 97.25 575 ARG A O 1
ATOM 4676 N N . ILE A 1 576 ? 3.888 -11.712 13.302 1.00 97.31 576 ILE A N 1
ATOM 4677 C CA . ILE A 1 576 ? 4.251 -11.354 14.680 1.00 97.31 576 ILE A CA 1
ATOM 4678 C C . ILE A 1 576 ? 3.694 -9.974 15.040 1.00 97.31 576 ILE A C 1
ATOM 4680 O O . ILE A 1 576 ? 2.982 -9.847 16.033 1.00 97.31 576 ILE A O 1
ATOM 4684 N N . VAL A 1 577 ? 3.951 -8.960 14.209 1.00 96.62 577 VAL A N 1
ATOM 4685 C CA . VAL A 1 577 ? 3.498 -7.585 14.461 1.00 96.62 577 VAL A CA 1
ATOM 4686 C C . VAL A 1 577 ? 1.972 -7.489 14.402 1.00 96.62 577 VAL A C 1
ATOM 4688 O O . VAL A 1 577 ? 1.369 -6.890 15.287 1.00 96.62 577 VAL A O 1
ATOM 4691 N N . GLY A 1 578 ? 1.323 -8.105 13.407 1.00 97.44 578 GLY A N 1
ATOM 4692 C CA . GLY A 1 578 ? -0.135 -8.055 13.256 1.00 97.44 578 GLY A CA 1
ATOM 4693 C C . GLY A 1 578 ? -0.895 -8.755 14.388 1.00 97.44 578 GLY A C 1
ATOM 4694 O O . GLY A 1 578 ? -1.842 -8.193 14.938 1.00 97.44 578 GLY A O 1
ATOM 4695 N N . GLU A 1 579 ? -0.471 -9.962 14.775 1.00 97.88 579 GLU A N 1
ATOM 4696 C CA . GLU A 1 579 ? -1.047 -10.673 15.924 1.00 97.88 579 GLU A CA 1
ATOM 4697 C C . GLU A 1 579 ? -0.745 -9.939 17.239 1.00 97.88 579 GLU A C 1
ATOM 4699 O O . GLU A 1 579 ? -1.632 -9.768 18.077 1.00 97.88 579 GLU A O 1
ATOM 4704 N N . GLY A 1 580 ? 0.490 -9.460 17.402 1.00 98.00 580 GLY A N 1
ATOM 4705 C CA . GLY A 1 580 ? 0.920 -8.680 18.555 1.00 98.00 580 GLY A CA 1
ATOM 4706 C C . GLY A 1 580 ? 0.111 -7.398 18.743 1.00 98.00 580 GLY A C 1
ATOM 4707 O O . GLY A 1 580 ? -0.274 -7.075 19.865 1.00 98.00 580 GLY A O 1
ATOM 4708 N N . LEU A 1 581 ? -0.185 -6.685 17.650 1.00 97.94 581 LEU A N 1
ATOM 4709 C CA . LEU A 1 581 ? -0.962 -5.446 17.669 1.00 97.94 581 LEU A CA 1
ATOM 4710 C C . LEU A 1 581 ? -2.358 -5.700 18.244 1.00 97.94 581 LEU A C 1
ATOM 4712 O O . LEU A 1 581 ? -2.806 -4.975 19.131 1.00 97.94 581 LEU A O 1
ATOM 4716 N N . LEU A 1 582 ? -3.024 -6.765 17.789 1.00 98.31 582 LEU A N 1
ATOM 4717 C CA . LEU A 1 582 ? -4.332 -7.145 18.314 1.00 98.31 582 LEU A CA 1
ATOM 4718 C C . LEU A 1 582 ? -4.250 -7.558 19.791 1.00 98.31 582 LEU A C 1
ATOM 4720 O O . LEU A 1 582 ? -5.062 -7.097 20.588 1.00 98.31 582 LEU A O 1
ATOM 4724 N N . LYS A 1 583 ? -3.253 -8.364 20.181 1.00 98.19 583 LYS A N 1
ATOM 4725 C CA . LYS A 1 583 ? -3.042 -8.756 21.588 1.00 98.19 583 LYS A CA 1
ATOM 4726 C C . LYS A 1 583 ? -2.843 -7.552 22.506 1.00 98.19 583 LYS A C 1
ATOM 4728 O O . LYS A 1 583 ? -3.463 -7.496 23.564 1.00 98.19 583 LYS A O 1
ATOM 4733 N N . ALA A 1 584 ? -2.031 -6.579 22.093 1.00 97.81 584 ALA A N 1
ATOM 4734 C CA . ALA A 1 584 ? -1.805 -5.354 22.855 1.00 97.81 584 ALA A CA 1
ATOM 4735 C C . ALA A 1 584 ? -3.107 -4.571 23.075 1.00 97.81 584 ALA A C 1
ATOM 4737 O O . ALA A 1 584 ? -3.391 -4.145 24.194 1.00 97.81 584 ALA A O 1
ATOM 4738 N N . ILE A 1 585 ? -3.922 -4.423 22.025 1.00 97.44 585 ILE A N 1
ATOM 4739 C CA . ILE A 1 585 ? -5.216 -3.733 22.102 1.00 97.44 585 ILE A CA 1
ATOM 4740 C C . ILE A 1 585 ? -6.175 -4.476 23.041 1.00 97.44 585 ILE A C 1
ATOM 4742 O O . ILE A 1 585 ? -6.813 -3.853 23.884 1.00 97.44 585 ILE A O 1
ATOM 4746 N N . LEU A 1 586 ? -6.254 -5.804 22.944 1.00 97.19 586 LEU A N 1
ATOM 4747 C CA . LEU A 1 586 ? -7.128 -6.620 23.792 1.00 97.19 586 LEU A CA 1
ATOM 4748 C C . LEU A 1 586 ? -6.709 -6.600 25.268 1.00 97.19 586 LEU A C 1
ATOM 4750 O O . LEU A 1 586 ? -7.563 -6.497 26.149 1.00 97.19 586 LEU A O 1
ATOM 4754 N N . ALA A 1 587 ? -5.404 -6.641 25.545 1.00 97.06 587 ALA A N 1
ATOM 4755 C CA . ALA A 1 587 ? -4.872 -6.504 26.899 1.00 97.06 587 ALA A CA 1
ATOM 4756 C C . ALA A 1 587 ? -5.216 -5.131 27.495 1.00 97.06 587 ALA A C 1
ATOM 4758 O O . ALA A 1 587 ? -5.629 -5.031 28.648 1.00 97.06 587 ALA A O 1
ATOM 4759 N N . GLN A 1 588 ? -5.108 -4.076 26.688 1.00 94.69 588 GLN A N 1
ATOM 4760 C CA . GLN A 1 588 ? -5.471 -2.725 27.093 1.00 94.69 588 GLN A CA 1
ATOM 4761 C C . GLN A 1 588 ? -6.980 -2.588 27.352 1.00 94.69 588 GLN A C 1
ATOM 4763 O O . GLN A 1 588 ? -7.348 -1.994 28.360 1.00 94.69 588 GLN A O 1
ATOM 4768 N N . ILE A 1 589 ? -7.832 -3.160 26.491 1.00 93.31 589 ILE A N 1
ATOM 4769 C CA . ILE A 1 589 ? -9.292 -3.203 26.680 1.00 93.31 589 ILE A CA 1
ATOM 4770 C C . ILE A 1 589 ? -9.652 -3.913 27.987 1.00 93.31 589 ILE A C 1
ATOM 4772 O O . ILE A 1 589 ? -10.480 -3.414 28.742 1.00 93.31 589 ILE A O 1
ATOM 4776 N N . SER A 1 590 ? -9.003 -5.042 28.272 1.00 91.69 590 SER A N 1
ATOM 4777 C CA . SER A 1 590 ? -9.228 -5.796 29.511 1.00 91.69 590 SER A CA 1
ATOM 4778 C C . SER A 1 590 ? -8.836 -4.972 30.742 1.00 91.69 590 SER A C 1
ATOM 4780 O O . SER A 1 590 ? -9.556 -4.960 31.730 1.00 91.69 590 SER A O 1
ATOM 4782 N N . ALA A 1 591 ? -7.737 -4.214 30.661 1.00 88.62 591 ALA A N 1
ATOM 4783 C CA . ALA A 1 591 ? -7.290 -3.304 31.719 1.00 88.62 591 ALA A CA 1
ATOM 4784 C C . ALA A 1 591 ? -8.114 -2.001 31.831 1.00 88.62 591 ALA A C 1
ATOM 4786 O O . ALA A 1 591 ? -7.886 -1.214 32.752 1.00 88.62 591 ALA A O 1
ATOM 4787 N N . ASP A 1 592 ? -9.005 -1.731 30.873 1.00 83.75 592 ASP A N 1
ATOM 4788 C CA . ASP A 1 592 ? -9.955 -0.612 30.882 1.00 83.75 592 ASP A CA 1
ATOM 4789 C C . ASP A 1 592 ? -11.356 -1.036 31.368 1.00 83.75 592 ASP A C 1
ATOM 4791 O O . ASP A 1 592 ? -12.214 -0.171 31.562 1.00 83.75 592 ASP A O 1
ATOM 4795 N N . ALA A 1 593 ? -11.609 -2.338 31.554 1.00 77.00 593 ALA A N 1
ATOM 4796 C CA . ALA A 1 593 ? -12.873 -2.832 32.090 1.00 77.00 593 ALA A CA 1
ATOM 4797 C C . ALA A 1 593 ? -13.027 -2.426 33.573 1.00 77.00 593 ALA A C 1
ATOM 4799 O O . ALA A 1 593 ? -12.036 -2.452 34.308 1.00 77.00 593 ALA A O 1
ATOM 4800 N N . PRO A 1 594 ? -14.236 -2.044 34.030 1.00 61.81 594 PRO A N 1
ATOM 4801 C CA . PRO A 1 594 ? -14.506 -1.895 35.457 1.00 61.81 594 PRO A CA 1
ATOM 4802 C C . PRO A 1 594 ? -14.212 -3.230 36.153 1.00 61.81 594 PRO A C 1
ATOM 4804 O O . PRO A 1 594 ? -14.694 -4.265 35.690 1.00 61.81 594 PRO A O 1
ATOM 4807 N N . GLY A 1 595 ? -13.363 -3.190 37.183 1.00 41.66 595 GLY A N 1
ATOM 4808 C CA . GLY A 1 595 ? -12.980 -4.361 37.976 1.00 41.66 595 GLY A CA 1
ATOM 4809 C C . GLY A 1 595 ? -14.087 -4.873 38.880 1.00 41.66 595 GLY A C 1
ATOM 4810 O O . GLY A 1 595 ? -15.020 -4.087 39.170 1.00 41.66 595 GLY A O 1
#

Radius of gyration: 27.73 Å; Cα contacts (8 Å, |Δi|>4): 1345; chains: 1; bounding box: 58×54×89 Å